Protein AF-0000000067124450 (afdb_homodimer)

Structure (mmCIF, N/CA/C/O backbone):
data_AF-0000000067124450-model_v1
#
loop_
_entity.id
_entity.type
_entity.pdbx_description
1 polymer 'FAM69 protein-kinase domain-containing protein'
#
loop_
_atom_site.group_PDB
_atom_site.id
_atom_site.type_symbol
_atom_site.label_atom_id
_atom_site.label_alt_id
_atom_site.label_comp_id
_atom_site.label_asym_id
_atom_site.label_entity_id
_atom_site.label_seq_id
_atom_site.pdbx_PDB_ins_code
_atom_site.Cartn_x
_atom_site.Cartn_y
_atom_site.Cartn_z
_atom_site.occupancy
_atom_site.B_iso_or_equiv
_atom_site.auth_seq_id
_atom_site.auth_comp_id
_atom_site.auth_asym_id
_atom_site.auth_atom_id
_atom_site.pdbx_PDB_model_num
ATOM 1 N N . MET A 1 1 ? -59.156 37.375 -33.75 1 20.39 1 MET A N 1
ATOM 2 C CA . MET A 1 1 ? -59.531 38.781 -33.781 1 20.39 1 MET A CA 1
ATOM 3 C C . MET A 1 1 ? -59.25 39.469 -32.438 1 20.39 1 MET A C 1
ATOM 5 O O . MET A 1 1 ? -58.875 40.656 -32.406 1 20.39 1 MET A O 1
ATOM 9 N N . GLY A 1 2 ? -59.812 39.031 -31.391 1 21.73 2 GLY A N 1
ATOM 10 C CA . GLY A 1 2 ? -60.281 40.031 -30.422 1 21.73 2 GLY A CA 1
ATOM 11 C C . GLY A 1 2 ? -59.156 40.625 -29.594 1 21.73 2 GLY A C 1
ATOM 12 O O . GLY A 1 2 ? -58.438 39.906 -28.906 1 21.73 2 GLY A O 1
ATOM 13 N N . ARG A 1 3 ? -58.688 41.875 -29.922 1 19.62 3 ARG A N 1
ATOM 14 C CA . ARG A 1 3 ? -57.75 43 -29.734 1 19.62 3 ARG A CA 1
ATOM 15 C C . ARG A 1 3 ? -57.719 43.406 -28.266 1 19.62 3 ARG A C 1
ATOM 17 O O . ARG A 1 3 ? -58.531 42.969 -27.453 1 19.62 3 ARG A O 1
ATOM 24 N N . TRP A 1 4 ? -57.875 44.688 -28.078 1 21.38 4 TRP A N 1
ATOM 25 C CA . TRP A 1 4 ? -57.219 45.906 -27.656 1 21.38 4 TRP A CA 1
ATOM 26 C C . TRP A 1 4 ? -57.75 46.375 -26.297 1 21.38 4 TRP A C 1
ATOM 28 O O . TRP A 1 4 ? -58.906 46.719 -26.156 1 21.38 4 TRP A O 1
ATOM 38 N N . ILE A 1 5 ? -57.375 45.594 -25.266 1 21.83 5 ILE A N 1
ATOM 39 C CA . ILE A 1 5 ? -57.875 45.844 -23.906 1 21.83 5 ILE A CA 1
ATOM 40 C C . ILE A 1 5 ? -57.688 47.312 -23.547 1 21.83 5 ILE A C 1
ATOM 42 O O . ILE A 1 5 ? -56.594 47.875 -23.672 1 21.83 5 ILE A O 1
ATOM 46 N N . CYS A 1 6 ? -58.656 48.094 -23.094 1 17.81 6 CYS A N 1
ATOM 47 C CA . CYS A 1 6 ? -59.312 49.375 -23 1 17.81 6 CYS A CA 1
ATOM 48 C C . CYS A 1 6 ? -58.688 50.25 -21.938 1 17.81 6 CYS A C 1
ATOM 50 O O . CYS A 1 6 ? -58.5 51.469 -22.109 1 17.81 6 CYS A O 1
ATOM 52 N N . CYS A 1 7 ? -58.531 49.812 -20.609 1 20.59 7 CYS A N 1
ATOM 53 C CA . CYS A 1 7 ? -59.312 50.656 -19.734 1 20.59 7 CYS A CA 1
ATOM 54 C C . CYS A 1 7 ? -58.594 51.969 -19.391 1 20.59 7 CYS A C 1
ATOM 56 O O . CYS A 1 7 ? -57.375 51.938 -19.25 1 20.59 7 CYS A O 1
ATOM 58 N N . PRO A 1 8 ? -59.281 53.156 -19.25 1 21.7 8 PRO A N 1
ATOM 59 C CA . PRO A 1 8 ? -59.156 54.625 -19.359 1 21.7 8 PRO A CA 1
ATOM 60 C C . PRO A 1 8 ? -58.5 55.25 -18.125 1 21.7 8 PRO A C 1
ATOM 62 O O . PRO A 1 8 ? -57.969 56.344 -18.219 1 21.7 8 PRO A O 1
ATOM 65 N N . CYS A 1 9 ? -58.656 54.625 -16.938 1 19.83 9 CYS A N 1
ATOM 66 C CA . CYS A 1 9 ? -59.312 55.531 -15.984 1 19.83 9 CYS A CA 1
ATOM 67 C C . CYS A 1 9 ? -58.406 56.719 -15.672 1 19.83 9 CYS A C 1
ATOM 69 O O . CYS A 1 9 ? -57.219 56.688 -15.945 1 19.83 9 CYS A O 1
ATOM 71 N N . SER A 1 10 ? -58.594 57.281 -14.406 1 19.59 10 SER A N 1
ATOM 72 C CA . SER A 1 10 ? -59 58.531 -13.789 1 19.59 10 SER A CA 1
ATOM 73 C C . SER A 1 10 ? -57.812 59.438 -13.492 1 19.59 10 SER A C 1
ATOM 75 O O . SER A 1 10 ? -56.688 58.969 -13.445 1 19.59 10 SER A O 1
ATOM 77 N N . ARG A 1 11 ? -58.188 60.562 -12.836 1 20.95 11 ARG A N 1
ATOM 78 C CA . ARG A 1 11 ? -58 62 -12.695 1 20.95 11 ARG A CA 1
ATOM 79 C C . ARG A 1 11 ? -56.719 62.344 -11.945 1 20.95 11 ARG A C 1
ATOM 81 O O . ARG A 1 11 ? -56.281 61.562 -11.086 1 20.95 11 ARG A O 1
ATOM 88 N N . VAL A 1 12 ? -56 63.406 -12.297 1 22.73 12 VAL A N 1
ATOM 89 C CA . VAL A 1 12 ? -54.75 64.125 -12.359 1 22.73 12 VAL A CA 1
ATOM 90 C C . VAL A 1 12 ? -54.469 64.812 -11.016 1 22.73 12 VAL A C 1
ATOM 92 O O . VAL A 1 12 ? -53.469 65.5 -10.836 1 22.73 12 VAL A O 1
ATOM 95 N N . ALA A 1 13 ? -55.469 64.75 -10.008 1 20.56 13 ALA A N 1
ATOM 96 C CA . ALA A 1 13 ? -55.406 65.938 -9.211 1 20.56 13 ALA A CA 1
ATOM 97 C C . ALA A 1 13 ? -54 66.125 -8.609 1 20.56 13 ALA A C 1
ATOM 99 O O . ALA A 1 13 ? -53.438 65.188 -8.062 1 20.56 13 ALA A O 1
ATOM 100 N N . GLY A 1 14 ? -53.312 67.25 -8.938 1 21.08 14 GLY A N 1
ATOM 101 C CA . GLY A 1 14 ? -52.031 67.938 -8.852 1 21.08 14 GLY A CA 1
ATOM 102 C C . GLY A 1 14 ? -51.656 68.312 -7.438 1 21.08 14 GLY A C 1
ATOM 103 O O . GLY A 1 14 ? -50.75 69.125 -7.223 1 21.08 14 GLY A O 1
ATOM 104 N N . SER A 1 15 ? -52.438 67.75 -6.41 1 19.84 15 SER A N 1
ATOM 105 C CA . SER A 1 15 ? -52.406 68.688 -5.266 1 19.84 15 SER A CA 1
ATOM 106 C C . SER A 1 15 ? -50.969 69 -4.852 1 19.84 15 SER A C 1
ATOM 108 O O . SER A 1 15 ? -50.094 68.125 -4.988 1 19.84 15 SER A O 1
ATOM 110 N N . LEU A 1 16 ? -50.719 70.312 -4.523 1 21.36 16 LEU A N 1
ATOM 111 C CA . LEU A 1 16 ? -49.844 71.375 -4.191 1 21.36 16 LEU A CA 1
ATOM 112 C C . LEU A 1 16 ? -49.094 71.125 -2.881 1 21.36 16 LEU A C 1
ATOM 114 O O . LEU A 1 16 ? -48.5 72 -2.297 1 21.36 16 LEU A O 1
ATOM 118 N N . MET A 1 17 ? -49.219 69.938 -2.27 1 20.86 17 MET A N 1
ATOM 119 C CA . MET A 1 17 ? -48.906 70.062 -0.849 1 20.86 17 MET A CA 1
ATOM 120 C C . MET A 1 17 ? -47.531 70.75 -0.654 1 20.86 17 MET A C 1
ATOM 122 O O . MET A 1 17 ? -46.594 70.5 -1.404 1 20.86 17 MET A O 1
ATOM 126 N N . LEU A 1 18 ? -47.594 71.75 0.263 1 20.83 18 LEU A N 1
ATOM 127 C CA . LEU A 1 18 ? -46.844 72.812 0.966 1 20.83 18 LEU A CA 1
ATOM 128 C C . LEU A 1 18 ? -45.594 72.25 1.606 1 20.83 18 LEU A C 1
ATOM 130 O O . LEU A 1 18 ? -45.656 71.375 2.441 1 20.83 18 LEU A O 1
ATOM 134 N N . LEU A 1 19 ? -44.5 72.375 0.878 1 22.03 19 LEU A N 1
ATOM 135 C CA . LEU A 1 19 ? -43.094 72 1.125 1 22.03 19 LEU A CA 1
ATOM 136 C C . LEU A 1 19 ? -42.594 72.625 2.426 1 22.03 19 LEU A C 1
ATOM 138 O O . LEU A 1 19 ? -41.5 73.25 2.465 1 22.03 19 LEU A O 1
ATOM 142 N N . LEU A 1 20 ? -43.625 72.688 3.455 1 20.95 20 LEU A N 1
ATOM 143 C CA . LEU A 1 20 ? -43.094 73.438 4.547 1 20.95 20 LEU A CA 1
ATOM 144 C C . LEU A 1 20 ? -41.688 73 4.938 1 20.95 20 LEU A C 1
ATOM 146 O O . LEU A 1 20 ? -41.5 71.812 5.262 1 20.95 20 LEU A O 1
ATOM 150 N N . VAL A 1 21 ? -40.719 73.75 4.531 1 23.08 21 VAL A N 1
ATOM 151 C CA . VAL A 1 21 ? -39.281 73.688 4.664 1 23.08 21 VAL A CA 1
ATOM 152 C C . VAL A 1 21 ? -38.906 73.75 6.141 1 23.08 21 VAL A C 1
ATOM 154 O O . VAL A 1 21 ? -38.969 74.812 6.762 1 23.08 21 VAL A O 1
ATOM 157 N N . LEU A 1 22 ? -39.688 73.062 7.051 1 22 22 LEU A N 1
ATOM 158 C CA . LEU A 1 22 ? -39.25 73.438 8.398 1 22 22 LEU A CA 1
ATOM 159 C C . LEU A 1 22 ? -37.75 73.25 8.555 1 22 22 LEU A C 1
ATOM 161 O O . LEU A 1 22 ? -37.219 72.188 8.273 1 22 22 LEU A O 1
ATOM 165 N N . ALA A 1 23 ? -37.062 74.312 8.445 1 25.38 23 ALA A N 1
ATOM 166 C CA . ALA A 1 23 ? -35.625 74.562 8.641 1 25.38 23 ALA A CA 1
ATOM 167 C C . ALA A 1 23 ? -35.188 74.125 10.039 1 25.38 23 ALA A C 1
ATOM 169 O O . ALA A 1 23 ? -35.5 74.812 11.031 1 25.38 23 ALA A O 1
ATOM 170 N N . LEU A 1 24 ? -35.656 72.938 10.523 1 23.5 24 LEU A N 1
ATOM 171 C CA . LEU A 1 24 ? -35.188 72.688 11.891 1 23.5 24 LEU A CA 1
ATOM 172 C C . LEU A 1 24 ? -33.688 73 12.031 1 23.5 24 LEU A C 1
ATOM 174 O O . LEU A 1 24 ? -32.906 72.562 11.203 1 23.5 24 LEU A O 1
ATOM 178 N N . SER A 1 25 ? -33.406 74.062 12.695 1 26.03 25 SER A N 1
ATOM 179 C CA . SER A 1 25 ? -32.156 74.688 13.164 1 26.03 25 SER A CA 1
ATOM 180 C C . SER A 1 25 ? -31.297 73.688 13.906 1 26.03 25 SER A C 1
ATOM 182 O O . SER A 1 25 ? -31.625 73.25 15.023 1 26.03 25 SER A O 1
ATOM 184 N N . CYS A 1 26 ? -31.047 72.5 13.32 1 25.7 26 CYS A N 1
ATOM 185 C CA . CYS A 1 26 ? -30.234 71.625 14.125 1 25.7 26 CYS A CA 1
ATOM 186 C C . CYS A 1 26 ? -28.969 72.312 14.625 1 25.7 26 CYS A C 1
ATOM 188 O O . CYS A 1 26 ? -28.219 72.875 13.836 1 25.7 26 CYS A O 1
ATOM 190 N N . ASN A 1 27 ? -29.109 72.875 15.812 1 28.44 27 ASN A N 1
ATOM 191 C CA . ASN A 1 27 ? -28.031 73.5 16.578 1 28.44 27 ASN A CA 1
ATOM 192 C C . ASN A 1 27 ? -26.734 72.688 16.438 1 28.44 27 ASN A C 1
ATOM 194 O O . ASN A 1 27 ? -26.734 71.5 16.547 1 28.44 27 ASN A O 1
ATOM 198 N N . PRO A 1 28 ? -25.641 73.375 15.992 1 27.34 28 PRO A N 1
ATOM 199 C CA . PRO A 1 28 ? -24.344 72.875 15.5 1 27.34 28 PRO A CA 1
ATOM 200 C C . PRO A 1 28 ? -23.609 72.062 16.531 1 27.34 28 PRO A C 1
ATOM 202 O O . PRO A 1 28 ? -23.172 70.938 16.203 1 27.34 28 PRO A O 1
ATOM 205 N N . SER A 1 29 ? -22.969 72.625 17.578 1 26.78 29 SER A N 1
ATOM 206 C CA . SER A 1 29 ? -21.516 72.688 17.703 1 26.78 29 SER A CA 1
ATOM 207 C C . SER A 1 29 ? -21.031 71.5 18.609 1 26.78 29 SER A C 1
ATOM 209 O O . SER A 1 29 ? -19.844 71.438 18.922 1 26.78 29 SER A O 1
ATOM 211 N N . THR A 1 30 ? -21.891 71.062 19.562 1 33.22 30 THR A N 1
ATOM 212 C CA . THR A 1 30 ? -21.062 70.688 20.703 1 33.22 30 THR A CA 1
ATOM 213 C C . THR A 1 30 ? -19.984 69.688 20.281 1 33.22 30 THR A C 1
ATOM 215 O O . THR A 1 30 ? -20.297 68.625 19.75 1 33.22 30 THR A O 1
ATOM 218 N N . ALA A 1 31 ? -18.672 70.062 20.188 1 32.97 31 ALA A N 1
ATOM 219 C CA . ALA A 1 31 ? -17.438 69.312 19.969 1 32.97 31 ALA A CA 1
ATOM 220 C C . ALA A 1 31 ? -17.328 68.125 20.922 1 32.97 31 ALA A C 1
ATOM 222 O O . ALA A 1 31 ? -17.25 68.312 22.141 1 32.97 31 ALA A O 1
ATOM 223 N N . ALA A 1 32 ? -18.078 67.062 20.688 1 35.5 32 ALA A N 1
ATOM 224 C CA . ALA A 1 32 ? -17.859 65.875 21.547 1 35.5 32 ALA A CA 1
ATOM 225 C C . ALA A 1 32 ? -16.375 65.688 21.797 1 35.5 32 ALA A C 1
ATOM 227 O O . ALA A 1 32 ? -15.578 65.562 20.859 1 35.5 32 ALA A O 1
ATOM 228 N N . THR A 1 33 ? -15.938 66.125 22.922 1 36.75 33 THR A N 1
ATOM 229 C CA . THR A 1 33 ? -14.609 65.812 23.438 1 36.75 33 THR A CA 1
ATOM 230 C C . THR A 1 33 ? -14.258 64.375 23.188 1 36.75 33 THR A C 1
ATOM 232 O O . THR A 1 33 ? -15.062 63.469 23.469 1 36.75 33 THR A O 1
ATOM 235 N N . ALA A 1 34 ? -13.242 64.125 22.297 1 35.62 34 ALA A N 1
ATOM 236 C CA . ALA A 1 34 ? -12.672 62.781 21.984 1 35.62 34 ALA A CA 1
ATOM 237 C C . ALA A 1 34 ? -12.375 62 23.25 1 35.62 34 ALA A C 1
ATOM 239 O O . ALA A 1 34 ? -11.703 62.5 24.156 1 35.62 34 ALA A O 1
ATOM 240 N N . SER A 1 35 ? -13.445 61.312 23.781 1 37.81 35 SER A N 1
ATOM 241 C CA . SER A 1 35 ? -13.078 60.406 24.875 1 37.81 35 SER A CA 1
ATOM 242 C C . SER A 1 35 ? -11.695 59.812 24.641 1 37.81 35 SER A C 1
ATOM 244 O O . SER A 1 35 ? -11.289 59.594 23.5 1 37.81 35 SER A O 1
ATOM 246 N N . PRO A 1 36 ? -10.773 60.031 25.641 1 38.5 36 PRO A N 1
ATOM 247 C CA . PRO A 1 36 ? -9.445 59.438 25.438 1 38.5 36 PRO A CA 1
ATOM 248 C C . PRO A 1 36 ? -9.5 58.031 24.859 1 38.5 36 PRO A C 1
ATOM 250 O O . PRO A 1 36 ? -10.484 57.312 25.047 1 38.5 36 PRO A O 1
ATOM 253 N N . SER A 1 37 ? -8.945 57.875 23.641 1 35.91 37 SER A N 1
ATOM 254 C CA . SER A 1 37 ? -8.781 56.562 23.062 1 35.91 37 SER A CA 1
ATOM 255 C C . SER A 1 37 ? -8.438 55.531 24.125 1 35.91 37 SER A C 1
ATOM 257 O O . SER A 1 37 ? -7.508 55.719 24.906 1 35.91 37 SER A O 1
ATOM 259 N N . ALA A 1 38 ? -9.461 54.906 24.734 1 39.44 38 ALA A N 1
ATOM 260 C CA . ALA A 1 38 ? -9.109 53.781 25.609 1 39.44 38 ALA A CA 1
ATOM 261 C C . ALA A 1 38 ? -7.84 53.094 25.141 1 39.44 38 ALA A C 1
ATOM 263 O O . ALA A 1 38 ? -7.609 52.938 23.938 1 39.44 38 ALA A O 1
ATOM 264 N N . PRO A 1 39 ? -6.785 53.188 26.031 1 36.97 39 PRO A N 1
ATOM 265 C CA . PRO A 1 39 ? -5.641 52.406 25.562 1 36.97 39 PRO A CA 1
ATOM 266 C C . PRO A 1 39 ? -6.051 51.125 24.859 1 36.97 39 PRO A C 1
ATOM 268 O O . PRO A 1 39 ? -7.055 50.5 25.219 1 36.97 39 PRO A O 1
ATOM 271 N N . HIS A 1 40 ? -6.094 51.219 23.531 1 36.53 40 HIS A N 1
ATOM 272 C CA . HIS A 1 40 ? -6.199 49.938 22.844 1 36.53 40 HIS A CA 1
ATOM 273 C C . HIS A 1 40 ? -5.52 48.812 23.656 1 36.53 40 HIS A C 1
ATOM 275 O O . HIS A 1 40 ? -4.289 48.75 23.719 1 36.53 40 HIS A O 1
ATOM 281 N N . ILE A 1 41 ? -6.039 48.625 24.875 1 37.38 41 ILE A N 1
ATOM 282 C CA . ILE A 1 41 ? -5.496 47.406 25.422 1 37.38 41 ILE A CA 1
ATOM 283 C C . ILE A 1 41 ? -5.289 46.375 24.312 1 37.38 41 ILE A C 1
ATOM 285 O O . ILE A 1 41 ? -6.25 45.938 23.672 1 37.38 41 ILE A O 1
ATOM 289 N N . LYS A 1 42 ? -4.184 46.594 23.594 1 41.69 42 LYS A N 1
ATOM 290 C CA . LYS A 1 42 ? -3.795 45.469 22.734 1 41.69 42 LYS A CA 1
ATOM 291 C C . LYS A 1 42 ? -4.141 44.125 23.375 1 41.69 42 LYS A C 1
ATOM 293 O O . LYS A 1 42 ? -3.709 43.844 24.484 1 41.69 42 LYS A O 1
ATOM 298 N N . PRO A 1 43 ? -5.32 43.719 23.328 1 39.88 43 PRO A N 1
ATOM 299 C CA . PRO A 1 43 ? -5.5 42.344 23.797 1 39.88 43 PRO A CA 1
ATOM 300 C C . PRO A 1 43 ? -4.293 41.469 23.516 1 39.88 43 PRO A C 1
ATOM 302 O O . PRO A 1 43 ? -3.9 41.312 22.344 1 39.88 43 PRO A O 1
ATOM 305 N N . SER A 1 44 ? -3.082 41.719 24.125 1 39.25 44 SER A N 1
ATOM 306 C CA . SER A 1 44 ? -1.949 40.812 23.922 1 39.25 44 SER A CA 1
ATOM 307 C C . SER A 1 44 ? -2.387 39.375 23.969 1 39.25 44 SER A C 1
ATOM 309 O O . SER A 1 44 ? -2.584 38.812 25.047 1 39.25 44 SER A O 1
ATOM 311 N N . TYR A 1 45 ? -3.451 38.938 23.391 1 42.47 45 TYR A N 1
ATOM 312 C CA . TYR A 1 45 ? -3.721 37.5 23.234 1 42.47 45 TYR A CA 1
ATOM 313 C C . TYR A 1 45 ? -2.443 36.75 22.906 1 42.47 45 TYR A C 1
ATOM 315 O O . TYR A 1 45 ? -1.945 36.812 21.781 1 42.47 45 TYR A O 1
ATOM 323 N N . SER A 1 46 ? -1.391 36.719 23.625 1 51.69 46 SER A N 1
ATOM 324 C CA . SER A 1 46 ? -0.19 35.938 23.375 1 51.69 46 SER A CA 1
ATOM 325 C C . SER A 1 46 ? -0.534 34.469 23.125 1 51.69 46 SER A C 1
ATOM 327 O O . SER A 1 46 ? -1.021 33.781 24.016 1 51.69 46 SER A O 1
ATOM 329 N N . PHE A 1 47 ? -1.451 34.062 22.047 1 57.88 47 PHE A N 1
ATOM 330 C CA . PHE A 1 47 ? -1.487 32.625 21.75 1 57.88 47 PHE A CA 1
ATOM 331 C C . PHE A 1 47 ? -0.303 31.906 22.391 1 57.88 47 PHE A C 1
ATOM 333 O O . PHE A 1 47 ? -0.345 30.703 22.609 1 57.88 47 PHE A O 1
ATOM 340 N N . GLY A 1 48 ? 0.157 32.406 23.516 1 72.56 48 GLY A N 1
ATOM 341 C CA . GLY A 1 48 ? 1.409 31.953 24.094 1 72.56 48 GLY A CA 1
ATOM 342 C C . GLY A 1 48 ? 2.229 31.094 23.156 1 72.56 48 GLY A C 1
ATOM 343 O O . GLY A 1 48 ? 1.676 30.281 22.406 1 72.56 48 GLY A O 1
ATOM 344 N N . ARG A 1 49 ? 3.299 31.453 22.766 1 83.31 49 ARG A N 1
ATOM 345 C CA . ARG A 1 49 ? 4.316 30.734 22 1 83.31 49 ARG A CA 1
ATOM 346 C C . ARG A 1 49 ? 4.352 29.25 22.375 1 83.31 49 ARG A C 1
ATOM 348 O O . ARG A 1 49 ? 4.562 28.391 21.531 1 83.31 49 ARG A O 1
ATOM 355 N N . THR A 1 50 ? 3.924 29 23.594 1 86.06 50 THR A N 1
ATOM 356 C CA . THR A 1 50 ? 3.988 27.625 24.094 1 86.06 50 THR A CA 1
ATOM 357 C C . THR A 1 50 ? 2.795 26.812 23.594 1 86.06 50 THR A C 1
ATOM 359 O O . THR A 1 50 ? 2.939 25.641 23.25 1 86.06 50 THR A O 1
ATOM 362 N N . PHE A 1 51 ? 1.661 27.453 23.578 1 88.94 51 PHE A N 1
ATOM 363 C CA . PHE A 1 51 ? 0.48 26.75 23.094 1 88.94 51 PHE A CA 1
ATOM 364 C C . PHE A 1 51 ? 0.653 26.344 21.641 1 88.94 51 PHE A C 1
ATOM 366 O O . PHE A 1 51 ? 0.295 25.234 21.25 1 88.94 51 PHE A O 1
ATOM 373 N N . LEU A 1 52 ? 1.203 27.188 20.828 1 92.06 52 LEU A N 1
ATOM 374 C CA . LEU A 1 52 ? 1.387 26.938 19.391 1 92.06 52 LEU A CA 1
ATOM 375 C C . LEU A 1 52 ? 2.551 25.984 19.141 1 92.06 52 LEU A C 1
ATOM 377 O O . LEU A 1 52 ? 2.695 25.453 18.047 1 92.06 52 LEU A O 1
ATOM 381 N N . GLY A 1 53 ? 3.389 25.781 20.156 1 91.88 53 GLY A N 1
ATOM 382 C CA . GLY A 1 53 ? 4.57 24.938 20.016 1 91.88 53 GLY A CA 1
ATOM 383 C C . GLY A 1 53 ? 5.73 25.672 19.344 1 91.88 53 GLY A C 1
ATOM 384 O O . GLY A 1 53 ? 6.633 25.031 18.797 1 91.88 53 GLY A O 1
ATOM 385 N N . LEU A 1 54 ? 5.688 26.969 19.375 1 93.19 54 LEU A N 1
ATOM 386 C CA . LEU A 1 54 ? 6.734 27.781 18.75 1 93.19 54 LEU A CA 1
ATOM 387 C C . LEU A 1 54 ? 8.023 27.719 19.578 1 93.19 54 LEU A C 1
ATOM 389 O O . LEU A 1 54 ? 9.109 27.938 19.031 1 93.19 54 LEU A O 1
ATOM 393 N N . ASP A 1 55 ? 7.852 27.453 20.812 1 90.88 55 ASP A N 1
ATOM 394 C CA . ASP A 1 55 ? 9 27.359 21.703 1 90.88 55 ASP A CA 1
ATOM 395 C C . ASP A 1 55 ? 9.859 26.141 21.375 1 90.88 55 ASP A C 1
ATOM 397 O O . ASP A 1 55 ? 11.031 26.078 21.75 1 90.88 55 ASP A O 1
ATOM 401 N N . LYS A 1 56 ? 9.297 25.25 20.672 1 92.81 56 LYS A N 1
ATOM 402 C CA . LYS A 1 56 ? 10.016 24.016 20.328 1 92.81 56 LYS A CA 1
ATOM 403 C C . LYS A 1 56 ? 10.547 24.094 18.891 1 92.81 56 LYS A C 1
ATOM 405 O O . LYS A 1 56 ? 11.227 23.172 18.438 1 92.81 56 LYS A O 1
ATOM 410 N N . CYS A 1 57 ? 10.234 25.078 18.219 1 94.75 57 CYS A N 1
ATOM 411 C CA . CYS A 1 57 ? 10.672 25.203 16.828 1 94.75 57 CYS A CA 1
ATOM 412 C C . CYS A 1 57 ? 12.188 25.359 16.75 1 94.75 57 CYS A C 1
ATOM 414 O O . CYS A 1 57 ? 12.781 26.094 17.547 1 94.75 57 CYS A O 1
ATOM 416 N N . ASN A 1 58 ? 12.867 24.578 15.883 1 96.06 58 ASN A N 1
ATOM 417 C CA . ASN A 1 58 ? 12.523 24.109 14.547 1 96.06 58 ASN A CA 1
ATOM 418 C C . ASN A 1 58 ? 12.117 22.641 14.562 1 96.06 58 ASN A C 1
ATOM 420 O O . ASN A 1 58 ? 12.07 21.984 13.508 1 96.06 58 ASN A O 1
ATOM 424 N N . ALA A 1 59 ? 11.844 22 15.711 1 96.31 59 ALA A N 1
ATOM 425 C CA . ALA A 1 59 ? 11.125 20.734 15.812 1 96.31 59 ALA A CA 1
ATOM 426 C C . ALA A 1 59 ? 9.617 20.953 15.719 1 96.31 59 ALA A C 1
ATOM 428 O O . ALA A 1 59 ? 8.883 20.625 16.656 1 96.31 59 ALA A O 1
ATOM 429 N N . CYS A 1 60 ? 9.227 21.453 14.594 1 97.38 60 CYS A N 1
ATOM 430 C CA . CYS A 1 60 ? 7.84 21.844 14.352 1 97.38 60 CYS A CA 1
ATOM 431 C C . CYS A 1 60 ? 7.492 21.734 12.867 1 97.38 60 CYS A C 1
ATOM 433 O O . CYS A 1 60 ? 8.312 21.281 12.07 1 97.38 60 CYS A O 1
ATOM 435 N N . ILE A 1 61 ? 6.258 22.156 12.547 1 97.88 61 ILE A N 1
ATOM 436 C CA . ILE A 1 61 ? 5.773 22.031 11.172 1 97.88 61 ILE A CA 1
ATOM 437 C C . ILE A 1 61 ? 6.305 23.188 10.336 1 97.88 61 ILE A C 1
ATOM 439 O O . ILE A 1 61 ? 6.859 22.984 9.258 1 97.88 61 ILE A O 1
ATOM 443 N N . GLY A 1 62 ? 6.086 24.391 10.836 1 97.62 62 GLY A N 1
ATOM 444 C CA . GLY A 1 62 ? 6.461 25.578 10.094 1 97.62 62 GLY A CA 1
ATOM 445 C C . GLY A 1 62 ? 6 26.859 10.75 1 97.62 62 GLY A C 1
ATOM 446 O O . GLY A 1 62 ? 5.594 26.859 11.914 1 97.62 62 GLY A O 1
ATOM 447 N N . THR A 1 63 ? 6.184 27.984 10.039 1 96.56 63 THR A N 1
ATOM 448 C CA . THR A 1 63 ? 5.844 29.281 10.594 1 96.56 63 THR A CA 1
ATOM 449 C C . THR A 1 63 ? 5.148 30.156 9.547 1 96.56 63 THR A C 1
ATOM 451 O O . THR A 1 63 ? 5.078 31.375 9.695 1 96.56 63 THR A O 1
ATOM 454 N N . SER A 1 64 ? 4.621 29.562 8.57 1 96.19 64 SER A N 1
ATOM 455 C CA . SER A 1 64 ? 4.148 30.281 7.391 1 96.19 64 SER A CA 1
ATOM 456 C C . SER A 1 64 ? 2.977 31.203 7.73 1 96.19 64 SER A C 1
ATOM 458 O O . SER A 1 64 ? 2.748 32.188 7.047 1 96.19 64 SER A O 1
ATOM 460 N N . ILE A 1 65 ? 2.207 30.828 8.805 1 95.88 65 ILE A N 1
ATOM 461 C CA . ILE A 1 65 ? 1.025 31.656 9.031 1 95.88 65 ILE A CA 1
ATOM 462 C C . ILE A 1 65 ? 1.029 32.188 10.469 1 95.88 65 ILE A C 1
ATOM 464 O O . ILE A 1 65 ? -0.026 32.5 11.023 1 95.88 65 ILE A O 1
ATOM 468 N N . CYS A 1 66 ? 2.156 32.25 11.117 1 95.06 66 CYS A N 1
ATOM 469 C CA . CYS A 1 66 ? 2.268 32.688 12.492 1 95.06 66 CYS A CA 1
ATOM 470 C C . CYS A 1 66 ? 1.868 34.156 12.617 1 95.06 66 CYS A C 1
ATOM 472 O O . CYS A 1 66 ? 1.237 34.562 13.594 1 95.06 66 CYS A O 1
ATOM 474 N N . LYS A 1 67 ? 2.275 34.906 11.617 1 93.38 67 LYS A N 1
ATOM 475 C CA . LYS A 1 67 ? 1.911 36.312 11.625 1 93.38 67 LYS A CA 1
ATOM 476 C C . LYS A 1 67 ? 0.4 36.5 11.742 1 93.38 67 LYS A C 1
ATOM 478 O O . LYS A 1 67 ? -0.072 37.406 12.453 1 93.38 67 LYS A O 1
ATOM 483 N N . LYS A 1 68 ? -0.309 35.625 11.141 1 92.56 68 LYS A N 1
ATOM 484 C CA . LYS A 1 68 ? -1.766 35.719 11.164 1 92.56 68 LYS A CA 1
ATOM 485 C C . LYS A 1 68 ? -2.314 35.406 12.547 1 92.56 68 LYS A C 1
ATOM 487 O O . LYS A 1 68 ? -3.32 35.969 12.977 1 92.56 68 LYS A O 1
ATOM 492 N N . PHE A 1 69 ? -1.696 34.5 13.25 1 90.38 69 PHE A N 1
ATOM 493 C CA . PHE A 1 69 ? -2.076 34.219 14.625 1 90.38 69 PHE A CA 1
ATOM 494 C C . PHE A 1 69 ? -1.84 35.406 15.523 1 90.38 69 PHE A C 1
ATOM 496 O O . PHE A 1 69 ? -2.709 35.781 16.312 1 90.38 69 PHE A O 1
ATOM 503 N N . PHE A 1 70 ? -0.727 36.094 15.367 1 88.56 70 PHE A N 1
ATOM 504 C CA . PHE A 1 70 ? -0.329 37.156 16.25 1 88.56 70 PHE A CA 1
ATOM 505 C C . PHE A 1 70 ? -1.092 38.438 15.922 1 88.56 70 PHE A C 1
ATOM 507 O O . PHE A 1 70 ? -1.297 39.312 16.797 1 88.56 70 PHE A O 1
ATOM 514 N N . LYS A 1 71 ? -1.549 38.5 14.648 1 87.88 71 LYS A N 1
ATOM 515 C CA . LYS A 1 71 ? -2.355 39.656 14.25 1 87.88 71 LYS A CA 1
ATOM 516 C C . LYS A 1 71 ? -3.836 39.406 14.531 1 87.88 71 LYS A C 1
ATOM 518 O O . LYS A 1 71 ? -4.688 40.219 14.141 1 87.88 71 LYS A O 1
ATOM 523 N N . GLU A 1 72 ? -4.16 38.219 15.039 1 84.31 72 GLU A N 1
ATOM 524 C CA . GLU A 1 72 ? -5.52 37.812 15.406 1 84.31 72 GLU A CA 1
ATOM 525 C C . GLU A 1 72 ? -6.41 37.688 14.172 1 84.31 72 GLU A C 1
ATOM 527 O O . GLU A 1 72 ? -7.598 38 14.219 1 84.31 72 GLU A O 1
ATOM 532 N N . GLU A 1 73 ? -5.719 37.406 13.172 1 90.94 73 GLU A N 1
ATOM 533 C CA . GLU A 1 73 ? -6.457 37.094 11.953 1 90.94 73 GLU A CA 1
ATOM 534 C C . GLU A 1 73 ? -6.898 35.625 11.945 1 90.94 73 GLU A C 1
ATOM 536 O O . GLU A 1 73 ? -7.613 35.188 11.039 1 90.94 73 GLU A O 1
ATOM 541 N N . ILE A 1 74 ? -6.43 34.875 12.867 1 91.31 74 ILE A N 1
ATOM 542 C CA . ILE A 1 74 ? -6.895 33.531 13.203 1 91.31 74 ILE A CA 1
ATOM 543 C C . ILE A 1 74 ? -7.332 33.5 14.672 1 91.31 74 ILE A C 1
ATOM 545 O O . ILE A 1 74 ? -6.586 33.906 15.555 1 91.31 74 ILE A O 1
ATOM 549 N N . ARG A 1 75 ? -8.508 33 14.844 1 85.75 75 ARG A N 1
ATOM 550 C CA . ARG A 1 75 ? -9.055 32.969 16.203 1 85.75 75 ARG A CA 1
ATOM 551 C C . ARG A 1 75 ? -9.727 31.625 16.469 1 85.75 75 ARG A C 1
ATOM 553 O O . ARG A 1 75 ? -10.391 31.062 15.594 1 85.75 75 ARG A O 1
ATOM 560 N N . PHE A 1 76 ? -9.531 31.125 17.688 1 87.06 76 PHE A N 1
ATOM 561 C CA . PHE A 1 76 ? -10.289 29.953 18.109 1 87.06 76 PHE A CA 1
ATOM 562 C C . PHE A 1 76 ? -11.758 30.297 18.328 1 87.06 76 PHE A C 1
ATOM 564 O O . PHE A 1 76 ? -12.078 31.422 18.719 1 87.06 76 PHE A O 1
ATOM 571 N N . ASP A 1 77 ? -12.633 29.422 18.016 1 79.62 77 ASP A N 1
ATOM 572 C CA . ASP A 1 77 ? -14.055 29.656 18.219 1 79.62 77 ASP A CA 1
ATOM 573 C C . ASP A 1 77 ? -14.367 29.969 19.672 1 79.62 77 ASP A C 1
ATOM 575 O O . ASP A 1 77 ? -15.25 30.781 19.969 1 79.62 77 ASP A O 1
ATOM 579 N N . THR A 1 78 ? -13.828 29.219 20.594 1 63.97 78 THR A N 1
ATOM 580 C CA . THR A 1 78 ? -14.102 29.453 22 1 63.97 78 THR A CA 1
ATOM 581 C C . THR A 1 78 ? -13.523 30.797 22.453 1 63.97 78 THR A C 1
ATOM 583 O O . THR A 1 78 ? -13.852 31.281 23.531 1 63.97 78 THR A O 1
ATOM 586 N N . TRP A 1 79 ? -12.672 31.297 21.766 1 60.16 79 TRP A N 1
ATOM 587 C CA . TRP A 1 79 ? -11.969 32.531 22.156 1 60.16 79 TRP A CA 1
ATOM 588 C C . TRP A 1 79 ? -12.883 33.75 22 1 60.16 79 TRP A C 1
ATOM 590 O O . TRP A 1 79 ? -12.641 34.781 22.625 1 60.16 79 TRP A O 1
ATOM 600 N N . LEU A 1 80 ? -13.852 33.719 21.109 1 49.84 80 LEU A N 1
ATOM 601 C CA . LEU A 1 80 ? -14.609 34.969 20.906 1 49.84 80 LEU A CA 1
ATOM 602 C C . LEU A 1 80 ? -15.188 35.469 22.203 1 49.84 80 LEU A C 1
ATOM 604 O O . LEU A 1 80 ? -15.742 36.562 22.266 1 49.84 80 LEU A O 1
ATOM 608 N N . SER A 1 81 ? -15.188 34.625 23.203 1 44.66 81 SER A N 1
ATOM 609 C CA . SER A 1 81 ? -15.781 35.25 24.375 1 44.66 81 SER A CA 1
ATOM 610 C C . SER A 1 81 ? -14.781 36.188 25.062 1 44.66 81 SER A C 1
ATOM 612 O O . SER A 1 81 ? -13.57 36 24.938 1 44.66 81 SER A O 1
ATOM 614 N N . SER A 1 82 ? -15.164 37.312 25.562 1 44.44 82 SER A N 1
ATOM 615 C CA . SER A 1 82 ? -14.516 38.406 26.281 1 44.44 82 SER A CA 1
ATOM 616 C C . SER A 1 82 ? -13.352 37.906 27.125 1 44.44 82 SER A C 1
ATOM 618 O O . SER A 1 82 ? -12.391 38.625 27.375 1 44.44 82 SER A O 1
ATOM 620 N N . HIS A 1 83 ? -13.5 36.719 27.844 1 48.41 83 HIS A N 1
ATOM 621 C CA . HIS A 1 83 ? -12.477 36.156 28.719 1 48.41 83 HIS A CA 1
ATOM 622 C C . HIS A 1 83 ? -11.594 35.156 27.984 1 48.41 83 HIS A C 1
ATOM 624 O O . HIS A 1 83 ? -12.086 34.156 27.453 1 48.41 83 HIS A O 1
ATOM 630 N N . LEU A 1 84 ? -10.562 35.531 27.094 1 56 84 LEU A N 1
ATOM 631 C CA . LEU A 1 84 ? -9.5 35.125 26.203 1 56 84 LEU A CA 1
ATOM 632 C C . LEU A 1 84 ? -8.898 33.781 26.656 1 56 84 LEU A C 1
ATOM 634 O O . LEU A 1 84 ? -7.824 33.781 27.266 1 56 84 LEU A O 1
ATOM 638 N N . LYS A 1 85 ? -9.672 32.844 27.141 1 64.88 85 LYS A N 1
ATOM 639 C CA . LYS A 1 85 ? -9.039 31.609 27.625 1 64.88 85 LYS A CA 1
ATOM 640 C C . LYS A 1 85 ? -8.656 30.703 26.469 1 64.88 85 LYS A C 1
ATOM 642 O O . LYS A 1 85 ? -9.406 30.562 25.5 1 64.88 85 LYS A O 1
ATOM 647 N N . LEU A 1 86 ? -7.418 30.328 26.391 1 75.69 86 LEU A N 1
ATOM 648 C CA . LEU A 1 86 ? -6.902 29.328 25.453 1 75.69 86 LEU A CA 1
ATOM 649 C C . LEU A 1 86 ? -7.641 28.016 25.625 1 75.69 86 LEU A C 1
ATOM 651 O O . LEU A 1 86 ? -8.023 27.641 26.734 1 75.69 86 LEU A O 1
ATOM 655 N N . PRO A 1 87 ? -8.016 27.438 24.453 1 83.19 87 PRO A N 1
ATOM 656 C CA . PRO A 1 87 ? -8.625 26.109 24.562 1 83.19 87 PRO A CA 1
ATOM 657 C C . PRO A 1 87 ? -7.723 25.094 25.266 1 83.19 87 PRO A C 1
ATOM 659 O O . PRO A 1 87 ? -6.527 25.344 25.422 1 83.19 87 PRO A O 1
ATOM 662 N N . PRO A 1 88 ? -8.375 24.062 25.781 1 85.06 88 PRO A N 1
ATOM 663 C CA . PRO A 1 88 ? -7.574 23.031 26.453 1 85.06 88 PRO A CA 1
ATOM 664 C C . PRO A 1 88 ? -6.496 22.438 25.531 1 85.06 88 PRO A C 1
ATOM 666 O O . PRO A 1 88 ? -6.781 22.078 24.391 1 85.06 88 PRO A O 1
ATOM 669 N N . SER A 1 89 ? -5.336 22.297 26.062 1 85.19 89 SER A N 1
ATOM 670 C CA . SER A 1 89 ? -4.176 21.891 25.281 1 85.19 89 SER A CA 1
ATOM 671 C C . SER A 1 89 ? -4.23 20.406 24.938 1 85.19 89 SER A C 1
ATOM 673 O O . SER A 1 89 ? -3.506 19.953 24.047 1 85.19 89 SER A O 1
ATOM 675 N N . TYR A 1 90 ? -5.035 19.625 25.625 1 86.5 90 TYR A N 1
ATOM 676 C CA . TYR A 1 90 ? -5.043 18.188 25.422 1 86.5 90 TYR A CA 1
ATOM 677 C C . TYR A 1 90 ? -5.828 17.812 24.156 1 86.5 90 TYR A C 1
ATOM 679 O O . TYR A 1 90 ? -5.75 16.688 23.688 1 86.5 90 TYR A O 1
ATOM 687 N N . LEU A 1 91 ? -6.586 18.797 23.625 1 88.5 91 LEU A N 1
ATOM 688 C CA . LEU A 1 91 ? -7.355 18.516 22.406 1 88.5 91 LEU A CA 1
ATOM 689 C C . LEU A 1 91 ? -6.453 18.5 21.188 1 88.5 91 LEU A C 1
ATOM 691 O O . LEU A 1 91 ? -5.508 19.281 21.094 1 88.5 91 LEU A O 1
ATOM 695 N N . LEU A 1 92 ? -6.766 17.719 20.234 1 91.38 92 LEU A N 1
ATOM 696 C CA . LEU A 1 92 ? -5.977 17.578 19.016 1 91.38 92 LEU A CA 1
ATOM 697 C C . LEU A 1 92 ? -6.379 18.609 17.969 1 91.38 92 LEU A C 1
ATOM 699 O O . LEU A 1 92 ? -5.547 19.047 17.172 1 91.38 92 LEU A O 1
ATOM 703 N N . SER A 1 93 ? -7.609 19 18.016 1 92 93 SER A N 1
ATOM 704 C CA . SER A 1 93 ? -8.125 19.891 16.984 1 92 93 SER A CA 1
ATOM 705 C C . SER A 1 93 ? -9.047 20.953 17.594 1 92 93 SER A C 1
ATOM 707 O O . SER A 1 93 ? -9.727 20.688 18.594 1 92 93 SER A O 1
ATOM 709 N N . TYR A 1 94 ? -9.031 22.094 16.938 1 91 94 TYR A N 1
ATOM 710 C CA . TYR A 1 94 ? -9.836 23.234 17.359 1 91 94 TYR A CA 1
ATOM 711 C C . TYR A 1 94 ? -10.562 23.859 16.172 1 91 94 TYR A C 1
ATOM 713 O O . TYR A 1 94 ? -10 23.953 15.07 1 91 94 TYR A O 1
ATOM 721 N N . SER A 1 95 ? -11.758 24.25 16.5 1 90.81 95 SER A N 1
ATOM 722 C CA . SER A 1 95 ? -12.445 25.062 15.516 1 90.81 95 SER A CA 1
ATOM 723 C C . SER A 1 95 ? -12.047 26.531 15.633 1 90.81 95 SER A C 1
ATOM 725 O O . SER A 1 95 ? -11.898 27.047 16.734 1 90.81 95 SER A O 1
ATOM 727 N N . GLY A 1 96 ? -11.828 27.094 14.477 1 91.69 96 GLY A N 1
ATOM 728 C CA . GLY A 1 96 ? -11.422 28.484 14.477 1 91.69 96 GLY A CA 1
ATOM 729 C C . GLY A 1 96 ? -11.961 29.266 13.289 1 91.69 96 GLY A C 1
ATOM 730 O O . GLY A 1 96 ? -12.766 28.75 12.516 1 91.69 96 GLY A O 1
ATOM 731 N N . ASN A 1 97 ? -11.594 30.516 13.312 1 91.81 97 ASN A N 1
ATOM 732 C CA . ASN A 1 97 ? -11.945 31.438 12.234 1 91.81 97 ASN A CA 1
ATOM 733 C C . ASN A 1 97 ? -10.703 32.125 11.656 1 91.81 97 ASN A C 1
ATOM 735 O O . ASN A 1 97 ? -9.742 32.375 12.375 1 91.81 97 ASN A O 1
ATOM 739 N N . TYR A 1 98 ? -10.781 32.344 10.391 1 93.25 98 TYR A N 1
ATOM 740 C CA . TYR A 1 98 ? -9.664 32.938 9.641 1 93.25 98 TYR A CA 1
ATOM 741 C C . TYR A 1 98 ? -10.141 34.094 8.781 1 93.25 98 TYR A C 1
ATOM 743 O O . TYR A 1 98 ? -11.219 34.031 8.195 1 93.25 98 TYR A O 1
ATOM 751 N N . THR A 1 99 ? -9.406 35.156 8.758 1 93.44 99 THR A N 1
ATOM 752 C CA . THR A 1 99 ? -9.727 36.312 7.906 1 93.44 99 THR A CA 1
ATOM 753 C C . THR A 1 99 ? -8.477 36.844 7.219 1 93.44 99 THR A C 1
ATOM 755 O O . THR A 1 99 ? -7.379 36.781 7.781 1 93.44 99 THR A O 1
ATOM 758 N N . ASP A 1 100 ? -8.617 37.219 5.992 1 88.06 100 ASP A N 1
ATOM 759 C CA . ASP A 1 100 ? -7.523 37.875 5.262 1 88.06 100 ASP A CA 1
ATOM 760 C C . ASP A 1 100 ? -7.652 39.375 5.297 1 88.06 100 ASP A C 1
ATOM 762 O O . ASP A 1 100 ? -6.668 40.094 5.094 1 88.06 100 ASP A O 1
ATOM 766 N N . ASP A 1 101 ? -8.812 39.906 5.422 1 85.81 101 ASP A N 1
ATOM 767 C CA . ASP A 1 101 ? -9.07 41.344 5.293 1 85.81 101 ASP A CA 1
ATOM 768 C C . ASP A 1 101 ? -9.68 41.906 6.57 1 85.81 101 ASP A C 1
ATOM 770 O O . ASP A 1 101 ? -10.148 43.062 6.586 1 85.81 101 ASP A O 1
ATOM 774 N N . ALA A 1 102 ? -9.812 41.188 7.613 1 80 102 ALA A N 1
ATOM 775 C CA . ALA A 1 102 ? -10.383 41.562 8.898 1 80 102 ALA A CA 1
ATOM 776 C C . ALA A 1 102 ? -11.891 41.812 8.781 1 80 102 ALA A C 1
ATOM 778 O O . ALA A 1 102 ? -12.523 42.281 9.719 1 80 102 ALA A O 1
ATOM 779 N N . LYS A 1 103 ? -12.484 41.438 7.656 1 85.81 103 LYS A N 1
ATOM 780 C CA . LYS A 1 103 ? -13.914 41.656 7.449 1 85.81 103 LYS A CA 1
ATOM 781 C C . LYS A 1 103 ? -14.656 40.344 7.273 1 85.81 103 LYS A C 1
ATOM 783 O O . LYS A 1 103 ? -15.711 40.125 7.879 1 85.81 103 LYS A O 1
ATOM 788 N N . SER A 1 104 ? -14.109 39.625 6.492 1 91.31 104 SER A N 1
ATOM 789 C CA . SER A 1 104 ? -14.75 38.344 6.199 1 91.31 104 SER A CA 1
ATOM 790 C C . SER A 1 104 ? -14.047 37.188 6.906 1 91.31 104 SER A C 1
ATOM 792 O O . SER A 1 104 ? -12.82 37.062 6.828 1 91.31 104 SER A O 1
ATOM 794 N N . TRP A 1 105 ? -14.82 36.5 7.668 1 90.44 105 TRP A N 1
ATOM 795 C CA . TRP A 1 105 ? -14.273 35.406 8.43 1 90.44 105 TRP A CA 1
ATOM 796 C C . TRP A 1 105 ? -14.734 34.062 7.852 1 90.44 105 TRP A C 1
ATOM 798 O O . TRP A 1 105 ? -15.891 33.906 7.434 1 90.44 105 TRP A O 1
ATOM 808 N N . ARG A 1 106 ? -13.828 33.156 7.754 1 91.94 106 ARG A N 1
ATOM 809 C CA . ARG A 1 106 ? -14.141 31.812 7.305 1 91.94 106 ARG A CA 1
ATOM 810 C C . ARG A 1 106 ? -13.75 30.781 8.359 1 91.94 106 ARG A C 1
ATOM 812 O O . ARG A 1 106 ? -12.766 30.969 9.078 1 91.94 106 ARG A O 1
ATOM 819 N N . LEU A 1 107 ? -14.492 29.734 8.344 1 92.94 107 LEU A N 1
ATOM 820 C CA . LEU A 1 107 ? -14.25 28.672 9.328 1 92.94 107 LEU A CA 1
ATOM 821 C C . LEU A 1 107 ? -13.016 27.859 8.953 1 92.94 107 LEU A C 1
ATOM 823 O O . LEU A 1 107 ? -12.805 27.547 7.785 1 92.94 107 LEU A O 1
ATOM 827 N N . VAL A 1 108 ? -12.203 27.562 9.961 1 95.62 108 VAL A N 1
ATOM 828 C CA . VAL A 1 108 ? -10.992 26.766 9.734 1 95.62 108 VAL A CA 1
ATOM 829 C C . VAL A 1 108 ? -10.836 25.75 10.852 1 95.62 108 VAL A C 1
ATOM 831 O O . VAL A 1 108 ? -11.484 25.844 11.898 1 95.62 108 VAL A O 1
ATOM 834 N N . ASP A 1 109 ? -10.07 24.75 10.586 1 95.25 109 ASP A N 1
ATOM 835 C CA . ASP A 1 109 ? -9.648 23.766 11.586 1 95.25 109 ASP A CA 1
ATOM 836 C C . ASP A 1 109 ? -8.18 23.953 11.953 1 95.25 109 ASP A C 1
ATOM 838 O O . ASP A 1 109 ? -7.328 24.094 11.078 1 95.25 109 ASP A O 1
ATOM 842 N N . ILE A 1 110 ? -7.961 24.062 13.188 1 95 110 ILE A N 1
ATOM 843 C CA . ILE A 1 110 ? -6.605 24.141 13.727 1 95 110 ILE A CA 1
ATOM 844 C C . ILE A 1 110 ? -6.25 22.828 14.414 1 95 110 ILE A C 1
ATOM 846 O O . ILE A 1 110 ? -6.855 22.453 15.422 1 95 110 ILE A O 1
ATOM 850 N N . THR A 1 111 ? -5.266 22.141 13.844 1 95.69 111 THR A N 1
ATOM 851 C CA . THR A 1 111 ? -4.984 20.797 14.312 1 95.69 111 THR A CA 1
ATOM 852 C C . THR A 1 111 ? -3.521 20.656 14.719 1 95.69 111 THR A C 1
ATOM 854 O O . THR A 1 111 ? -2.633 21.188 14.055 1 95.69 111 THR A O 1
ATOM 857 N N . ARG A 1 112 ? -3.346 19.969 15.812 1 94.81 112 ARG A N 1
ATOM 858 C CA . ARG A 1 112 ? -1.989 19.641 16.25 1 94.81 112 ARG A CA 1
ATOM 859 C C . ARG A 1 112 ? -1.412 18.484 15.438 1 94.81 112 ARG A C 1
ATOM 861 O O . ARG A 1 112 ? -2.156 17.656 14.922 1 94.81 112 ARG A O 1
ATOM 868 N N . LEU A 1 113 ? -0.144 18.484 15.328 1 91.81 113 LEU A N 1
ATOM 869 C CA . LEU A 1 113 ? 0.536 17.391 14.641 1 91.81 113 LEU A CA 1
ATOM 870 C C . LEU A 1 113 ? 0.283 16.062 15.344 1 91.81 113 LEU A C 1
ATOM 872 O O . LEU A 1 113 ? 0.112 15.023 14.688 1 91.81 113 LEU A O 1
ATOM 876 N N . THR A 1 114 ? 0.308 16.062 16.562 1 93.44 114 THR A N 1
ATOM 877 C CA . THR A 1 114 ? -0.029 14.945 17.438 1 93.44 114 THR A CA 1
ATOM 878 C C . THR A 1 114 ? -0.482 15.445 18.812 1 93.44 114 THR A C 1
ATOM 880 O O . THR A 1 114 ? -0.5 16.656 19.062 1 93.44 114 THR A O 1
ATOM 883 N N . SER A 1 115 ? -0.906 14.555 19.656 1 92.88 115 SER A N 1
ATOM 884 C CA . SER A 1 115 ? -1.371 14.984 20.969 1 92.88 115 SER A CA 1
ATOM 885 C C . SER A 1 115 ? -0.241 15.617 21.766 1 92.88 115 SER A C 1
ATOM 887 O O . SER A 1 115 ? 0.932 15.305 21.562 1 92.88 115 SER A O 1
ATOM 889 N N . LYS A 1 116 ? -0.649 16.516 22.594 1 90.69 116 LYS A N 1
ATOM 890 C CA . LYS A 1 116 ? 0.341 17.172 23.453 1 90.69 116 LYS A CA 1
ATOM 891 C C . LYS A 1 116 ? 1.118 16.141 24.266 1 90.69 116 LYS A C 1
ATOM 893 O O . LYS A 1 116 ? 2.334 16.25 24.422 1 90.69 116 LYS A O 1
ATOM 898 N N . TYR A 1 117 ? 0.432 15.156 24.766 1 91.69 117 TYR A N 1
ATOM 899 C CA . TYR A 1 117 ? 1.06 14.094 25.547 1 91.69 117 TYR A CA 1
ATOM 900 C C . TYR A 1 117 ? 2.15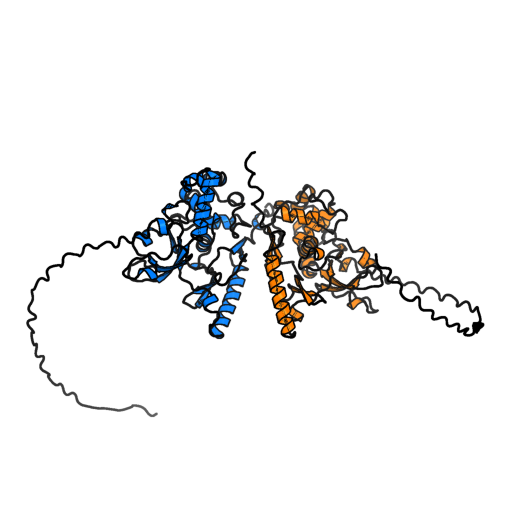 13.398 24.75 1 91.69 117 TYR A C 1
ATOM 902 O O . TYR A 1 117 ? 3.262 13.195 25.234 1 91.69 117 TYR A O 1
ATOM 910 N N . ARG A 1 118 ? 1.832 13.07 23.516 1 93.25 118 ARG A N 1
ATOM 911 C CA . ARG A 1 118 ? 2.791 12.375 22.656 1 93.25 118 ARG A CA 1
ATOM 912 C C . ARG A 1 118 ? 3.973 13.281 22.312 1 93.25 118 ARG A C 1
ATOM 914 O O . ARG A 1 118 ? 5.113 12.82 22.25 1 93.25 118 ARG A O 1
ATOM 921 N N . HIS A 1 119 ? 3.719 14.539 22.109 1 93.38 119 HIS A N 1
ATOM 922 C CA . HIS A 1 119 ? 4.793 15.492 21.859 1 93.38 119 HIS A CA 1
ATOM 923 C C . HIS A 1 119 ? 5.75 15.57 23.047 1 93.38 119 HIS A C 1
ATOM 925 O O . HIS A 1 119 ? 6.969 15.5 22.875 1 93.38 119 HIS A O 1
ATOM 931 N N . ASP A 1 120 ? 5.156 15.703 24.203 1 93 120 ASP A N 1
ATOM 932 C CA . ASP A 1 120 ? 5.969 15.844 25.406 1 93 120 ASP A CA 1
ATOM 933 C C . ASP A 1 120 ? 6.828 14.602 25.625 1 93 120 ASP A C 1
ATOM 935 O O . ASP A 1 120 ? 8.008 14.711 25.969 1 93 120 ASP A O 1
ATOM 939 N N . ARG A 1 121 ? 6.246 13.516 25.453 1 94 121 ARG A N 1
ATOM 940 C CA . ARG A 1 121 ? 6.969 12.258 25.625 1 94 121 ARG A CA 1
ATOM 941 C C . ARG A 1 121 ? 8.094 12.133 24.594 1 94 121 ARG A C 1
ATOM 943 O O . ARG A 1 121 ? 9.203 11.711 24.938 1 94 121 ARG A O 1
ATOM 950 N N . ALA A 1 122 ? 7.785 12.438 23.375 1 94 122 ALA A N 1
ATOM 951 C CA . ALA A 1 122 ? 8.781 12.367 22.312 1 94 122 ALA A CA 1
ATOM 952 C C . ALA A 1 122 ? 9.93 13.344 22.562 1 94 122 ALA A C 1
ATOM 954 O O . ALA A 1 122 ? 11.094 13.008 22.344 1 94 122 ALA A O 1
ATOM 955 N N . ASP A 1 123 ? 9.602 14.523 22.984 1 94.81 123 ASP A N 1
ATOM 956 C CA . ASP A 1 123 ? 10.625 15.523 23.281 1 94.81 123 ASP A CA 1
ATOM 957 C C . ASP A 1 123 ? 11.578 15.016 24.375 1 94.81 123 ASP A C 1
ATOM 959 O O . ASP A 1 123 ? 12.797 15.133 24.234 1 94.81 123 ASP A O 1
ATOM 963 N N . LYS A 1 124 ? 10.984 14.492 25.391 1 94.81 124 LYS A N 1
ATOM 964 C CA . LYS A 1 124 ? 11.789 13.945 26.469 1 94.81 124 LYS A CA 1
ATOM 965 C C . LYS A 1 124 ? 12.688 12.812 25.984 1 94.81 124 LYS A C 1
ATOM 967 O O . LYS A 1 124 ? 13.859 12.742 26.344 1 94.81 124 LYS A O 1
ATOM 972 N N . ARG A 1 125 ? 12.203 12 25.156 1 94.31 125 ARG A N 1
ATOM 973 C CA . ARG A 1 125 ? 12.961 10.867 24.625 1 94.31 125 ARG A CA 1
ATOM 974 C C . ARG A 1 125 ? 14.117 11.344 23.766 1 94.31 125 ARG A C 1
ATOM 976 O O . ARG A 1 125 ? 15.211 10.766 23.797 1 94.31 125 ARG A O 1
ATOM 983 N N . ILE A 1 126 ? 13.867 12.336 22.969 1 93.56 126 ILE A N 1
ATOM 984 C CA . ILE A 1 126 ? 14.906 12.891 22.109 1 93.56 126 ILE A CA 1
ATOM 985 C C . ILE A 1 126 ? 16.062 13.398 22.953 1 93.56 126 ILE A C 1
ATOM 987 O O . ILE A 1 126 ? 17.234 13.102 22.672 1 93.56 126 ILE A O 1
ATOM 991 N N . CYS A 1 127 ? 15.805 14.07 23.969 1 94.75 127 CYS A N 1
ATOM 992 C CA . CYS A 1 127 ? 16.828 14.656 24.828 1 94.75 127 CYS A CA 1
ATOM 993 C C . CYS A 1 127 ? 17.578 13.57 25.594 1 94.75 127 CYS A C 1
ATOM 995 O O . CYS A 1 127 ? 18.812 13.562 25.641 1 94.75 127 CYS A O 1
ATOM 997 N N . THR A 1 128 ? 16.781 12.633 26.094 1 95 128 THR A N 1
ATOM 998 C CA . THR A 1 128 ? 17.406 11.586 26.891 1 95 128 THR A CA 1
ATOM 999 C C . THR A 1 128 ? 18.234 10.648 26.016 1 95 128 THR A C 1
ATOM 1001 O O . THR A 1 128 ? 19.344 10.25 26.406 1 95 128 THR A O 1
ATOM 1004 N N . SER A 1 129 ? 17.766 10.32 24.875 1 92.31 129 SER A N 1
ATOM 1005 C CA . SER A 1 129 ? 18.438 9.352 24 1 92.31 129 SER A CA 1
ATOM 1006 C C . SER A 1 129 ? 19.625 9.977 23.297 1 92.31 129 SER A C 1
ATOM 1008 O O . SER A 1 129 ? 20.672 9.344 23.156 1 92.31 129 SER A O 1
ATOM 1010 N N . LEU A 1 130 ? 19.5 11.195 22.906 1 92 130 LEU A N 1
ATOM 1011 C CA . LEU A 1 130 ? 20.531 11.797 22.062 1 92 130 LEU A CA 1
ATOM 1012 C C . LEU A 1 130 ? 21.547 12.562 22.906 1 92 130 LEU A C 1
ATOM 1014 O O . LEU A 1 130 ? 22.734 12.578 22.578 1 92 130 LEU A O 1
ATOM 1018 N N . LEU A 1 131 ? 21.125 13.203 24.047 1 93 131 LEU A N 1
ATOM 1019 C CA . LEU A 1 131 ? 22.031 14.062 24.812 1 93 131 LEU A CA 1
ATOM 1020 C C . LEU A 1 131 ? 22.172 13.57 26.25 1 93 131 LEU A C 1
ATOM 1022 O O . LEU A 1 131 ? 22.953 14.117 27.031 1 93 131 LEU A O 1
ATOM 1026 N N . LYS A 1 132 ? 21.391 12.602 26.688 1 93.44 132 LYS A N 1
ATOM 1027 C CA . LYS A 1 132 ? 21.438 12 28.016 1 93.44 132 LYS A CA 1
ATOM 1028 C C . LYS A 1 132 ? 21.062 13.016 29.094 1 93.44 132 LYS A C 1
ATOM 1030 O O . LYS A 1 132 ? 21.672 13.047 30.172 1 93.44 132 LYS A O 1
ATOM 1035 N N . THR A 1 133 ? 20.203 13.977 28.734 1 93.38 133 THR A N 1
ATOM 1036 C CA . THR A 1 133 ? 19.672 14.969 29.672 1 93.38 133 THR A CA 1
ATOM 1037 C C . THR A 1 133 ? 18.141 14.953 29.656 1 93.38 133 THR A C 1
ATOM 1039 O O . THR A 1 133 ? 17.531 14.531 28.672 1 93.38 133 THR A O 1
ATOM 1042 N N . ARG A 1 134 ? 17.594 15.438 30.656 1 90.19 134 ARG A N 1
ATOM 1043 C CA . ARG A 1 134 ? 16.141 15.461 30.766 1 90.19 134 ARG A CA 1
ATOM 1044 C C . ARG A 1 134 ? 15.555 16.594 29.906 1 90.19 134 ARG A C 1
ATOM 1046 O O . ARG A 1 134 ? 14.477 16.438 29.328 1 90.19 134 ARG A O 1
ATOM 1053 N N . THR A 1 135 ? 16.234 17.703 29.875 1 90.19 135 THR A N 1
ATOM 1054 C CA . THR A 1 135 ? 15.82 18.844 29.062 1 90.19 135 THR A CA 1
ATOM 1055 C C . THR A 1 135 ? 16.938 19.266 28.109 1 90.19 135 THR A C 1
ATOM 1057 O O . THR A 1 135 ? 18.125 19.141 28.438 1 90.19 135 THR A O 1
ATOM 1060 N N . CYS A 1 136 ? 16.484 19.625 26.938 1 91.88 136 CYS A N 1
ATOM 1061 C CA . CYS A 1 136 ? 17.469 20.062 25.969 1 91.88 136 CYS A CA 1
ATOM 1062 C C . CYS A 1 136 ? 16.828 20.922 24.891 1 91.88 136 CYS A C 1
ATOM 1064 O O . CYS A 1 136 ? 15.609 21.078 24.859 1 91.88 136 CYS A O 1
ATOM 1066 N N . SER A 1 137 ? 17.688 21.609 24.141 1 93.75 137 SER A N 1
ATOM 1067 C CA . SER A 1 137 ? 17.25 22.188 22.891 1 93.75 137 SER A CA 1
ATOM 1068 C C . SER A 1 137 ? 17.016 21.109 21.828 1 93.75 137 SER A C 1
ATOM 1070 O O . SER A 1 137 ? 17.969 20.484 21.344 1 93.75 137 SER A O 1
ATOM 1072 N N . LEU A 1 138 ? 15.805 20.922 21.484 1 95.44 138 LEU A N 1
ATOM 1073 C CA . LEU A 1 138 ? 15.453 19.891 20.516 1 95.44 138 LEU A CA 1
ATOM 1074 C C . LEU A 1 138 ? 16.203 20.094 19.203 1 95.44 138 LEU A C 1
ATOM 1076 O O . LEU A 1 138 ? 16.703 19.141 18.609 1 95.44 138 LEU A O 1
ATOM 1080 N N . GLU A 1 139 ? 16.234 21.328 18.766 1 95.12 139 GLU A N 1
ATOM 1081 C CA . GLU A 1 139 ? 16.953 21.625 17.516 1 95.12 139 GLU A CA 1
ATOM 1082 C C . GLU A 1 139 ? 18.406 21.172 17.594 1 95.12 139 GLU A C 1
ATOM 1084 O O . GLU A 1 139 ? 18.906 20.531 16.688 1 95.12 139 GLU A O 1
ATOM 1089 N N . ARG A 1 140 ? 19.047 21.5 18.672 1 94 140 ARG A N 1
ATOM 1090 C CA . ARG A 1 140 ? 20.438 21.125 18.844 1 94 140 ARG A CA 1
ATOM 1091 C C . ARG A 1 140 ? 20.609 19.609 18.875 1 94 140 ARG A C 1
ATOM 1093 O O . ARG A 1 140 ? 21.547 19.078 18.297 1 94 140 ARG A O 1
ATOM 1100 N N . ALA A 1 141 ? 19.75 18.984 19.562 1 95.44 141 ALA A N 1
ATOM 1101 C CA . ALA A 1 141 ? 19.797 17.531 19.656 1 95.44 141 ALA A CA 1
ATOM 1102 C C . ALA A 1 141 ? 19.609 16.891 18.297 1 95.44 141 ALA A C 1
ATOM 1104 O O . ALA A 1 141 ? 20.391 16 17.906 1 95.44 141 ALA A O 1
ATOM 1105 N N . LEU A 1 142 ? 18.625 17.344 17.531 1 95.62 142 LEU A N 1
ATOM 1106 C CA . LEU A 1 142 ? 18.266 16.75 16.25 1 95.62 142 LEU A CA 1
ATOM 1107 C C . LEU A 1 142 ? 19.344 17.047 15.203 1 95.62 142 LEU A C 1
ATOM 1109 O O . LEU A 1 142 ? 19.594 16.234 14.312 1 95.62 142 LEU A O 1
ATOM 1113 N N . ARG A 1 143 ? 20 18.156 15.305 1 95.06 143 ARG A N 1
ATOM 1114 C CA . ARG A 1 143 ? 21.031 18.547 14.344 1 95.06 143 ARG A CA 1
ATOM 1115 C C . ARG A 1 143 ? 22.234 17.609 14.398 1 95.06 143 ARG A C 1
ATOM 1117 O O . ARG A 1 143 ? 22.953 17.469 13.414 1 95.06 143 ARG A O 1
ATOM 1124 N N . ARG A 1 144 ? 22.328 16.953 15.484 1 92.25 144 ARG A N 1
ATOM 1125 C CA . ARG A 1 144 ? 23.5 16.109 15.703 1 92.25 144 ARG A CA 1
ATOM 1126 C C . ARG A 1 144 ? 23.266 14.695 15.195 1 92.25 144 ARG A C 1
ATOM 1128 O O . ARG A 1 144 ? 24.203 13.898 15.109 1 92.25 144 ARG A O 1
ATOM 1135 N N . THR A 1 145 ? 22.078 14.414 14.891 1 95 145 THR A N 1
ATOM 1136 C CA . THR A 1 145 ? 21.781 13.055 14.453 1 95 145 THR A CA 1
ATOM 1137 C C . THR A 1 145 ? 22.438 12.758 13.109 1 95 145 THR A C 1
ATOM 1139 O O . THR A 1 145 ? 22.594 13.656 12.273 1 95 145 THR A O 1
ATOM 1142 N N . HIS A 1 146 ? 22.75 11.508 12.922 1 94.94 146 HIS A N 1
ATOM 1143 C CA . HIS A 1 146 ? 23.375 11.062 11.672 1 94.94 146 HIS A CA 1
ATOM 1144 C C . HIS A 1 146 ? 22.438 11.32 10.484 1 94.94 146 HIS A C 1
ATOM 1146 O O . HIS A 1 146 ? 22.891 11.773 9.43 1 94.94 146 HIS A O 1
ATOM 1152 N N . ARG A 1 147 ? 21.219 11.109 10.664 1 94.19 147 ARG A N 1
ATOM 1153 C CA . ARG A 1 147 ? 20.25 11.312 9.594 1 94.19 147 ARG A CA 1
ATOM 1154 C C . ARG A 1 147 ? 20.219 12.773 9.156 1 94.19 147 ARG A C 1
ATOM 1156 O O . ARG A 1 147 ? 20.25 13.07 7.957 1 94.19 147 ARG A O 1
ATOM 1163 N N . PHE A 1 148 ? 20.188 13.633 10.07 1 96.81 148 PHE A N 1
ATOM 1164 C CA . PHE A 1 148 ? 20.094 15.039 9.688 1 96.81 148 PHE A CA 1
ATOM 1165 C C . PHE A 1 148 ? 21.375 15.516 9.039 1 96.81 148 PHE A C 1
ATOM 1167 O O . PHE A 1 148 ? 21.359 16.344 8.125 1 96.81 148 PHE A O 1
ATOM 1174 N N . GLN A 1 149 ? 22.5 14.992 9.477 1 97.38 149 GLN A N 1
ATOM 1175 C CA . GLN A 1 149 ? 23.766 15.344 8.836 1 97.38 149 GLN A CA 1
ATOM 1176 C C . GLN A 1 149 ? 23.766 14.938 7.367 1 97.38 149 GLN A C 1
ATOM 1178 O O . GLN A 1 149 ? 24.281 15.664 6.52 1 97.38 149 GLN A O 1
ATOM 1183 N N . LYS A 1 150 ? 23.125 13.836 7.109 1 97.19 150 LYS A N 1
ATOM 1184 C CA . LYS A 1 150 ? 22.969 13.414 5.719 1 97.19 150 LYS A CA 1
ATOM 1185 C C . LYS A 1 150 ? 22.062 14.359 4.949 1 97.19 150 LYS A C 1
ATOM 1187 O O . LYS A 1 150 ? 22.328 14.695 3.793 1 97.19 150 LYS A O 1
ATOM 1192 N N . TRP A 1 151 ? 21.016 14.797 5.621 1 97.56 151 TRP A N 1
ATOM 1193 C CA . TRP A 1 151 ? 20.078 15.727 4.996 1 97.56 151 TRP A CA 1
ATOM 1194 C C . TRP A 1 151 ? 20.766 17.047 4.66 1 97.56 151 TRP A C 1
ATOM 1196 O O . TRP A 1 151 ? 20.5 17.641 3.615 1 97.56 151 TRP A O 1
ATOM 1206 N N . LEU A 1 152 ? 21.672 17.484 5.504 1 97.31 152 LEU A N 1
ATOM 1207 C CA . LEU A 1 152 ? 22.359 18.75 5.32 1 97.31 152 LEU A CA 1
ATOM 1208 C C . LEU A 1 152 ? 23.25 18.719 4.09 1 97.31 152 LEU A C 1
ATOM 1210 O O . LEU A 1 152 ? 23.406 19.719 3.391 1 97.31 152 LEU A O 1
ATOM 1214 N N . ARG A 1 153 ? 23.703 17.547 3.771 1 96.62 153 ARG A N 1
ATOM 1215 C CA . ARG A 1 153 ? 24.656 17.391 2.672 1 96.62 153 ARG A CA 1
ATOM 1216 C C . ARG A 1 153 ? 23.938 17.047 1.374 1 96.62 153 ARG A C 1
ATOM 1218 O O . ARG A 1 153 ? 24.516 17.141 0.292 1 96.62 153 ARG A O 1
ATOM 1225 N N . ALA A 1 154 ? 22.703 16.719 1.507 1 97.38 154 ALA A N 1
ATOM 1226 C CA . ALA A 1 154 ? 21.984 16.203 0.34 1 97.38 154 ALA A CA 1
ATOM 1227 C C . ALA A 1 154 ? 21.453 17.344 -0.525 1 97.38 154 ALA A C 1
ATOM 1229 O O . ALA A 1 154 ? 20.922 18.328 -0.008 1 97.38 154 ALA A O 1
ATOM 1230 N N . LYS A 1 155 ? 21.578 17.219 -1.797 1 97 155 LYS A N 1
ATOM 1231 C CA . LYS A 1 155 ? 21.047 18.188 -2.752 1 97 155 LYS A CA 1
ATOM 1232 C C . LYS A 1 155 ? 19.609 17.828 -3.135 1 97 155 LYS A C 1
ATOM 1234 O O . LYS A 1 155 ? 18.844 18.703 -3.562 1 97 155 LYS A O 1
ATOM 1239 N N . ARG A 1 156 ? 19.328 16.562 -3.02 1 97.88 156 ARG A N 1
ATOM 1240 C CA . ARG A 1 156 ? 18.016 16.031 -3.371 1 97.88 156 ARG A CA 1
ATOM 1241 C C . ARG A 1 156 ? 17.516 15.055 -2.314 1 97.88 156 ARG A C 1
ATOM 1243 O O . ARG A 1 156 ? 18.312 14.344 -1.694 1 97.88 156 ARG A O 1
ATOM 1250 N N . LEU A 1 157 ? 16.219 15.141 -2.049 1 98.06 157 LEU A N 1
ATOM 1251 C CA . LEU A 1 157 ? 15.641 14.156 -1.138 1 98.06 157 LEU A CA 1
ATOM 1252 C C . LEU A 1 157 ? 15.516 12.797 -1.812 1 98.06 157 LEU A C 1
ATOM 1254 O O . LEU A 1 157 ? 14.773 12.648 -2.783 1 98.06 157 LEU A O 1
ATOM 1258 N N . THR A 1 158 ? 16.219 11.844 -1.323 1 97.06 158 THR A N 1
ATOM 1259 C CA . THR A 1 158 ? 16.234 10.508 -1.914 1 97.06 158 THR A CA 1
ATOM 1260 C C . THR A 1 158 ? 15.688 9.469 -0.933 1 97.06 158 THR A C 1
ATOM 1262 O O . THR A 1 158 ? 15.602 9.734 0.268 1 97.06 158 THR A O 1
ATOM 1265 N N . PRO A 1 159 ? 15.305 8.344 -1.448 1 91.88 159 PRO A N 1
ATOM 1266 C CA . PRO A 1 159 ? 14.664 7.32 -0.617 1 91.88 159 PRO A CA 1
ATOM 1267 C C . PRO A 1 159 ? 15.523 6.914 0.577 1 91.88 159 PRO A C 1
ATOM 1269 O O . PRO A 1 159 ? 15 6.645 1.659 1 91.88 159 PRO A O 1
ATOM 1272 N N . ASP A 1 160 ? 16.812 6.863 0.451 1 91.38 160 ASP A N 1
ATOM 1273 C CA . ASP A 1 160 ? 17.688 6.461 1.547 1 91.38 160 ASP A CA 1
ATOM 1274 C C . ASP A 1 160 ? 17.609 7.449 2.709 1 91.38 160 ASP A C 1
ATOM 1276 O O . ASP A 1 160 ? 17.797 7.07 3.867 1 91.38 160 ASP A O 1
ATOM 1280 N N . LEU A 1 161 ? 17.297 8.695 2.439 1 96 161 LEU A N 1
ATOM 1281 C CA . LEU A 1 161 ? 17.234 9.742 3.447 1 96 161 LEU A CA 1
ATOM 1282 C C . LEU A 1 161 ? 15.969 9.633 4.277 1 96 161 LEU A C 1
ATOM 1284 O O . LEU A 1 161 ? 15.875 10.211 5.363 1 96 161 LEU A O 1
ATOM 1288 N N . VAL A 1 162 ? 14.992 8.906 3.764 1 95.25 162 VAL A N 1
ATOM 1289 C CA . VAL A 1 162 ? 13.727 8.82 4.484 1 95.25 162 VAL A CA 1
ATOM 1290 C C . VAL A 1 162 ? 13.5 7.387 4.957 1 95.25 162 VAL A C 1
ATOM 1292 O O . VAL A 1 162 ? 12.445 7.078 5.531 1 95.25 162 VAL A O 1
ATOM 1295 N N . GLN A 1 163 ? 14.383 6.543 4.691 1 87.56 163 GLN A N 1
ATOM 1296 C CA . GLN A 1 163 ? 14.266 5.148 5.102 1 87.56 163 GLN A CA 1
ATOM 1297 C C . GLN A 1 163 ? 14.117 5.031 6.617 1 87.56 163 GLN A C 1
ATOM 1299 O O . GLN A 1 163 ? 14.836 5.691 7.371 1 87.56 163 GLN A O 1
ATOM 1304 N N . GLY A 1 164 ? 13.125 4.281 7.055 1 84.81 164 GLY A N 1
ATOM 1305 C CA . GLY A 1 164 ? 12.969 4.039 8.477 1 84.81 164 GLY A CA 1
ATOM 1306 C C . GLY A 1 164 ? 12 5 9.148 1 84.81 164 GLY A C 1
ATOM 1307 O O . GLY A 1 164 ? 11.656 4.824 10.32 1 84.81 164 GLY A O 1
ATOM 1308 N N . LEU A 1 165 ? 11.68 6.062 8.484 1 90.88 165 LEU A N 1
ATOM 1309 C CA . LEU A 1 165 ? 10.664 6.945 9.047 1 90.88 165 LEU A CA 1
ATOM 1310 C C . LEU A 1 165 ? 9.328 6.223 9.195 1 90.88 165 LEU A C 1
ATOM 1312 O O . LEU A 1 165 ? 8.984 5.379 8.359 1 90.88 165 LEU A O 1
ATOM 1316 N N . SER A 1 166 ? 8.578 6.531 10.109 1 85.19 166 SER A N 1
ATOM 1317 C CA . SER A 1 166 ? 7.414 5.754 10.508 1 85.19 166 SER A CA 1
ATOM 1318 C C . SER A 1 166 ? 6.191 6.129 9.68 1 85.19 166 SER A C 1
ATOM 1320 O O . SER A 1 166 ? 5.195 5.398 9.664 1 85.19 166 SER A O 1
ATOM 1322 N N . SER A 1 167 ? 6.199 7.199 8.953 1 89.5 167 SER A N 1
ATOM 1323 C CA . SER A 1 167 ? 5.039 7.633 8.188 1 89.5 167 SER A CA 1
ATOM 1324 C C . SER A 1 167 ? 4.699 6.629 7.09 1 89.5 167 SER A C 1
ATOM 1326 O O . SER A 1 167 ? 5.559 6.258 6.289 1 89.5 167 SER A O 1
ATOM 1328 N N . PRO A 1 168 ? 3.387 6.23 6.957 1 91 168 PRO A N 1
ATOM 1329 C CA . PRO A 1 168 ? 2.988 5.277 5.918 1 91 168 PRO A CA 1
ATOM 1330 C C . PRO A 1 168 ? 3.289 5.781 4.508 1 91 168 PRO A C 1
ATOM 1332 O O . PRO A 1 168 ? 3.607 4.988 3.617 1 91 168 PRO A O 1
ATOM 1335 N N . MET A 1 169 ? 3.256 7.035 4.363 1 94.12 169 MET A N 1
ATOM 1336 C CA . MET A 1 169 ? 3.498 7.645 3.057 1 94.12 169 MET A CA 1
ATOM 1337 C C . MET A 1 16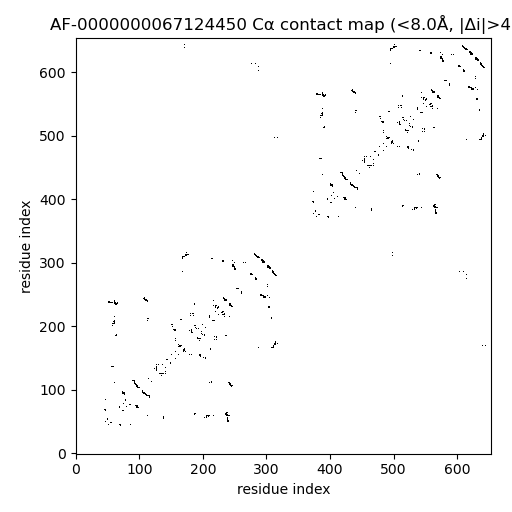9 ? 4.902 7.32 2.559 1 94.12 169 MET A C 1
ATOM 1339 O O . MET A 1 169 ? 5.137 7.254 1.352 1 94.12 169 MET A O 1
ATOM 1343 N N . LEU A 1 170 ? 5.77 7.031 3.51 1 93.62 170 LEU A N 1
ATOM 1344 C CA . LEU A 1 170 ? 7.176 6.887 3.15 1 93.62 170 LEU A CA 1
ATOM 1345 C C . LEU A 1 170 ? 7.629 5.438 3.289 1 93.62 170 LEU A C 1
ATOM 1347 O O . LEU A 1 170 ? 8.828 5.156 3.32 1 93.62 170 LEU A O 1
ATOM 1351 N N . ARG A 1 171 ? 6.719 4.547 3.391 1 89.31 171 ARG A N 1
ATOM 1352 C CA . ARG A 1 171 ? 7.082 3.137 3.494 1 89.31 171 ARG A CA 1
ATOM 1353 C C . ARG A 1 171 ? 7.609 2.609 2.164 1 89.31 171 ARG A C 1
ATOM 1355 O O . ARG A 1 171 ? 8.422 1.683 2.139 1 89.31 171 ARG A O 1
ATOM 1362 N N . CYS A 1 172 ? 7.074 3.111 1.122 1 88.81 172 CYS A N 1
ATOM 1363 C CA . CYS A 1 172 ? 7.504 2.793 -0.235 1 88.81 172 CYS A CA 1
ATOM 1364 C C . CYS A 1 172 ? 7.773 4.062 -1.035 1 88.81 172 CYS A C 1
ATOM 1366 O O . CYS A 1 172 ? 7.105 4.324 -2.037 1 88.81 172 CYS A O 1
ATOM 1368 N N . PRO A 1 173 ? 8.852 4.711 -0.601 1 91.62 173 PRO A N 1
ATOM 1369 C CA . PRO A 1 173 ? 9.086 6.02 -1.213 1 91.62 173 PRO A CA 1
ATOM 1370 C C . PRO A 1 173 ? 9.648 5.918 -2.627 1 91.62 173 PRO A C 1
ATOM 1372 O O . PRO A 1 173 ? 10.531 5.094 -2.887 1 91.62 173 PRO A O 1
ATOM 1375 N N . SER A 1 174 ? 9.094 6.617 -3.547 1 91.62 174 SER A N 1
ATOM 1376 C CA . SER A 1 174 ? 9.633 6.773 -4.891 1 91.62 174 SER A CA 1
ATOM 1377 C C . SER A 1 174 ? 10.297 8.133 -5.07 1 91.62 174 SER A C 1
ATOM 1379 O O . SER A 1 174 ? 9.969 9.086 -4.355 1 91.62 174 SER A O 1
ATOM 1381 N N . GLN A 1 175 ? 11.266 8.227 -5.965 1 94.12 175 GLN A N 1
ATOM 1382 C CA . GLN A 1 175 ? 11.906 9.508 -6.219 1 94.12 175 GLN A CA 1
ATOM 1383 C C . GLN A 1 175 ? 10.898 10.547 -6.707 1 94.12 175 GLN A C 1
ATOM 1385 O O . GLN A 1 175 ? 10.992 11.719 -6.355 1 94.12 175 GLN A O 1
ATOM 1390 N N . ARG A 1 176 ? 9.938 10.094 -7.473 1 96.06 176 ARG A N 1
ATOM 1391 C CA . ARG A 1 176 ? 8.914 11 -7.988 1 96.06 176 ARG A CA 1
ATOM 1392 C C . ARG A 1 176 ? 8.109 11.625 -6.852 1 96.06 176 ARG A C 1
ATOM 1394 O O . ARG A 1 176 ? 7.859 12.828 -6.855 1 96.06 176 ARG A O 1
ATOM 1401 N N . LEU A 1 177 ? 7.746 10.805 -5.918 1 97.06 177 LEU A N 1
ATOM 1402 C CA . LEU A 1 177 ? 7.004 11.297 -4.766 1 97.06 177 LEU A CA 1
ATOM 1403 C C . LEU A 1 177 ? 7.852 12.258 -3.939 1 97.06 177 LEU A C 1
ATOM 1405 O O . LEU A 1 177 ? 7.383 13.328 -3.543 1 97.06 177 LEU A O 1
ATOM 1409 N N . LEU A 1 178 ? 9.117 11.938 -3.709 1 98.06 178 LEU A N 1
ATOM 1410 C CA . LEU A 1 178 ? 10.016 12.758 -2.906 1 98.06 178 LEU A CA 1
ATOM 1411 C C . LEU A 1 178 ? 10.297 14.086 -3.594 1 98.06 178 LEU A C 1
ATOM 1413 O O . LEU A 1 178 ? 10.352 15.133 -2.939 1 98.06 178 LEU A O 1
ATOM 1417 N N . ASP A 1 179 ? 10.445 14.031 -4.887 1 97.94 179 ASP A N 1
ATOM 1418 C CA . ASP A 1 179 ? 10.594 15.273 -5.648 1 97.94 179 ASP A CA 1
ATOM 1419 C C . ASP A 1 179 ? 9.383 16.188 -5.453 1 97.94 179 ASP A C 1
ATOM 1421 O O . ASP A 1 179 ? 9.531 17.391 -5.293 1 97.94 179 ASP A O 1
ATOM 1425 N N . ARG A 1 180 ? 8.25 15.57 -5.477 1 97.81 180 ARG A N 1
ATOM 1426 C CA . ARG A 1 180 ? 7.02 16.328 -5.324 1 97.81 180 ARG A CA 1
ATOM 1427 C C . ARG A 1 180 ? 6.938 16.969 -3.939 1 97.81 180 ARG A C 1
ATOM 1429 O O . ARG A 1 180 ? 6.48 18.109 -3.803 1 97.81 180 ARG A O 1
ATOM 1436 N N . ILE A 1 181 ? 7.398 16.297 -2.9 1 98.12 181 ILE A N 1
ATOM 1437 C CA . ILE A 1 181 ? 7.383 16.797 -1.535 1 98.12 181 ILE A CA 1
ATOM 1438 C C . ILE A 1 181 ? 8.234 18.062 -1.448 1 98.12 181 ILE A C 1
ATOM 1440 O O . ILE A 1 181 ? 7.781 19.094 -0.927 1 98.12 181 ILE A O 1
ATOM 1444 N N . VAL A 1 182 ? 9.445 18.031 -2.02 1 98.25 182 VAL A N 1
ATOM 1445 C CA . VAL A 1 182 ? 10.352 19.172 -1.944 1 98.25 182 VAL A CA 1
ATOM 1446 C C . VAL A 1 182 ? 9.828 20.312 -2.812 1 98.25 182 VAL A C 1
ATOM 1448 O O . VAL A 1 182 ? 9.805 21.469 -2.383 1 98.25 182 VAL A O 1
ATOM 1451 N N . ARG A 1 183 ? 9.305 19.953 -3.926 1 97.88 183 ARG A N 1
ATOM 1452 C CA . ARG A 1 183 ? 8.859 20.938 -4.898 1 97.88 183 ARG A CA 1
ATOM 1453 C C . ARG A 1 183 ? 7.637 21.703 -4.383 1 97.88 183 ARG A C 1
ATOM 1455 O O . ARG A 1 183 ? 7.469 22.891 -4.672 1 97.88 183 ARG A O 1
ATOM 1462 N N . ARG A 1 184 ? 6.848 21.047 -3.607 1 97.31 184 ARG A N 1
ATOM 1463 C CA . ARG A 1 184 ? 5.566 21.641 -3.232 1 97.31 184 ARG A CA 1
ATOM 1464 C C . ARG A 1 184 ? 5.543 22.016 -1.752 1 97.31 184 ARG A C 1
ATOM 1466 O O . ARG A 1 184 ? 4.484 22.312 -1.195 1 97.31 184 ARG A O 1
ATOM 1473 N N . TYR A 1 185 ? 6.66 21.953 -1.131 1 97.75 185 TYR A N 1
ATOM 1474 C CA . TYR A 1 185 ? 6.754 22.281 0.285 1 97.75 185 TYR A CA 1
ATOM 1475 C C . TYR A 1 185 ? 6.398 23.75 0.521 1 97.75 185 TYR A C 1
ATOM 1477 O O . TYR A 1 185 ? 7.215 24.641 0.269 1 97.75 185 TYR A O 1
ATOM 1485 N N . ALA A 1 186 ? 5.273 23.969 1.138 1 96.5 186 ALA A N 1
ATOM 1486 C CA . ALA A 1 186 ? 4.656 25.281 1.162 1 96.5 186 ALA A CA 1
ATOM 1487 C C . ALA A 1 186 ? 5.152 26.109 2.352 1 96.5 186 ALA A C 1
ATOM 1489 O O . ALA A 1 186 ? 4.797 27.281 2.502 1 96.5 186 ALA A O 1
ATOM 1490 N N . GLU A 1 187 ? 5.965 25.516 3.203 1 96.81 187 GLU A N 1
ATOM 1491 C CA . GLU A 1 187 ? 6.473 26.234 4.367 1 96.81 187 GLU A CA 1
ATOM 1492 C C . GLU A 1 187 ? 7.695 27.078 4.004 1 96.81 187 GLU A C 1
ATOM 1494 O O . GLU A 1 187 ? 8.242 27.781 4.855 1 96.81 187 GLU A O 1
ATOM 1499 N N . VAL A 1 188 ? 8.062 27.062 2.734 1 95.38 188 VAL A N 1
ATOM 1500 C CA . VAL A 1 188 ? 9.172 27.875 2.254 1 95.38 188 VAL A CA 1
ATOM 1501 C C . VAL A 1 188 ? 8.688 28.781 1.126 1 95.38 188 VAL A C 1
ATOM 1503 O O . VAL A 1 188 ? 7.754 28.438 0.398 1 95.38 188 VAL A O 1
ATOM 1506 N N . PRO A 1 189 ? 9.156 30.047 0.994 1 87.88 189 PRO A N 1
ATOM 1507 C CA . PRO A 1 189 ? 8.664 31 0.002 1 87.88 189 PRO A CA 1
ATOM 1508 C C . PRO A 1 189 ? 8.984 30.578 -1.432 1 87.88 189 PRO A C 1
ATOM 1510 O O . PRO A 1 189 ? 8.195 30.828 -2.344 1 87.88 189 PRO A O 1
ATOM 1513 N N . ASP A 1 190 ? 10.07 30 -1.772 1 84.75 190 ASP A N 1
ATOM 1514 C CA . ASP A 1 190 ? 10.492 29.703 -3.139 1 84.75 190 ASP A CA 1
ATOM 1515 C C . ASP A 1 190 ? 10.383 28.219 -3.432 1 84.75 190 ASP A C 1
ATOM 1517 O O . ASP A 1 190 ? 11.312 27.625 -3.982 1 84.75 190 ASP A O 1
ATOM 1521 N N . ALA A 1 191 ? 9.117 27.797 -3.174 1 84.06 191 ALA A N 1
ATOM 1522 C CA . ALA A 1 191 ? 8.93 26.375 -3.492 1 84.06 191 ALA A CA 1
ATOM 1523 C C . ALA A 1 191 ? 8.82 26.156 -5 1 84.06 191 ALA A C 1
ATOM 1525 O O . ALA A 1 191 ? 8.266 27 -5.711 1 84.06 191 ALA A O 1
ATOM 1526 N N . GLY A 1 192 ? 9.453 25.156 -5.617 1 90.12 192 GLY A N 1
ATOM 1527 C CA . GLY A 1 192 ? 9.305 24.875 -7.035 1 90.12 192 GLY A CA 1
ATOM 1528 C C . GLY A 1 192 ? 10.391 23.953 -7.574 1 90.12 192 GLY A C 1
ATOM 1529 O O . GLY A 1 192 ? 10.234 23.359 -8.648 1 90.12 192 GLY A O 1
ATOM 1530 N N . SER A 1 193 ? 11.375 23.875 -6.816 1 92.88 193 SER A N 1
ATOM 1531 C CA . SER A 1 193 ? 12.492 23.062 -7.273 1 92.88 193 SER A CA 1
ATOM 1532 C C . SER A 1 193 ? 12.438 21.672 -6.645 1 92.88 193 SER A C 1
ATOM 1534 O O . SER A 1 193 ? 11.938 21.5 -5.535 1 92.88 193 SER A O 1
ATOM 1536 N N . ILE A 1 194 ? 12.938 20.703 -7.355 1 95.81 194 ILE A N 1
ATOM 1537 C CA . ILE A 1 194 ? 13.031 19.344 -6.805 1 95.81 194 ILE A CA 1
ATOM 1538 C C . ILE A 1 194 ? 14.289 19.219 -5.953 1 95.81 194 ILE A C 1
ATOM 1540 O O . ILE A 1 194 ? 14.445 18.266 -5.199 1 95.81 194 ILE A O 1
ATOM 1544 N N . TYR A 1 195 ? 15.18 20.203 -6.109 1 96.31 195 TYR A N 1
ATOM 1545 C CA . TYR A 1 195 ? 16.406 20.203 -5.312 1 96.31 195 TYR A CA 1
ATOM 1546 C C . TYR A 1 195 ? 16.203 20.969 -4.016 1 96.31 195 TYR A C 1
ATOM 1548 O O . TYR A 1 195 ? 15.344 21.844 -3.934 1 96.31 195 TYR A O 1
ATOM 1556 N N . MET A 1 196 ? 16.984 20.609 -3.016 1 96.44 196 MET A N 1
ATOM 1557 C CA . MET A 1 196 ? 16.797 21.156 -1.671 1 96.44 196 MET A CA 1
ATOM 1558 C C . MET A 1 196 ? 17.672 22.375 -1.443 1 96.44 196 MET A C 1
ATOM 1560 O O . MET A 1 196 ? 17.781 22.875 -0.317 1 96.44 196 MET A O 1
ATOM 1564 N N . ASP A 1 197 ? 18.25 22.984 -2.463 1 93.44 197 ASP A N 1
ATOM 1565 C CA . ASP A 1 197 ? 19.188 24.109 -2.346 1 93.44 197 ASP A CA 1
ATOM 1566 C C . ASP A 1 197 ? 18.5 25.344 -1.78 1 93.44 197 ASP A C 1
ATOM 1568 O O . ASP A 1 197 ? 19.141 26.156 -1.107 1 93.44 197 ASP A O 1
ATOM 1572 N N . HIS A 1 198 ? 17.297 25.5 -2.037 1 93.62 198 HIS A N 1
ATOM 1573 C CA . HIS A 1 198 ? 16.578 26.688 -1.574 1 93.62 198 HIS A CA 1
ATOM 1574 C C . HIS A 1 198 ? 16.109 26.531 -0.132 1 93.62 198 HIS A C 1
ATOM 1576 O O . HIS A 1 198 ? 15.641 27.484 0.485 1 93.62 198 HIS A O 1
ATOM 1582 N N . LEU A 1 199 ? 16.188 25.312 0.409 1 96.25 199 LEU A N 1
ATOM 1583 C CA . LEU A 1 199 ? 15.836 25.047 1.799 1 96.25 199 LEU A CA 1
ATOM 1584 C C . LEU A 1 199 ? 16.984 25.391 2.73 1 96.25 199 LEU A C 1
ATOM 1586 O O . LEU A 1 199 ? 18.109 24.922 2.529 1 96.25 199 LEU A O 1
ATOM 1590 N N . THR A 1 200 ? 16.766 26.234 3.684 1 96.06 200 THR A N 1
ATOM 1591 C CA . THR A 1 200 ? 17.734 26.453 4.742 1 96.06 200 THR A CA 1
ATOM 1592 C C . THR A 1 200 ? 17.859 25.219 5.641 1 96.06 200 THR A C 1
ATOM 1594 O O . THR A 1 200 ? 17.031 24.312 5.562 1 96.06 200 THR A O 1
ATOM 1597 N N . ASP A 1 201 ? 18.812 25.203 6.496 1 96.69 201 ASP A N 1
ATOM 1598 C CA . ASP A 1 201 ? 18.953 24.109 7.457 1 96.69 201 ASP A CA 1
ATOM 1599 C C . ASP A 1 201 ? 17.703 23.984 8.336 1 96.69 201 ASP A C 1
ATOM 1601 O O . ASP A 1 201 ? 17.281 22.875 8.656 1 96.69 201 ASP A O 1
ATOM 1605 N N . ARG A 1 202 ? 17.203 25.078 8.688 1 96.81 202 ARG A N 1
ATOM 1606 C CA . ARG A 1 202 ? 16.016 25.094 9.523 1 96.81 202 ARG A CA 1
ATOM 1607 C C . ARG A 1 202 ? 14.812 24.516 8.781 1 96.81 202 ARG A C 1
ATOM 1609 O O . ARG A 1 202 ? 14.023 23.766 9.359 1 96.81 202 ARG A O 1
ATOM 1616 N N . ASP A 1 203 ? 14.734 24.875 7.516 1 97.12 203 ASP A N 1
ATOM 1617 C CA . ASP A 1 203 ? 13.664 24.328 6.691 1 97.12 203 ASP A CA 1
ATOM 1618 C C . ASP A 1 203 ? 13.766 22.812 6.582 1 97.12 203 ASP A C 1
ATOM 1620 O O . ASP A 1 203 ? 12.766 22.109 6.703 1 97.12 203 ASP A O 1
ATOM 1624 N N . LYS A 1 204 ? 14.961 22.359 6.359 1 97.88 204 LYS A N 1
ATOM 1625 C CA . LYS A 1 204 ? 15.195 20.922 6.258 1 97.88 204 LYS A CA 1
ATOM 1626 C C . LYS A 1 204 ? 14.812 20.203 7.555 1 97.88 204 LYS A C 1
ATOM 1628 O O . LYS A 1 204 ? 14.227 19.125 7.523 1 97.88 204 LYS A O 1
ATOM 1633 N N . LEU A 1 205 ? 15.125 20.812 8.641 1 97.94 205 LEU A N 1
ATOM 1634 C CA . LEU A 1 205 ? 14.805 20.219 9.938 1 97.94 205 LEU A CA 1
ATOM 1635 C C . LEU A 1 205 ? 13.297 20.141 10.148 1 97.94 205 LEU A C 1
ATOM 1637 O O . LEU A 1 205 ? 12.781 19.141 10.617 1 97.94 205 LEU A O 1
ATOM 1641 N N . ARG A 1 206 ? 12.625 21.172 9.805 1 98 206 ARG A N 1
ATOM 1642 C CA . ARG A 1 206 ? 11.172 21.188 9.953 1 98 206 ARG A CA 1
ATOM 1643 C C . ARG A 1 206 ? 10.523 20.141 9.062 1 98 206 ARG A C 1
ATOM 1645 O O . ARG A 1 206 ? 9.594 19.438 9.492 1 98 206 ARG A O 1
ATOM 1652 N N . LEU A 1 207 ? 11.016 20.062 7.871 1 97.94 207 LEU A N 1
ATOM 1653 C CA . LEU A 1 207 ? 10.484 19.062 6.945 1 97.94 207 LEU A CA 1
ATOM 1654 C C . LEU A 1 207 ? 10.711 17.656 7.473 1 97.94 207 LEU A C 1
ATOM 1656 O O . LEU A 1 207 ? 9.781 16.844 7.504 1 97.94 207 LEU A O 1
ATOM 1660 N N . LEU A 1 208 ? 11.922 17.391 7.879 1 97.62 208 LEU A N 1
ATOM 1661 C CA . LEU A 1 208 ? 12.242 16.078 8.422 1 97.62 208 LEU A CA 1
ATOM 1662 C C . LEU A 1 208 ? 11.391 15.766 9.648 1 97.62 208 LEU A C 1
ATOM 1664 O O . LEU A 1 208 ? 10.875 14.656 9.797 1 97.62 208 LEU A O 1
ATOM 1668 N N . TYR A 1 209 ? 11.258 16.75 10.516 1 96.38 209 TYR A N 1
ATOM 1669 C CA . TYR A 1 209 ? 10.453 16.562 11.719 1 96.38 209 TYR A CA 1
ATOM 1670 C C . TYR A 1 209 ? 9.008 16.25 11.367 1 96.38 209 TYR A C 1
ATOM 1672 O O . TYR A 1 209 ? 8.422 15.305 11.906 1 96.38 209 TYR A O 1
ATOM 1680 N N . THR A 1 210 ? 8.414 17 10.469 1 97.44 210 THR A N 1
ATOM 1681 C CA . THR A 1 210 ? 7.027 16.812 10.07 1 97.44 210 THR A CA 1
ATOM 1682 C C . THR A 1 210 ? 6.828 15.43 9.461 1 97.44 210 THR A C 1
ATOM 1684 O O . THR A 1 210 ? 5.875 14.719 9.797 1 97.44 210 THR A O 1
ATOM 1687 N N . LEU A 1 211 ? 7.762 15.031 8.609 1 97.12 211 LEU A N 1
ATOM 1688 C CA . LEU A 1 211 ? 7.688 13.727 7.965 1 97.12 211 LEU A CA 1
ATOM 1689 C C . LEU A 1 211 ? 7.828 12.602 8.984 1 97.12 211 LEU A C 1
ATOM 1691 O O . LEU A 1 211 ? 7.273 11.516 8.805 1 97.12 211 LEU A O 1
ATOM 1695 N N . SER A 1 212 ? 8.5 12.852 10.062 1 94.56 212 SER A N 1
ATOM 1696 C CA . SER A 1 212 ? 8.773 11.836 11.078 1 94.56 212 SER A CA 1
ATOM 1697 C C . SER A 1 212 ? 7.582 11.664 12.016 1 94.56 212 SER A C 1
ATOM 1699 O O . SER A 1 212 ? 7.355 10.578 12.547 1 94.56 212 SER A O 1
ATOM 1701 N N . VAL A 1 213 ? 6.859 12.711 12.219 1 94.75 213 VAL A N 1
ATOM 1702 C CA . VAL A 1 213 ? 5.828 12.688 13.25 1 94.75 213 VAL A CA 1
ATOM 1703 C C . VAL A 1 213 ? 4.469 12.398 12.617 1 94.75 213 VAL A C 1
ATOM 1705 O O . VAL A 1 213 ? 3.713 11.562 13.117 1 94.75 213 VAL A O 1
ATOM 1708 N N . ASN A 1 214 ? 4.168 13.086 11.57 1 95.19 214 ASN A N 1
ATOM 1709 C CA . ASN A 1 214 ? 2.867 13 10.914 1 95.19 214 ASN A CA 1
ATOM 1710 C C . ASN A 1 214 ? 2.902 13.617 9.516 1 95.19 214 ASN A C 1
ATOM 1712 O O . ASN A 1 214 ? 3.143 14.812 9.367 1 95.19 214 ASN A O 1
ATOM 1716 N N . SER A 1 215 ? 2.49 12.891 8.539 1 95.06 215 SER A N 1
ATOM 1717 C CA . SER A 1 215 ? 2.66 13.352 7.16 1 95.06 215 SER A CA 1
ATOM 1718 C C . SER A 1 215 ? 1.43 14.102 6.672 1 95.06 215 SER A C 1
ATOM 1720 O O . SER A 1 215 ? 1.41 14.609 5.547 1 95.06 215 SER A O 1
ATOM 1722 N N . HIS A 1 216 ? 0.414 14.25 7.48 1 96.94 216 HIS A N 1
ATOM 1723 C CA . HIS A 1 216 ? -0.843 14.867 7.07 1 96.94 216 HIS A CA 1
ATOM 1724 C C . HIS A 1 216 ? -0.613 16.266 6.504 1 96.94 216 HIS A C 1
ATOM 1726 O O . HIS A 1 216 ? -1.057 16.562 5.395 1 96.94 216 HIS A O 1
ATOM 1732 N N . PRO A 1 217 ? 0.196 17.125 7.184 1 97.88 217 PRO A N 1
ATOM 1733 C CA . PRO A 1 217 ? 0.399 18.469 6.625 1 97.88 217 PRO A CA 1
ATOM 1734 C C . PRO A 1 217 ? 1.096 18.438 5.266 1 97.88 217 PRO A C 1
ATOM 1736 O O . PRO A 1 217 ? 0.794 19.266 4.395 1 97.88 217 PRO A O 1
ATOM 1739 N N . ILE A 1 218 ? 2.004 17.547 5.137 1 98.31 218 ILE A N 1
ATOM 1740 C CA . ILE A 1 218 ? 2.748 17.453 3.887 1 98.31 218 ILE A CA 1
ATOM 1741 C C . ILE A 1 218 ? 1.825 16.969 2.77 1 98.31 218 ILE A C 1
ATOM 1743 O O . ILE A 1 218 ? 1.874 17.484 1.649 1 98.31 218 ILE A O 1
ATOM 1747 N N . LEU A 1 219 ? 0.951 16.016 3.057 1 98.06 219 LEU A N 1
ATOM 1748 C CA . LEU A 1 219 ? 0.016 15.477 2.072 1 98.06 219 LEU A CA 1
ATOM 1749 C C . LEU A 1 219 ? -0.908 16.578 1.551 1 98.06 219 LEU A C 1
ATOM 1751 O O . LEU A 1 219 ? -1.202 16.625 0.354 1 98.06 219 LEU A O 1
ATOM 1755 N N . LEU A 1 220 ? -1.347 17.438 2.434 1 97.94 220 LEU A N 1
ATOM 1756 C CA . LEU A 1 220 ? -2.221 18.531 2.025 1 97.94 220 LEU A CA 1
ATOM 1757 C C . LEU A 1 220 ? -1.507 19.469 1.049 1 97.94 220 LEU A C 1
ATOM 1759 O O . LEU A 1 220 ? -2.143 20.062 0.181 1 97.94 220 LEU A O 1
ATOM 1763 N N . GLN A 1 221 ? -0.226 19.594 1.213 1 97.81 221 GLN A N 1
ATOM 1764 C CA . GLN A 1 221 ? 0.562 20.5 0.384 1 97.81 221 GLN A CA 1
ATOM 1765 C C . GLN A 1 221 ? 0.843 19.891 -0.985 1 97.81 221 GLN A C 1
ATOM 1767 O O . GLN A 1 221 ? 0.772 20.578 -2.006 1 97.81 221 GLN A O 1
ATOM 1772 N N . ILE A 1 222 ? 1.1 18.641 -1.07 1 97.88 222 ILE A N 1
ATOM 1773 C CA . ILE A 1 222 ? 1.602 18.047 -2.307 1 97.88 222 ILE A CA 1
ATOM 1774 C C . ILE A 1 222 ? 0.434 17.531 -3.143 1 97.88 222 ILE A C 1
ATOM 1776 O O . ILE A 1 222 ? 0.595 17.234 -4.328 1 97.88 222 ILE A O 1
ATOM 1780 N N . PHE A 1 223 ? -0.736 17.391 -2.541 1 97.69 223 PHE A N 1
ATOM 1781 C CA . PHE A 1 223 ? -1.977 17.047 -3.225 1 97.69 223 PHE A CA 1
ATOM 1782 C C . PHE A 1 223 ? -3.074 18.047 -2.891 1 97.69 223 PHE A C 1
ATOM 1784 O O . PHE A 1 223 ? -4.027 17.719 -2.18 1 97.69 223 PHE A O 1
ATOM 1791 N N . PRO A 1 224 ? -2.982 19.141 -3.471 1 96.69 224 PRO A N 1
ATOM 1792 C CA . PRO A 1 224 ? -3.881 20.219 -3.076 1 96.69 224 PRO A CA 1
ATOM 1793 C C . PRO A 1 224 ? -5.309 20.031 -3.584 1 96.69 224 PRO A C 1
ATOM 1795 O O . PRO A 1 224 ? -5.512 19.406 -4.629 1 96.69 224 PRO A O 1
ATOM 1798 N N . ASP A 1 225 ? -6.18 20.625 -2.932 1 93.12 225 ASP A N 1
ATOM 1799 C CA . ASP A 1 225 ? -7.598 20.531 -3.256 1 93.12 225 ASP A CA 1
ATOM 1800 C C . ASP A 1 225 ? -7.906 21.219 -4.586 1 93.12 225 ASP A C 1
ATOM 1802 O O . ASP A 1 225 ? -8.773 20.766 -5.336 1 93.12 225 ASP A O 1
ATOM 1806 N N . VAL A 1 226 ? -7.223 22.203 -4.918 1 94.31 226 VAL A N 1
ATOM 1807 C CA . VAL A 1 226 ? -7.473 22.984 -6.125 1 94.31 226 VAL A CA 1
ATOM 1808 C C . VAL A 1 226 ? -7.176 22.141 -7.359 1 94.31 226 VAL A C 1
ATOM 1810 O O . VAL A 1 226 ? -7.676 22.422 -8.453 1 94.31 226 VAL A O 1
ATOM 1813 N N . GLU A 1 227 ? -6.387 21.172 -7.223 1 95.25 227 GLU A N 1
ATOM 1814 C CA . GLU A 1 227 ? -6.078 20.266 -8.328 1 95.25 227 GLU A CA 1
ATOM 1815 C C . GLU A 1 227 ? -7.031 19.078 -8.344 1 95.25 227 GLU A C 1
ATOM 1817 O O . GLU A 1 227 ? -6.828 18.125 -9.102 1 95.25 227 GLU A O 1
ATOM 1822 N N . GLY A 1 228 ? -7.988 19.062 -7.426 1 93.81 228 GLY A N 1
ATOM 1823 C CA . GLY A 1 228 ? -9.031 18.047 -7.453 1 93.81 228 GLY A CA 1
ATOM 1824 C C . GLY A 1 228 ? -8.828 16.953 -6.434 1 93.81 228 GLY A C 1
ATOM 1825 O O . GLY A 1 228 ? -9.594 15.992 -6.387 1 93.81 228 GLY A O 1
ATOM 1826 N N . TRP A 1 229 ? -7.789 17.031 -5.68 1 96.62 229 TRP A N 1
ATOM 1827 C CA . TRP A 1 229 ? -7.539 15.992 -4.68 1 96.62 229 TRP A CA 1
ATOM 1828 C C . TRP A 1 229 ? -8.5 16.125 -3.504 1 96.62 229 TRP A C 1
ATOM 1830 O O . TRP A 1 229 ? -8.898 17.25 -3.143 1 96.62 229 TRP A O 1
ATOM 1840 N N . PRO A 1 230 ? -8.922 15.062 -2.867 1 96.69 230 PRO A N 1
ATOM 1841 C CA . PRO A 1 230 ? -9.938 15.078 -1.812 1 96.69 230 PRO A CA 1
ATOM 1842 C C . PRO A 1 230 ? -9.344 15.367 -0.432 1 96.69 230 PRO A C 1
ATOM 1844 O O . PRO A 1 230 ? -9.555 14.594 0.505 1 96.69 230 PRO A O 1
ATOM 1847 N N . PHE A 1 231 ? -8.664 16.422 -0.273 1 97.06 231 PHE A N 1
ATOM 1848 C CA . PHE A 1 231 ? -8.07 16.859 0.983 1 97.06 231 PHE A CA 1
ATOM 1849 C C . PHE A 1 231 ? -8.469 18.297 1.294 1 97.06 231 PHE A C 1
ATOM 1851 O O . PHE A 1 231 ? -8.766 19.078 0.385 1 97.06 231 PHE A O 1
ATOM 1858 N N . PRO A 1 232 ? -8.508 18.625 2.549 1 96.31 232 PRO A N 1
ATOM 1859 C CA . PRO A 1 232 ? -8.766 20.031 2.871 1 96.31 232 PRO A CA 1
ATOM 1860 C C . PRO A 1 232 ? -7.633 20.953 2.43 1 96.31 232 PRO A C 1
ATOM 1862 O O . PRO A 1 232 ? -6.473 20.531 2.391 1 96.31 232 PRO A O 1
ATOM 1865 N N . ARG A 1 233 ? -8.008 22.109 2.164 1 96.44 233 ARG A N 1
ATOM 1866 C CA . ARG A 1 233 ? -7.02 23.109 1.738 1 96.44 233 ARG A CA 1
ATOM 1867 C C . ARG A 1 233 ? -6.027 23.406 2.859 1 96.44 233 ARG A C 1
ATOM 1869 O O . ARG A 1 233 ? -6.43 23.688 3.99 1 96.44 233 ARG A O 1
ATOM 1876 N N . TYR A 1 234 ? -4.754 23.359 2.514 1 97.31 234 TYR A N 1
ATOM 1877 C CA . TYR A 1 234 ? -3.693 23.734 3.439 1 97.31 234 TYR A CA 1
ATOM 1878 C C . TYR A 1 234 ? -3.551 25.25 3.508 1 97.31 234 TYR A C 1
ATOM 1880 O O . TYR A 1 234 ? -3.289 25.906 2.496 1 97.31 234 TYR A O 1
ATOM 1888 N N . LEU A 1 235 ? -3.682 25.844 4.695 1 97.12 235 LEU A N 1
ATOM 1889 C CA . LEU A 1 235 ? -3.602 27.281 4.809 1 97.12 235 LEU A CA 1
ATOM 1890 C C . LEU A 1 235 ? -2.26 27.719 5.391 1 97.12 235 LEU A C 1
ATOM 1892 O O . LEU A 1 235 ? -1.809 28.844 5.16 1 97.12 235 LEU A O 1
ATOM 1896 N N . GLY A 1 236 ? -1.657 26.844 6.125 1 97.31 236 GLY A N 1
ATOM 1897 C CA . GLY A 1 236 ? -0.362 27.141 6.719 1 97.31 236 GLY A CA 1
ATOM 1898 C C . GLY A 1 236 ? -0.188 26.531 8.102 1 97.31 236 GLY A C 1
ATOM 1899 O O . GLY A 1 236 ? -1.043 25.766 8.562 1 97.31 236 GLY A O 1
ATOM 1900 N N . SER A 1 237 ? 0.974 26.812 8.656 1 97.81 237 SER A N 1
ATOM 1901 C CA . SER A 1 237 ? 1.252 26.25 9.977 1 97.81 237 SER A CA 1
ATOM 1902 C C . SER A 1 237 ? 1.937 27.281 10.867 1 97.81 237 SER A C 1
ATOM 1904 O O . SER A 1 237 ? 2.426 28.312 10.391 1 97.81 237 SER A O 1
ATOM 1906 N N . CYS A 1 238 ? 1.835 27.125 12.086 1 97 238 CYS A N 1
ATOM 1907 C CA . CYS A 1 238 ? 2.57 27.875 13.094 1 97 238 CYS A CA 1
ATOM 1908 C C . CYS A 1 238 ? 2.969 26.969 14.258 1 97 238 CYS A C 1
ATOM 1910 O O . CYS A 1 238 ? 2.111 26.5 15.008 1 97 238 CYS A O 1
ATOM 1912 N N . GLY A 1 239 ? 4.301 26.734 14.336 1 96.75 239 GLY A N 1
ATOM 1913 C CA . GLY A 1 239 ? 4.746 25.781 15.336 1 96.75 239 GLY A CA 1
ATOM 1914 C C . GLY A 1 239 ? 4.297 24.359 15.047 1 96.75 239 GLY A C 1
ATOM 1915 O O . GLY A 1 239 ? 4.543 23.828 13.961 1 96.75 239 GLY A O 1
ATOM 1916 N N . ARG A 1 240 ? 3.559 23.797 15.953 1 96.62 240 ARG A N 1
ATOM 1917 C CA . ARG A 1 240 ? 3.135 22.406 15.812 1 96.62 240 ARG A CA 1
ATOM 1918 C C . ARG A 1 240 ? 1.642 22.328 15.516 1 96.62 240 ARG A C 1
ATOM 1920 O O . ARG A 1 240 ? 1.007 21.297 15.797 1 96.62 240 ARG A O 1
ATOM 1927 N N . LEU A 1 241 ? 1.147 23.453 15.023 1 95.88 241 LEU A N 1
ATOM 1928 C CA . LEU A 1 241 ? -0.251 23.5 14.609 1 95.88 241 LEU A CA 1
ATOM 1929 C C . LEU A 1 241 ? -0.367 23.734 13.109 1 95.88 241 LEU A C 1
ATOM 1931 O O . LEU A 1 241 ? 0.411 24.5 12.531 1 95.88 241 LEU A O 1
ATOM 1935 N N . VAL A 1 242 ? -1.335 23.094 12.523 1 97.5 242 VAL A N 1
ATOM 1936 C CA . VAL A 1 242 ? -1.65 23.266 11.109 1 97.5 242 VAL A CA 1
ATOM 1937 C C . VAL A 1 242 ? -3.053 23.844 10.961 1 97.5 242 VAL A C 1
ATOM 1939 O O . VAL A 1 242 ? -3.963 23.5 11.711 1 97.5 242 VAL A O 1
ATOM 1942 N N . VAL A 1 243 ? -3.197 24.734 10.062 1 97 243 VAL A N 1
ATOM 1943 C CA . VAL A 1 243 ? -4.492 25.359 9.797 1 97 243 VAL A CA 1
ATOM 1944 C C . VAL A 1 243 ? -4.996 24.922 8.422 1 97 243 VAL A C 1
ATOM 1946 O O . VAL A 1 243 ? -4.277 25.016 7.426 1 97 243 VAL A O 1
ATOM 1949 N N . SER A 1 244 ? -6.188 24.375 8.367 1 96.69 244 SER A N 1
ATOM 1950 C CA . SER A 1 244 ? -6.832 23.953 7.129 1 96.69 244 SER A CA 1
ATOM 1951 C C . SER A 1 244 ? -8.305 24.359 7.102 1 96.69 244 SER A C 1
ATOM 1953 O O . SER A 1 244 ? -8.828 24.859 8.102 1 96.69 244 SER A O 1
ATOM 1955 N N . ALA A 1 245 ? -8.898 24.203 6.008 1 94.44 245 ALA A N 1
ATOM 1956 C CA . ALA A 1 245 ? -10.328 24.469 5.895 1 94.44 245 ALA A CA 1
ATOM 1957 C C . ALA A 1 245 ? -11.125 23.594 6.863 1 94.44 245 ALA A C 1
ATOM 1959 O O . ALA A 1 245 ? -10.773 22.438 7.094 1 94.44 245 ALA A O 1
ATOM 1960 N N . SER A 1 246 ? -12.148 24.141 7.363 1 92.56 246 SER A N 1
ATOM 1961 C CA . SER A 1 246 ? -12.961 23.453 8.359 1 92.56 246 SER A CA 1
ATOM 1962 C C . SER A 1 246 ? -13.711 22.266 7.75 1 92.56 246 SER A C 1
ATOM 1964 O O . SER A 1 246 ? -14.18 22.344 6.613 1 92.56 246 SER A O 1
ATOM 1966 N N . THR A 1 247 ? -13.805 21.234 8.562 1 90.56 247 THR A N 1
ATOM 1967 C CA . THR A 1 247 ? -14.508 20.016 8.156 1 90.56 247 THR A CA 1
ATOM 1968 C C . THR A 1 247 ? -15.266 19.406 9.328 1 90.56 247 THR A C 1
ATOM 1970 O O . THR A 1 247 ? -15.008 19.766 10.484 1 90.56 247 THR A O 1
ATOM 1973 N N . ARG A 1 248 ? -16.25 18.703 9 1 92.31 248 ARG A N 1
ATOM 1974 C CA . ARG A 1 248 ? -16.938 17.875 9.992 1 92.31 248 ARG A CA 1
ATOM 1975 C C . ARG A 1 248 ? -16.672 16.391 9.766 1 92.31 248 ARG A C 1
ATOM 1977 O O . ARG A 1 248 ? -16.688 15.922 8.625 1 92.31 248 ARG A O 1
ATOM 1984 N N . PRO A 1 249 ? -16.422 15.727 10.867 1 93.88 249 PRO A N 1
ATOM 1985 C CA . PRO A 1 249 ? -16.156 14.297 10.688 1 93.88 249 PRO A CA 1
ATOM 1986 C C . PRO A 1 249 ? -17.375 13.547 10.133 1 93.88 249 PRO A C 1
ATOM 1988 O O . PRO A 1 249 ? -18.516 13.898 10.445 1 93.88 249 PRO A O 1
ATOM 1991 N N . LEU A 1 250 ? -17.156 12.508 9.414 1 94.5 250 LEU A N 1
ATOM 1992 C CA . LEU A 1 250 ? -18.203 11.727 8.773 1 94.5 250 LEU A CA 1
ATOM 1993 C C . LEU A 1 250 ? -19.125 11.102 9.82 1 94.5 250 LEU A C 1
ATOM 1995 O O . LEU A 1 250 ? -20.328 10.945 9.586 1 94.5 250 LEU A O 1
ATOM 1999 N N . ARG A 1 251 ? -18.594 10.789 10.953 1 92.19 251 ARG A N 1
ATOM 2000 C CA . ARG A 1 251 ? -19.359 10.133 12.008 1 92.19 251 ARG A CA 1
ATOM 2001 C C . ARG A 1 251 ? -20.531 11.008 12.461 1 92.19 251 ARG A C 1
ATOM 2003 O O . ARG A 1 251 ? -21.531 10.492 12.969 1 92.19 251 ARG A O 1
ATOM 2010 N N . ASP A 1 252 ? -20.406 12.273 12.281 1 91.38 252 ASP A N 1
ATOM 2011 C CA . ASP A 1 252 ? -21.484 13.188 12.664 1 91.38 252 ASP A CA 1
ATOM 2012 C C . ASP A 1 252 ? -22.703 13 11.766 1 91.38 252 ASP A C 1
ATOM 2014 O O . ASP A 1 252 ? -23.797 13.492 12.078 1 91.38 252 ASP A O 1
ATOM 2018 N N . PHE A 1 253 ? -22.609 12.242 10.766 1 91.81 253 PHE A N 1
ATOM 2019 C CA . PHE A 1 253 ? -23.688 12.117 9.789 1 91.81 253 PHE A CA 1
ATOM 2020 C C . PHE A 1 253 ? -24.281 10.711 9.82 1 91.81 253 PHE A C 1
ATOM 2022 O O . PHE A 1 253 ? -25.109 10.367 8.977 1 91.81 253 PHE A O 1
ATOM 2029 N N . PHE A 1 254 ? -23.875 9.891 10.727 1 89.06 254 PHE A N 1
ATOM 2030 C CA . PHE A 1 254 ? -24.359 8.516 10.82 1 89.06 254 PHE A CA 1
ATOM 2031 C C . PHE A 1 254 ? -25.859 8.5 11.094 1 89.06 254 PHE A C 1
ATOM 2033 O O . PHE A 1 254 ? -26.562 7.57 10.68 1 89.06 254 PHE A O 1
ATOM 2040 N N . GLY A 1 255 ? -26.438 9.516 11.727 1 90.75 255 GLY A N 1
ATOM 2041 C CA . GLY A 1 255 ? -27.859 9.609 12.031 1 90.75 255 GLY A CA 1
ATOM 2042 C C . GLY A 1 255 ? -28.625 10.492 11.062 1 90.75 255 GLY A C 1
ATOM 2043 O O . GLY A 1 255 ? -29.766 10.859 11.32 1 90.75 255 GLY A O 1
ATOM 2044 N N . SER A 1 256 ? -27.969 10.719 9.984 1 92.19 256 SER A N 1
ATOM 2045 C CA . SER A 1 256 ? -28.609 11.594 9.008 1 92.19 256 SER A CA 1
ATOM 2046 C C . SER A 1 256 ? -29.703 10.852 8.234 1 92.19 256 SER A C 1
ATOM 2048 O O . SER A 1 256 ? -29.875 9.648 8.391 1 92.19 256 SER A O 1
ATOM 2050 N N . ALA A 1 257 ? -30.453 11.609 7.418 1 94.88 257 ALA A N 1
ATOM 2051 C CA . ALA A 1 257 ? -31.484 11.031 6.559 1 94.88 257 ALA A CA 1
ATOM 2052 C C . ALA A 1 257 ? -30.875 10.031 5.57 1 94.88 257 ALA A C 1
ATOM 2054 O O . ALA A 1 257 ? -29.734 10.195 5.137 1 94.88 257 ALA A O 1
ATOM 2055 N N . PRO A 1 258 ? -31.609 9.055 5.211 1 93.12 258 PRO A N 1
ATOM 2056 C CA . PRO A 1 258 ? -31.094 8.008 4.32 1 93.12 258 PRO A CA 1
ATOM 2057 C C . PRO A 1 258 ? -30.594 8.562 2.994 1 93.12 258 PRO A C 1
ATOM 2059 O O . PRO A 1 258 ? -29.609 8.039 2.438 1 93.12 258 PRO A O 1
ATOM 2062 N N . GLU A 1 259 ? -31.203 9.602 2.553 1 94.75 259 GLU A N 1
ATOM 2063 C CA . GLU A 1 259 ? -30.781 10.188 1.287 1 94.75 259 GLU A CA 1
ATOM 2064 C C . GLU A 1 259 ? -29.375 10.789 1.41 1 94.75 259 GLU A C 1
ATOM 2066 O O . GLU A 1 259 ? -28.562 10.672 0.497 1 94.75 259 GLU A O 1
ATOM 2071 N N . VAL A 1 260 ? -29.156 11.391 2.553 1 94.25 260 VAL A N 1
ATOM 2072 C CA . VAL A 1 260 ? -27.859 12 2.812 1 94.25 260 VAL A CA 1
ATOM 2073 C C . VAL A 1 260 ? -26.812 10.906 3.027 1 94.25 260 VAL A C 1
ATOM 2075 O O . VAL A 1 260 ? -25.719 10.977 2.479 1 94.25 260 VAL A O 1
ATOM 2078 N N . ALA A 1 261 ? -27.188 9.922 3.752 1 93.38 261 ALA A N 1
ATOM 2079 C CA . ALA A 1 261 ? -26.281 8.797 4.016 1 93.38 261 ALA A CA 1
ATOM 2080 C C . ALA A 1 261 ? -25.891 8.094 2.721 1 93.38 261 ALA A C 1
ATOM 2082 O O . ALA A 1 261 ? -24.719 7.738 2.525 1 93.38 261 ALA A O 1
ATOM 2083 N N . ALA A 1 262 ? -26.891 7.871 1.884 1 93.94 262 ALA A N 1
ATOM 2084 C CA . ALA A 1 262 ? -26.625 7.215 0.604 1 93.94 262 ALA A CA 1
ATOM 2085 C C . ALA A 1 262 ? -25.703 8.055 -0.273 1 93.94 262 ALA A C 1
ATOM 2087 O O . ALA A 1 262 ? -24.812 7.523 -0.923 1 93.94 262 ALA A O 1
ATOM 2088 N N . ASP A 1 263 ? -25.953 9.336 -0.25 1 96.12 263 ASP A N 1
ATOM 2089 C CA . ASP A 1 263 ? -25.109 10.242 -1.035 1 96.12 263 ASP A CA 1
ATOM 2090 C C . ASP A 1 263 ? -23.672 10.227 -0.534 1 96.12 263 ASP A C 1
ATOM 2092 O O . ASP A 1 263 ? -22.734 10.148 -1.329 1 96.12 263 ASP A O 1
ATOM 2096 N N . LEU A 1 264 ? -23.516 10.281 0.761 1 95.81 264 LEU A N 1
ATOM 2097 C CA . LEU A 1 264 ? -22.188 10.273 1.354 1 95.81 264 LEU A CA 1
ATOM 2098 C C . LEU A 1 264 ? -21.484 8.945 1.092 1 95.81 264 LEU A C 1
ATOM 2100 O O . LEU A 1 264 ? -20.266 8.914 0.854 1 95.81 264 LEU A O 1
ATOM 2104 N N . ALA A 1 265 ? -22.219 7.867 1.116 1 94.69 265 ALA A N 1
ATOM 2105 C CA . ALA A 1 265 ? -21.656 6.559 0.801 1 94.69 265 ALA A CA 1
ATOM 2106 C C . ALA A 1 265 ? -21.172 6.508 -0.644 1 94.69 265 ALA A C 1
ATOM 2108 O O . ALA A 1 265 ? -20.078 5.98 -0.921 1 94.69 265 ALA A O 1
ATOM 2109 N N . LEU A 1 266 ? -21.953 7.09 -1.544 1 96 266 LEU A N 1
ATOM 2110 C CA . LEU A 1 266 ? -21.578 7.121 -2.949 1 96 266 LEU A CA 1
ATOM 2111 C C . LEU A 1 266 ? -20.312 7.965 -3.146 1 96 266 LEU A C 1
ATOM 2113 O O . LEU A 1 266 ? -19.422 7.59 -3.914 1 96 266 LEU A O 1
ATOM 2117 N N . GLN A 1 267 ? -20.234 9.078 -2.438 1 96.94 267 GLN A N 1
ATOM 2118 C CA . GLN A 1 267 ? -19.047 9.93 -2.518 1 96.94 267 GLN A CA 1
ATOM 2119 C C . GLN A 1 267 ? -17.812 9.219 -1.96 1 96.94 267 GLN A C 1
ATOM 2121 O O . GLN A 1 267 ? -16.719 9.359 -2.504 1 96.94 267 GLN A O 1
ATOM 2126 N N . LEU A 1 268 ? -18.047 8.523 -0.895 1 96.12 268 LEU A N 1
ATOM 2127 C CA . LEU A 1 268 ? -16.953 7.77 -0.3 1 96.12 268 LEU A CA 1
ATOM 2128 C C . LEU A 1 268 ? -16.375 6.762 -1.293 1 96.12 268 LEU A C 1
ATOM 2130 O O . LEU A 1 268 ? -15.164 6.656 -1.452 1 96.12 268 LEU A O 1
ATOM 2134 N N . LEU A 1 269 ? -17.25 6.039 -1.979 1 92.94 269 LEU A N 1
ATOM 2135 C CA . LEU A 1 269 ? -16.812 5.078 -2.988 1 92.94 269 LEU A CA 1
ATOM 2136 C C . LEU A 1 269 ? -16.062 5.785 -4.117 1 92.94 269 LEU A C 1
ATOM 2138 O O . LEU A 1 269 ? -15.062 5.273 -4.621 1 92.94 269 LEU A O 1
ATOM 2142 N N . ALA A 1 270 ? -16.531 6.965 -4.457 1 95.25 270 ALA A N 1
ATOM 2143 C CA . ALA A 1 270 ? -15.883 7.742 -5.512 1 95.25 270 ALA A CA 1
ATOM 2144 C C . ALA A 1 270 ? -14.492 8.195 -5.086 1 95.25 270 ALA A C 1
ATOM 2146 O O . ALA A 1 270 ? -13.539 8.117 -5.871 1 95.25 270 ALA A O 1
ATOM 2147 N N . VAL A 1 271 ? -14.398 8.648 -3.865 1 96.12 271 VAL A N 1
ATOM 2148 C CA . VAL A 1 271 ? -13.109 9.078 -3.332 1 96.12 271 VAL A CA 1
ATOM 2149 C C . VAL A 1 271 ? -12.141 7.902 -3.312 1 96.12 271 VAL A C 1
ATOM 2151 O O . VAL A 1 271 ? -10.992 8.031 -3.748 1 96.12 271 VAL A O 1
ATOM 2154 N N . LEU A 1 272 ? -12.594 6.766 -2.873 1 93.56 272 LEU A N 1
ATOM 2155 C CA . LEU A 1 272 ? -11.75 5.582 -2.799 1 93.56 272 LEU A CA 1
ATOM 2156 C C . LEU A 1 272 ? -11.305 5.145 -4.191 1 93.56 272 LEU A C 1
ATOM 2158 O O . LEU A 1 272 ? -10.148 4.754 -4.383 1 93.56 272 LEU A O 1
ATOM 2162 N N . ARG A 1 273 ? -12.172 5.234 -5.137 1 92 273 ARG A N 1
ATOM 2163 C CA . ARG A 1 273 ? -11.812 4.895 -6.512 1 92 273 ARG A CA 1
ATOM 2164 C C . ARG A 1 273 ? -10.75 5.844 -7.047 1 92 273 ARG A C 1
ATOM 2166 O O . ARG A 1 273 ? -9.781 5.406 -7.676 1 92 273 ARG A O 1
ATOM 2173 N N . SER A 1 274 ? -10.883 7.105 -6.715 1 93.56 274 SER A N 1
ATOM 2174 C CA . SER A 1 274 ? -9.93 8.102 -7.184 1 93.56 274 SER A CA 1
ATOM 2175 C C . SER A 1 274 ? -8.562 7.91 -6.527 1 93.56 274 SER A C 1
ATOM 2177 O O . SER A 1 274 ? -7.531 8.203 -7.137 1 93.56 274 SER A O 1
ATOM 2179 N N . MET A 1 275 ? -8.578 7.457 -5.301 1 94.44 275 MET A N 1
ATOM 2180 C CA . MET A 1 275 ? -7.332 7.207 -4.582 1 94.44 275 MET A CA 1
ATOM 2181 C C . MET A 1 275 ? -6.602 6 -5.16 1 94.44 275 MET A C 1
ATOM 2183 O O . MET A 1 275 ? -5.383 5.875 -5.008 1 94.44 275 MET A O 1
ATOM 2187 N N . GLY A 1 276 ? -7.332 5.152 -5.805 1 90.69 276 GLY A N 1
ATOM 2188 C CA . GLY A 1 276 ? -6.738 3.992 -6.457 1 90.69 276 GLY A CA 1
ATOM 2189 C C . GLY A 1 276 ? -6.309 4.266 -7.887 1 90.69 276 GLY A C 1
ATOM 2190 O O . GLY A 1 276 ? -5.383 3.627 -8.391 1 90.69 276 GLY A O 1
ATOM 2191 N N . THR A 1 277 ? -7.066 5.117 -8.484 1 90.88 277 THR A N 1
ATOM 2192 C CA . THR A 1 277 ? -6.805 5.457 -9.883 1 90.88 277 THR A CA 1
ATOM 2193 C C . THR A 1 277 ? -6.859 6.969 -10.086 1 90.88 277 THR A C 1
ATOM 2195 O O . THR A 1 277 ? -7.867 7.605 -9.773 1 90.88 277 THR A O 1
ATOM 2198 N N . ASN A 1 278 ? -5.852 7.578 -10.453 1 94.12 278 ASN A N 1
ATOM 2199 C CA . ASN A 1 278 ? -5.77 9.016 -10.695 1 94.12 278 ASN A CA 1
ATOM 2200 C C . ASN A 1 278 ? -4.77 9.336 -11.805 1 94.12 278 ASN A C 1
ATOM 2202 O O . ASN A 1 278 ? -4.047 8.461 -12.273 1 94.12 278 ASN A O 1
ATOM 2206 N N . ASP A 1 279 ? -4.691 10.523 -12.195 1 92.75 279 ASP A N 1
ATOM 2207 C CA . ASP A 1 279 ? -3.914 10.938 -13.352 1 92.75 279 ASP A CA 1
ATOM 2208 C C . ASP A 1 279 ? -2.416 10.867 -13.07 1 92.75 279 ASP A C 1
ATOM 2210 O O . ASP A 1 279 ? -1.607 10.742 -13.992 1 92.75 279 ASP A O 1
ATOM 2214 N N . LEU A 1 280 ? -2.057 10.977 -11.836 1 95 280 LEU A N 1
ATOM 2215 C CA . LEU A 1 280 ? -0.638 10.945 -11.492 1 95 280 LEU A CA 1
ATOM 2216 C C . LEU A 1 280 ? -0.162 9.516 -11.281 1 95 280 LEU A C 1
ATOM 2218 O O . LEU A 1 280 ? 1.028 9.273 -11.07 1 95 280 LEU A O 1
ATOM 2222 N N . ASN A 1 281 ? -1.065 8.562 -11.273 1 92.94 281 ASN A N 1
ATOM 2223 C CA . ASN A 1 281 ? -0.78 7.133 -11.195 1 92.94 281 ASN A CA 1
ATOM 2224 C C . ASN A 1 281 ? -0.163 6.762 -9.844 1 92.94 281 ASN A C 1
ATOM 2226 O O . ASN A 1 281 ? 0.77 5.961 -9.781 1 92.94 281 ASN A O 1
ATOM 2230 N N . TYR A 1 282 ? -0.617 7.469 -8.836 1 93.94 282 TYR A N 1
ATOM 2231 C CA . TYR A 1 282 ? -0.345 7.031 -7.469 1 93.94 282 TYR A CA 1
ATOM 2232 C C . TYR A 1 282 ? -1.455 6.121 -6.957 1 93.94 282 TYR A C 1
ATOM 2234 O O . TYR A 1 282 ? -2.615 6.27 -7.348 1 93.94 282 TYR A O 1
ATOM 2242 N N . PHE A 1 283 ? -1.055 5.234 -6.168 1 92.56 283 PHE A N 1
ATOM 2243 C CA . PHE A 1 283 ? -2.014 4.41 -5.441 1 92.56 283 PHE A CA 1
ATOM 2244 C C . PHE A 1 283 ? -1.971 4.719 -3.949 1 92.56 283 PHE A C 1
ATOM 2246 O O . PHE A 1 283 ? -0.928 4.57 -3.309 1 92.56 283 PHE A O 1
ATOM 2253 N N . PHE A 1 284 ? -3.143 5.074 -3.467 1 95.19 284 PHE A N 1
ATOM 2254 C CA . PHE A 1 284 ? -3.238 5.402 -2.049 1 95.19 284 PHE A CA 1
ATOM 2255 C C . PHE A 1 284 ? -3.893 4.262 -1.275 1 95.19 284 PHE A C 1
ATOM 2257 O O . PHE A 1 284 ? -4.855 3.656 -1.749 1 95.19 284 PHE A O 1
ATOM 2264 N N . TYR A 1 285 ? -3.328 3.99 -0.134 1 89.81 285 TYR A N 1
ATOM 2265 C CA . TYR A 1 285 ? -3.926 2.975 0.727 1 89.81 285 TYR A CA 1
ATOM 2266 C C . TYR A 1 285 ? -3.984 3.451 2.174 1 89.81 285 TYR A C 1
ATOM 2268 O O . TYR A 1 285 ? -3.131 4.227 2.613 1 89.81 285 TYR A O 1
ATOM 2276 N N . PHE A 1 286 ? -4.98 2.984 2.926 1 91.38 286 PHE A N 1
ATOM 2277 C CA . PHE A 1 286 ? -5.137 3.338 4.332 1 91.38 286 PHE A CA 1
ATOM 2278 C C . PHE A 1 286 ? -4.605 2.227 5.23 1 91.38 286 PHE A C 1
ATOM 2280 O O . PHE A 1 286 ? -4.969 1.061 5.062 1 91.38 286 PHE A O 1
ATOM 2287 N N . THR A 1 287 ? -3.777 2.6 6.105 1 88.94 287 THR A N 1
ATOM 2288 C CA . THR A 1 287 ? -3.299 1.614 7.07 1 88.94 287 THR A CA 1
ATOM 2289 C C . THR A 1 287 ? -4.258 1.502 8.25 1 88.94 287 THR A C 1
ATOM 2291 O O . THR A 1 287 ? -4.238 0.51 8.984 1 88.94 287 THR A O 1
ATOM 2294 N N . HIS A 1 288 ? -5.043 2.535 8.438 1 87.62 288 HIS A N 1
ATOM 2295 C CA . HIS A 1 288 ? -6.066 2.572 9.469 1 87.62 288 HIS A CA 1
ATOM 2296 C C . HIS A 1 288 ? -7.18 3.549 9.109 1 87.62 288 HIS A C 1
ATOM 2298 O O . HIS A 1 288 ? -6.918 4.629 8.578 1 87.62 288 HIS A O 1
ATOM 2304 N N . VAL A 1 289 ? -8.414 3.082 9.383 1 89.69 289 VAL A N 1
ATOM 2305 C CA . VAL A 1 289 ? -9.562 3.951 9.133 1 89.69 289 VAL A CA 1
ATOM 2306 C C . VAL A 1 289 ? -10.461 3.982 10.359 1 89.69 289 VAL A C 1
ATOM 2308 O O . VAL A 1 289 ? -10.742 2.941 10.961 1 89.69 289 VAL A O 1
ATOM 2311 N N . ASP A 1 290 ? -10.859 5.184 10.742 1 88.56 290 ASP A N 1
ATOM 2312 C CA . ASP A 1 290 ? -11.828 5.324 11.828 1 88.56 290 ASP A CA 1
ATOM 2313 C C . ASP A 1 290 ? -12.828 6.434 11.523 1 88.56 290 ASP A C 1
ATOM 2315 O O . ASP A 1 290 ? -12.922 6.906 10.391 1 88.56 290 ASP A O 1
ATOM 2319 N N . GLY A 1 291 ? -13.633 6.75 12.469 1 87.06 291 GLY A N 1
ATOM 2320 C CA . GLY A 1 291 ? -14.711 7.699 12.258 1 87.06 291 GLY A CA 1
ATOM 2321 C C . GLY A 1 291 ? -14.227 9.102 11.953 1 87.06 291 GLY A C 1
ATOM 2322 O O . GLY A 1 291 ? -15 9.961 11.531 1 87.06 291 GLY A O 1
ATOM 2323 N N . GLY A 1 292 ? -12.977 9.383 12.102 1 90.25 292 GLY A N 1
ATOM 2324 C CA . GLY A 1 292 ? -12.43 10.703 11.867 1 90.25 292 GLY A CA 1
ATOM 2325 C C . GLY A 1 292 ? -11.602 10.797 10.594 1 90.25 292 GLY A C 1
ATOM 2326 O O . GLY A 1 292 ? -11.148 11.875 10.219 1 90.25 292 GLY A O 1
ATOM 2327 N N . THR A 1 293 ? -11.477 9.711 9.938 1 95.19 293 THR A N 1
ATOM 2328 C CA . THR A 1 293 ? -10.625 9.672 8.75 1 95.19 293 THR A CA 1
ATOM 2329 C C . THR A 1 293 ? -11.25 10.484 7.617 1 95.19 293 THR A C 1
ATOM 2331 O O . THR A 1 293 ? -10.555 11.25 6.941 1 95.19 293 THR A O 1
ATOM 2334 N N . PHE A 1 294 ? -12.57 10.336 7.551 1 97.12 294 PHE A N 1
ATOM 2335 C CA . PHE A 1 294 ? -13.289 11.055 6.5 1 97.12 294 PHE A CA 1
ATOM 2336 C C . PHE A 1 294 ? -14.117 12.188 7.086 1 97.12 294 PHE A C 1
ATO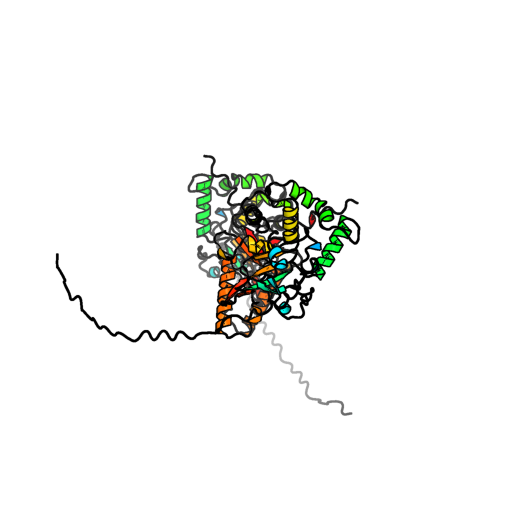M 2338 O O . PHE A 1 294 ? -14.461 12.164 8.273 1 97.12 294 PHE A O 1
ATOM 2345 N N . GLY A 1 295 ? -14.266 13.188 6.273 1 96.19 295 GLY A N 1
ATOM 2346 C CA . GLY A 1 295 ? -15.055 14.336 6.68 1 96.19 295 GLY A CA 1
ATOM 2347 C C . GLY A 1 295 ? -15.922 14.891 5.562 1 96.19 295 GLY A C 1
ATOM 2348 O O . GLY A 1 295 ? -15.844 14.43 4.422 1 96.19 295 GLY A O 1
ATOM 2349 N N . VAL A 1 296 ? -16.75 15.773 5.969 1 95.19 296 VAL A N 1
ATOM 2350 C CA . VAL A 1 296 ? -17.672 16.406 5.031 1 95.19 296 VAL A CA 1
ATOM 2351 C C . VAL A 1 296 ? -17.547 17.922 5.141 1 95.19 296 VAL A C 1
ATOM 2353 O O . VAL A 1 296 ? -17.547 18.484 6.246 1 95.19 296 VAL A O 1
ATOM 2356 N N . PHE A 1 297 ? -17.406 18.516 3.998 1 90.75 297 PHE A N 1
ATOM 2357 C CA . PHE A 1 297 ? -17.391 19.969 3.971 1 90.75 297 PHE A CA 1
ATOM 2358 C C . PHE A 1 297 ? -18.797 20.531 4.195 1 90.75 297 PHE A C 1
ATOM 2360 O O . PHE A 1 297 ? -19.781 19.781 4.176 1 90.75 297 PHE A O 1
ATOM 2367 N N . ASN A 1 298 ? -18.75 21.812 4.336 1 85.56 298 ASN A N 1
ATOM 2368 C CA . ASN A 1 298 ? -20.031 22.484 4.543 1 85.56 298 ASN A CA 1
ATOM 2369 C C . ASN A 1 298 ? -20.938 22.359 3.324 1 85.56 298 ASN A C 1
ATOM 2371 O O . ASN A 1 298 ? -22.156 22.375 3.455 1 85.56 298 ASN A O 1
ATOM 2375 N N . ASN A 1 299 ? -20.391 22.156 2.254 1 87.75 299 ASN A N 1
ATOM 2376 C CA . ASN A 1 299 ? -21.172 22.062 1.027 1 87.75 299 ASN A CA 1
ATOM 2377 C C . ASN A 1 299 ? -21.609 20.625 0.765 1 87.75 299 ASN A C 1
ATOM 2379 O O . ASN A 1 299 ? -22.203 20.328 -0.28 1 87.75 299 ASN A O 1
ATOM 2383 N N . GLY A 1 300 ? -21.188 19.734 1.612 1 91.12 300 GLY A N 1
ATOM 2384 C CA . GLY A 1 300 ? -21.688 18.375 1.516 1 91.12 300 GLY A CA 1
ATOM 2385 C C . GLY A 1 300 ? -20.703 17.422 0.854 1 91.12 300 GLY A C 1
ATOM 2386 O O . GLY A 1 300 ? -20.938 16.203 0.817 1 91.12 300 GLY A O 1
ATOM 2387 N N . HIS A 1 301 ? -19.641 17.953 0.46 1 94.56 301 HIS A N 1
ATOM 2388 C CA . HIS A 1 301 ? -18.672 17.094 -0.22 1 94.56 301 HIS A CA 1
ATOM 2389 C C . HIS A 1 301 ? -17.828 16.312 0.781 1 94.56 301 HIS A C 1
ATOM 2391 O O . HIS A 1 301 ? -17.375 16.875 1.778 1 94.56 301 HIS A O 1
ATOM 2397 N N . LEU A 1 302 ? -17.672 15.055 0.441 1 96.38 302 LEU A N 1
ATOM 2398 C CA . LEU A 1 302 ? -16.875 14.18 1.295 1 96.38 302 LEU A CA 1
ATOM 2399 C C . LEU A 1 302 ? -15.406 14.242 0.912 1 96.38 302 LEU A C 1
ATOM 2401 O O . LEU A 1 302 ? -15.07 14.328 -0.272 1 96.38 302 LEU A O 1
ATOM 2405 N N . PHE A 1 303 ? -14.539 14.172 1.854 1 96 303 PHE A N 1
ATOM 2406 C CA . PHE A 1 303 ? -13.102 14.234 1.646 1 96 303 PHE A CA 1
ATOM 2407 C C . PHE A 1 303 ? -12.359 13.438 2.717 1 96 303 PHE A C 1
ATOM 2409 O O . PHE A 1 303 ? -12.984 12.922 3.648 1 96 303 PHE A O 1
ATOM 2416 N N . ILE A 1 304 ? -11.109 13.312 2.559 1 97.38 304 ILE A N 1
ATOM 2417 C CA . ILE A 1 304 ? -10.258 12.703 3.57 1 97.38 304 ILE A CA 1
ATOM 2418 C C . ILE A 1 304 ? -9.797 13.766 4.566 1 97.38 304 ILE A C 1
ATOM 2420 O O . ILE A 1 304 ? -8.961 14.609 4.238 1 97.38 304 ILE A O 1
ATOM 2424 N N . ARG A 1 305 ? -10.289 13.703 5.691 1 96.06 305 ARG A N 1
ATOM 2425 C CA . ARG A 1 305 ? -10.07 14.711 6.727 1 96.06 305 ARG A CA 1
ATOM 2426 C C . ARG A 1 305 ? -8.703 14.539 7.375 1 96.06 305 ARG A C 1
ATOM 2428 O O . ARG A 1 305 ? -8.008 15.516 7.652 1 96.06 305 ARG A O 1
ATOM 2435 N N . ASP A 1 306 ? -8.336 13.359 7.648 1 95.06 306 ASP A N 1
ATOM 2436 C CA . ASP A 1 306 ? -7.059 13 8.258 1 95.06 306 ASP A CA 1
ATOM 2437 C C . ASP A 1 306 ? -6.289 12.008 7.387 1 95.06 306 ASP A C 1
ATOM 2439 O O . ASP A 1 306 ? -6.66 10.836 7.289 1 95.06 306 ASP A O 1
ATOM 2443 N N . ALA A 1 307 ? -5.234 12.43 6.867 1 96.12 307 ALA A N 1
ATOM 2444 C CA . ALA A 1 307 ? -4.457 11.602 5.945 1 96.12 307 ALA A CA 1
ATOM 2445 C C . ALA A 1 307 ? -3.209 11.055 6.625 1 96.12 307 ALA A C 1
ATOM 2447 O O . ALA A 1 307 ? -2.258 10.641 5.953 1 96.12 307 ALA A O 1
ATOM 2448 N N . SER A 1 308 ? -3.143 11.039 7.93 1 94.94 308 SER A N 1
ATOM 2449 C CA . SER A 1 308 ? -1.949 10.633 8.672 1 94.94 308 SER A CA 1
ATOM 2450 C C . SER A 1 308 ? -1.647 9.156 8.469 1 94.94 308 SER A C 1
ATOM 2452 O O . SER A 1 308 ? -0.499 8.727 8.602 1 94.94 308 SER A O 1
ATOM 2454 N N . THR A 1 309 ? -2.668 8.367 8.117 1 93.44 309 THR A N 1
ATOM 2455 C CA . THR A 1 309 ? -2.49 6.926 7.98 1 93.44 309 THR A CA 1
ATOM 2456 C C . THR A 1 309 ? -2.555 6.508 6.516 1 93.44 309 THR A C 1
ATOM 2458 O O . THR A 1 309 ? -2.818 5.344 6.207 1 93.44 309 THR A O 1
ATOM 2461 N N . LEU A 1 310 ? -2.363 7.438 5.711 1 95.12 310 LEU A N 1
ATOM 2462 C CA . LEU A 1 310 ? -2.402 7.188 4.277 1 95.12 310 LEU A CA 1
ATOM 2463 C C . LEU A 1 310 ? -1.014 6.844 3.746 1 95.12 310 LEU A C 1
ATOM 2465 O O . LEU A 1 310 ? -0.045 7.551 4.027 1 95.12 310 LEU A O 1
ATOM 2469 N N . GLY A 1 311 ? -0.898 5.723 3.059 1 94 311 GLY A N 1
ATOM 2470 C CA . GLY A 1 311 ? 0.307 5.371 2.324 1 94 311 GLY A CA 1
ATOM 2471 C C . GLY A 1 311 ? 0.187 5.609 0.832 1 94 311 GLY A C 1
ATOM 2472 O O . GLY A 1 311 ? -0.921 5.715 0.302 1 94 311 GLY A O 1
ATOM 2473 N N . ILE A 1 312 ? 1.331 5.703 0.167 1 94.62 312 ILE A N 1
ATOM 2474 C CA . ILE A 1 312 ? 1.348 6 -1.262 1 94.62 312 ILE A CA 1
ATOM 2475 C C . ILE A 1 312 ? 2.309 5.055 -1.976 1 94.62 312 ILE A C 1
ATOM 2477 O O . ILE A 1 312 ? 3.426 4.824 -1.506 1 94.62 312 ILE A O 1
ATOM 2481 N N . ILE A 1 313 ? 1.849 4.5 -3.033 1 90.69 313 ILE A N 1
ATOM 2482 C CA . ILE A 1 313 ? 2.67 3.693 -3.926 1 90.69 313 ILE A CA 1
ATOM 2483 C C . ILE A 1 313 ? 2.695 4.324 -5.316 1 90.69 313 ILE A C 1
ATOM 2485 O O . ILE A 1 313 ? 1.648 4.695 -5.855 1 90.69 313 ILE A O 1
ATOM 2489 N N . ASP A 1 314 ? 3.818 4.512 -5.863 1 91.19 314 ASP A N 1
ATOM 2490 C CA . ASP A 1 314 ? 3.979 5.039 -7.215 1 91.19 314 ASP A CA 1
ATOM 2491 C C . ASP A 1 314 ? 3.893 3.924 -8.258 1 91.19 314 ASP A C 1
ATOM 2493 O O . ASP A 1 314 ? 4.805 3.105 -8.367 1 91.19 314 ASP A O 1
ATOM 2497 N N . LYS A 1 315 ? 2.936 3.926 -9.031 1 85.44 315 LYS A N 1
ATOM 2498 C CA . LYS A 1 315 ? 2.729 2.863 -10.008 1 85.44 315 LYS A CA 1
ATOM 2499 C C . LYS A 1 315 ? 3.676 3.018 -11.195 1 85.44 315 LYS A C 1
ATOM 2501 O O . LYS A 1 315 ? 3.846 2.084 -11.984 1 85.44 315 LYS A O 1
ATOM 2506 N N . GLU A 1 316 ? 4.316 4.129 -11.25 1 84.75 316 GLU A N 1
ATOM 2507 C CA . GLU A 1 316 ? 5.227 4.387 -12.359 1 84.75 316 GLU A CA 1
ATOM 2508 C C . GLU A 1 316 ? 6.648 3.949 -12.023 1 84.75 316 GLU A C 1
ATOM 2510 O O . GLU A 1 316 ? 7.535 3.975 -12.883 1 84.75 316 GLU A O 1
ATOM 2515 N N . GLU A 1 317 ? 6.727 3.65 -10.711 1 75.94 317 GLU A N 1
ATOM 2516 C CA .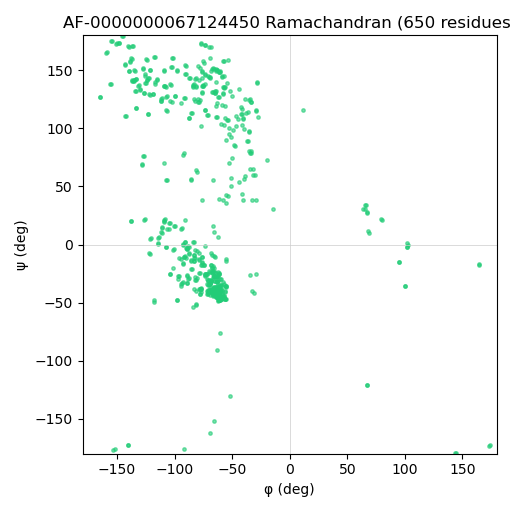 GLU A 1 317 ? 8.07 3.256 -10.305 1 75.94 317 GLU A CA 1
ATOM 2517 C C . GLU A 1 317 ? 8.516 1.989 -11.031 1 75.94 317 GLU A C 1
ATOM 2519 O O . GLU A 1 317 ? 7.801 0.986 -11.039 1 75.94 317 GLU A O 1
ATOM 2524 N N . GLY A 1 318 ? 9.688 1.931 -11.719 1 60.5 318 GLY A N 1
ATOM 2525 C CA . GLY A 1 318 ? 10.273 0.809 -12.438 1 60.5 318 GLY A CA 1
ATOM 2526 C C . GLY A 1 318 ? 10.055 0.875 -13.93 1 60.5 318 GLY A C 1
ATOM 2527 O O . GLY A 1 318 ? 10.781 0.248 -14.703 1 60.5 318 GLY A O 1
ATOM 2528 N N . THR A 1 319 ? 8.867 1.393 -14.391 1 55.16 319 THR A N 1
ATOM 2529 C CA . THR A 1 319 ? 8.672 1.507 -15.836 1 55.16 319 THR A CA 1
ATOM 2530 C C . THR A 1 319 ? 9.68 2.471 -16.453 1 55.16 319 THR A C 1
ATOM 2532 O O . THR A 1 319 ? 10.078 2.311 -17.609 1 55.16 319 THR A O 1
ATOM 2535 N N . ARG A 1 320 ? 10.117 3.523 -15.898 1 46.56 320 ARG A N 1
ATOM 2536 C CA . ARG A 1 320 ? 10.977 4.523 -16.516 1 46.56 320 ARG A CA 1
ATOM 2537 C C . ARG A 1 320 ? 12.406 4 -16.672 1 46.56 320 ARG A C 1
ATOM 2539 O O . ARG A 1 320 ? 13.219 4.594 -17.391 1 46.56 320 ARG A O 1
ATOM 2546 N N . GLN A 1 321 ? 12.93 3.168 -16 1 43.03 321 GLN A N 1
ATOM 2547 C CA . GLN A 1 321 ? 14.328 2.818 -16.25 1 43.03 321 GLN A CA 1
ATOM 2548 C C . GLN A 1 321 ? 14.453 1.816 -17.391 1 43.03 321 GLN A C 1
ATOM 2550 O O . GLN A 1 321 ? 15.547 1.329 -17.672 1 43.03 321 GLN A O 1
ATOM 2555 N N . ALA A 1 322 ? 13.492 1.254 -18.016 1 37.66 322 ALA A N 1
ATOM 2556 C CA . ALA A 1 322 ? 13.891 0.474 -19.188 1 37.66 322 ALA A CA 1
ATOM 2557 C C . ALA A 1 322 ? 14.594 1.353 -20.219 1 37.66 322 ALA A C 1
ATOM 2559 O O . ALA A 1 322 ? 14.023 2.342 -20.688 1 37.66 322 ALA A O 1
ATOM 2560 N N . PRO A 1 323 ? 15.953 1.383 -20.438 1 32.03 323 PRO A N 1
ATOM 2561 C CA . PRO A 1 323 ? 16.578 2.043 -21.594 1 32.03 323 PRO A CA 1
ATOM 2562 C C . PRO A 1 323 ? 15.797 1.816 -22.891 1 32.03 323 PRO A C 1
ATOM 2564 O O . PRO A 1 323 ? 15.234 0.739 -23.094 1 32.03 323 PRO A O 1
ATOM 2567 N N . GLY A 1 324 ? 15.102 2.834 -23.469 1 30.91 324 GLY A N 1
ATOM 2568 C CA . GLY A 1 324 ? 14.766 2.746 -24.875 1 30.91 324 GLY A CA 1
ATOM 2569 C C . GLY A 1 324 ? 15.758 1.927 -25.672 1 30.91 324 GLY A C 1
ATOM 2570 O O . GLY A 1 324 ? 16.875 1.675 -25.219 1 30.91 324 GLY A O 1
ATOM 2571 N N . PRO A 1 325 ? 15.344 1.044 -26.672 1 28.5 325 PRO A N 1
ATOM 2572 C CA . PRO A 1 325 ? 16.344 0.498 -27.594 1 28.5 325 PRO A CA 1
ATOM 2573 C C . PRO A 1 325 ? 17.469 1.496 -27.906 1 28.5 325 PRO A C 1
ATOM 2575 O O . PRO A 1 325 ? 17.25 2.709 -27.828 1 28.5 325 PRO A O 1
ATOM 2578 N N . PRO A 1 326 ? 18.781 1.163 -27.656 1 27.2 326 PRO A N 1
ATOM 2579 C CA . PRO A 1 326 ? 19.719 2.039 -28.344 1 27.2 326 PRO A CA 1
ATOM 2580 C C . PRO A 1 326 ? 19.234 2.469 -29.734 1 27.2 326 PRO A C 1
ATOM 2582 O O . PRO A 1 326 ? 18.625 1.67 -30.453 1 27.2 326 PRO A O 1
ATOM 2585 N N . SER A 1 327 ? 18.938 3.777 -29.984 1 21.59 327 SER A N 1
ATOM 2586 C CA . SER A 1 327 ? 19.031 4.195 -31.375 1 21.59 327 SER A CA 1
ATOM 2587 C C . SER A 1 327 ? 20.359 3.797 -31.984 1 21.59 327 SER A C 1
ATOM 2589 O O . SER A 1 327 ? 21.406 3.941 -31.359 1 21.59 327 SER A O 1
ATOM 2591 N N . MET B 1 1 ? -6.727 -46.906 55.844 1 21.08 1 MET B N 1
ATOM 2592 C CA . MET B 1 1 ? -6.324 -48.25 55.469 1 21.08 1 MET B CA 1
ATOM 2593 C C . MET B 1 1 ? -7.477 -49 54.812 1 21.08 1 MET B C 1
ATOM 2595 O O . MET B 1 1 ? -7.359 -50.188 54.5 1 21.08 1 MET B O 1
ATOM 2599 N N . GLY B 1 2 ? -8.672 -48.469 54.75 1 20.41 2 GLY B N 1
ATOM 2600 C CA . GLY B 1 2 ? -9.867 -49.281 54.781 1 20.41 2 GLY B CA 1
ATOM 2601 C C . GLY B 1 2 ? -10.102 -50.031 53.469 1 20.41 2 GLY B C 1
ATOM 2602 O O . GLY B 1 2 ? -9.773 -49.531 52.406 1 20.41 2 GLY B O 1
ATOM 2603 N N . ARG B 1 3 ? -10.516 -51.312 53.469 1 19.17 3 ARG B N 1
ATOM 2604 C CA . ARG B 1 3 ? -10.57 -52.656 52.938 1 19.17 3 ARG B CA 1
ATOM 2605 C C . ARG B 1 3 ? -11.727 -52.812 51.938 1 19.17 3 ARG B C 1
ATOM 2607 O O . ARG B 1 3 ? -12.641 -53.594 52.156 1 19.17 3 ARG B O 1
ATOM 2614 N N . TRP B 1 4 ? -12.242 -51.656 51.344 1 20.31 4 TRP B N 1
ATOM 2615 C CA . TRP B 1 4 ? -13.602 -52 50.938 1 20.31 4 TRP B CA 1
ATOM 2616 C C . TRP B 1 4 ? -13.594 -53.094 49.875 1 20.31 4 TRP B C 1
ATOM 2618 O O . TRP B 1 4 ? -12.961 -52.938 48.844 1 20.31 4 TRP B O 1
ATOM 2628 N N . ILE B 1 5 ? -14.172 -54.281 50.062 1 19.36 5 ILE B N 1
ATOM 2629 C CA . ILE B 1 5 ? -14.195 -55.688 49.719 1 19.36 5 ILE B CA 1
ATOM 2630 C C . ILE B 1 5 ? -14.961 -55.906 48.406 1 19.36 5 ILE B C 1
ATOM 2632 O O . ILE B 1 5 ? -14.641 -56.781 47.625 1 19.36 5 ILE B O 1
ATOM 2636 N N . CYS B 1 6 ? -15.984 -55.062 47.969 1 18.92 6 CYS B N 1
ATOM 2637 C CA . CYS B 1 6 ? -17.156 -55.906 47.781 1 18.92 6 CYS B CA 1
ATOM 2638 C C . CYS B 1 6 ? -17 -56.844 46.594 1 18.92 6 CYS B C 1
ATOM 2640 O O . CYS B 1 6 ? -16.125 -56.625 45.75 1 18.92 6 CYS B O 1
ATOM 2642 N N . CYS B 1 7 ? -18.203 -57.406 46.094 1 18.47 7 CYS B N 1
ATOM 2643 C CA . CYS B 1 7 ? -18.797 -58.688 45.75 1 18.47 7 CYS B CA 1
ATOM 2644 C C . CYS B 1 7 ? -18.609 -58.969 44.25 1 18.47 7 CYS B C 1
ATOM 2646 O O . CYS B 1 7 ? -18.859 -58.125 43.406 1 18.47 7 CYS B O 1
ATOM 2648 N N . PRO B 1 8 ? -17.922 -60.125 43.844 1 22.98 8 PRO B N 1
ATOM 2649 C CA . PRO B 1 8 ? -17.344 -60.812 42.688 1 22.98 8 PRO B CA 1
ATOM 2650 C C . PRO B 1 8 ? -18.406 -61.469 41.812 1 22.98 8 PRO B C 1
ATOM 2652 O O . PRO B 1 8 ? -18.062 -62.281 40.938 1 22.98 8 PRO B O 1
ATOM 2655 N N . CYS B 1 9 ? -19.594 -60.75 41.656 1 18.66 9 CYS B N 1
ATOM 2656 C CA . CYS B 1 9 ? -20.672 -61.656 41.281 1 18.66 9 CYS B CA 1
ATOM 2657 C C . CYS B 1 9 ? -20.297 -62.469 40.062 1 18.66 9 CYS B C 1
ATOM 2659 O O . CYS B 1 9 ? -19.531 -62 39.219 1 18.66 9 CYS B O 1
ATOM 2661 N N . SER B 1 10 ? -21 -63.656 39.875 1 17.31 10 SER B N 1
ATOM 2662 C CA . SER B 1 10 ? -20.953 -65.062 39.5 1 17.31 10 SER B CA 1
ATOM 2663 C C . SER B 1 10 ? -21.234 -65.25 38 1 17.31 10 SER B C 1
ATOM 2665 O O . SER B 1 10 ? -21 -66.312 37.438 1 17.31 10 SER B O 1
ATOM 2667 N N . ARG B 1 11 ? -22.109 -64.375 37.344 1 18.52 11 ARG B N 1
ATOM 2668 C CA . ARG B 1 11 ? -23.141 -65.125 36.656 1 18.52 11 ARG B CA 1
ATOM 2669 C C . ARG B 1 11 ? -22.547 -66 35.562 1 18.52 11 ARG B C 1
ATOM 2671 O O . ARG B 1 11 ? -21.797 -65.5 34.719 1 18.52 11 ARG B O 1
ATOM 2678 N N . VAL B 1 12 ? -22.734 -67.375 35.562 1 18.77 12 VAL B N 1
ATOM 2679 C CA . VAL B 1 12 ? -22.266 -68.625 35.094 1 18.77 12 VAL B CA 1
ATOM 2680 C C . VAL B 1 12 ? -22.672 -68.875 33.625 1 18.77 12 VAL B C 1
ATOM 2682 O O . VAL B 1 12 ? -21.906 -69.438 32.844 1 18.77 12 VAL B O 1
ATOM 2685 N N . ALA B 1 13 ? -23.969 -68.5 33.219 1 19.78 13 ALA B N 1
ATOM 2686 C CA . ALA B 1 13 ? -24.625 -69.688 32.562 1 19.78 13 ALA B CA 1
ATOM 2687 C C . ALA B 1 13 ? -23.969 -70 31.234 1 19.78 13 ALA B C 1
ATOM 2689 O O . ALA B 1 13 ? -23.406 -69.125 30.578 1 19.78 13 ALA B O 1
ATOM 2690 N N . GLY B 1 14 ? -24.172 -71.312 30.719 1 18.64 14 GLY B N 1
ATOM 2691 C CA . GLY B 1 14 ? -23.672 -72.562 30.062 1 18.64 14 GLY B CA 1
ATOM 2692 C C . GLY B 1 14 ? -23.891 -72.5 28.562 1 18.64 14 GLY B C 1
ATOM 2693 O O . GLY B 1 14 ? -23.344 -73.375 27.844 1 18.64 14 GLY B O 1
ATOM 2694 N N . SER B 1 15 ? -25.016 -71.875 28.062 1 19.67 15 SER B N 1
ATOM 2695 C CA . SER B 1 15 ? -25.719 -72.688 27.109 1 19.67 15 SER B CA 1
ATOM 2696 C C . SER B 1 15 ? -24.875 -72.938 25.875 1 19.67 15 SER B C 1
ATOM 2698 O O . SER B 1 15 ? -24.109 -72.125 25.438 1 19.67 15 SER B O 1
ATOM 2700 N N . LEU B 1 16 ? -24.969 -74.25 25.375 1 20.02 16 LEU B N 1
ATOM 2701 C CA . LEU B 1 16 ? -24.422 -75.312 24.531 1 20.02 16 LEU B CA 1
ATOM 2702 C C . LEU B 1 16 ? -24.672 -75 23.062 1 20.02 16 LEU B C 1
ATOM 2704 O O . LEU B 1 16 ? -24.375 -75.812 22.203 1 20.02 16 LEU B O 1
ATOM 2708 N N . MET B 1 17 ? -25.344 -73.875 22.641 1 20.89 17 MET B N 1
ATOM 2709 C CA . MET B 1 17 ? -26.047 -74.188 21.391 1 20.89 17 MET B CA 1
ATOM 2710 C C . MET B 1 17 ? -25.078 -74.688 20.328 1 20.89 17 MET B C 1
ATOM 2712 O O . MET B 1 17 ? -23.922 -74.312 20.297 1 20.89 17 MET B O 1
ATOM 2716 N N . LEU B 1 18 ? -25.688 -75.688 19.5 1 20.12 18 LEU B N 1
ATOM 2717 C CA . LEU B 1 18 ? -25.516 -76.75 18.5 1 20.12 18 LEU B CA 1
ATOM 2718 C C . LEU B 1 18 ? -24.859 -76.188 17.234 1 20.12 18 LEU B C 1
ATOM 2720 O O . LEU B 1 18 ? -25.312 -75.188 16.688 1 20.12 18 LEU B O 1
ATOM 2724 N N . LEU B 1 19 ? -23.672 -76.75 16.891 1 20.75 19 LEU B N 1
ATOM 2725 C CA . LEU B 1 19 ? -22.578 -76.562 15.938 1 20.75 19 LEU B CA 1
ATOM 2726 C C . LEU B 1 19 ? -23.047 -76.812 14.516 1 20.75 19 LEU B C 1
ATOM 2728 O O . LEU B 1 19 ? -22.234 -76.938 13.602 1 20.75 19 LEU B O 1
ATOM 2732 N N . LEU B 1 20 ? -24.469 -76.812 14.336 1 21.53 20 LEU B N 1
ATOM 2733 C CA . LEU B 1 20 ? -24.688 -77.562 13.125 1 21.53 20 LEU B CA 1
ATOM 2734 C C . LEU B 1 20 ? -23.906 -77 11.953 1 21.53 20 LEU B C 1
ATOM 2736 O O . LEU B 1 20 ? -24.172 -75.875 11.547 1 21.53 20 LEU B O 1
ATOM 2740 N N . VAL B 1 21 ? -22.719 -77.438 11.719 1 22.19 21 VAL B N 1
ATOM 2741 C CA . VAL B 1 21 ? -21.719 -77.062 10.719 1 22.19 21 VAL B CA 1
ATOM 2742 C C . VAL B 1 21 ? -22.234 -77.438 9.32 1 22.19 21 VAL B C 1
ATOM 2744 O O . VAL B 1 21 ? -22.359 -78.562 8.984 1 22.19 21 VAL B O 1
ATOM 2747 N N . LEU B 1 22 ? -23.5 -76.875 8.992 1 22.31 22 LEU B N 1
ATOM 2748 C CA . LEU B 1 22 ? -23.953 -77.312 7.668 1 22.31 22 LEU B CA 1
ATOM 2749 C C . LEU B 1 22 ? -22.844 -77.125 6.629 1 22.31 22 LEU B C 1
ATOM 2751 O O . LEU B 1 22 ? -22.312 -76 6.48 1 22.31 22 LEU B O 1
ATOM 2755 N N . ALA B 1 23 ? -22.156 -78.188 6.336 1 25.14 23 ALA B N 1
ATOM 2756 C CA . ALA B 1 23 ? -21.094 -78.438 5.367 1 25.14 23 ALA B CA 1
ATOM 2757 C C . ALA B 1 23 ? -21.578 -78.125 3.947 1 25.14 23 ALA B C 1
ATOM 2759 O O . ALA B 1 23 ? -22.281 -78.938 3.35 1 25.14 23 ALA B O 1
ATOM 2760 N N . LEU B 1 24 ? -22.375 -77.062 3.736 1 23.61 24 LEU B N 1
ATOM 2761 C CA . LEU B 1 24 ? -22.859 -76.938 2.359 1 23.61 24 LEU B CA 1
ATOM 2762 C C . LEU B 1 24 ? -21.703 -77.125 1.375 1 23.61 24 LEU B C 1
ATOM 2764 O O . LEU B 1 24 ? -20.656 -76.5 1.547 1 23.61 24 LEU B O 1
ATOM 2768 N N . SER B 1 25 ? -21.719 -78.25 0.644 1 26.31 25 SER B N 1
ATOM 2769 C CA . SER B 1 25 ? -20.891 -78.812 -0.421 1 26.31 25 SER B CA 1
ATOM 2770 C C . SER B 1 25 ? -20.75 -77.812 -1.581 1 26.31 25 SER B C 1
ATOM 2772 O O . SER B 1 25 ? -21.672 -77.625 -2.381 1 26.31 25 SER B O 1
ATOM 2774 N N . CYS B 1 26 ? -20.547 -76.5 -1.368 1 26.05 26 CYS B N 1
ATOM 2775 C CA . CYS B 1 26 ? -20.578 -75.688 -2.594 1 26.05 26 CYS B CA 1
ATOM 2776 C C . CYS B 1 26 ? -19.594 -76.25 -3.623 1 26.05 26 CYS B C 1
ATOM 2778 O O . CYS B 1 26 ? -18.438 -76.562 -3.299 1 26.05 26 CYS B O 1
ATOM 2780 N N . ASN B 1 27 ? -20.141 -76.875 -4.648 1 29.36 27 ASN B N 1
ATOM 2781 C CA . ASN B 1 27 ? -19.562 -77.5 -5.855 1 29.36 27 ASN B CA 1
ATOM 2782 C C . ASN B 1 27 ? -18.484 -76.562 -6.449 1 29.36 27 ASN B C 1
ATOM 2784 O O . ASN B 1 27 ? -18.672 -75.312 -6.504 1 29.36 27 ASN B O 1
ATOM 2788 N N . PRO B 1 28 ? -17.25 -77.125 -6.828 1 27.28 28 PRO B N 1
ATOM 2789 C CA . PRO B 1 28 ? -15.93 -76.562 -7.09 1 27.28 28 PRO B CA 1
ATOM 2790 C C . PRO B 1 28 ? -15.922 -75.625 -8.266 1 27.28 28 PRO B C 1
ATOM 2792 O O . PRO B 1 28 ? -15.492 -74.5 -8.125 1 27.28 28 PRO B O 1
ATOM 2795 N N . SER B 1 29 ? -15.648 -76.125 -9.57 1 26.75 29 SER B N 1
ATOM 2796 C CA . SER B 1 29 ? -14.422 -75.875 -10.336 1 26.75 29 SER B CA 1
ATOM 2797 C C . SER B 1 29 ? -14.617 -74.812 -11.398 1 26.75 29 SER B C 1
ATOM 2799 O O . SER B 1 29 ? -13.734 -74.562 -12.227 1 26.75 29 SER B O 1
ATOM 2801 N N . THR B 1 30 ? -15.867 -74.5 -11.852 1 34.78 30 THR B N 1
ATOM 2802 C CA . THR B 1 30 ? -15.734 -74.125 -13.266 1 34.78 30 THR B CA 1
ATOM 2803 C C . THR B 1 30 ? -14.758 -73 -13.445 1 34.78 30 THR B C 1
ATOM 2805 O O . THR B 1 30 ? -14.93 -71.938 -12.844 1 34.78 30 THR B O 1
ATOM 2808 N N . ALA B 1 31 ? -13.539 -73.188 -14.008 1 33.41 31 ALA B N 1
ATOM 2809 C CA . ALA B 1 31 ? -12.445 -72.312 -14.398 1 33.41 31 ALA B CA 1
ATOM 2810 C C . ALA B 1 31 ? -12.945 -71.188 -15.305 1 33.41 31 ALA B C 1
ATOM 2812 O O . ALA B 1 31 ? -13.391 -71.438 -16.422 1 33.41 31 ALA B O 1
ATOM 2813 N N . ALA B 1 32 ? -13.695 -70.25 -14.828 1 37.78 32 ALA B N 1
ATOM 2814 C CA . ALA B 1 32 ? -14.07 -69.125 -15.711 1 37.78 32 ALA B CA 1
ATOM 2815 C C . ALA B 1 32 ? -12.875 -68.688 -16.547 1 37.78 32 ALA B C 1
ATOM 2817 O O . ALA B 1 32 ? -11.797 -68.375 -16.016 1 37.78 32 ALA B O 1
ATOM 2818 N N . THR B 1 33 ? -12.867 -69.062 -17.75 1 38.38 33 THR B N 1
ATOM 2819 C CA . THR B 1 33 ? -11.953 -68.562 -18.766 1 38.38 33 THR B CA 1
ATOM 2820 C C . THR B 1 33 ? -11.773 -67.062 -18.672 1 38.38 33 THR B C 1
ATOM 2822 O O . THR B 1 33 ? -12.75 -66.312 -18.578 1 38.38 33 THR B O 1
ATOM 2825 N N . ALA B 1 34 ? -10.555 -66.562 -18.281 1 38.22 34 ALA B N 1
ATOM 2826 C CA . ALA B 1 34 ? -10.133 -65.188 -18.203 1 38.22 34 ALA B CA 1
ATOM 2827 C C . ALA B 1 34 ? -10.477 -64.438 -19.469 1 38.22 34 ALA B C 1
ATOM 2829 O O . ALA B 1 34 ? -10.148 -64.875 -20.578 1 38.22 34 ALA B O 1
ATOM 2830 N N . SER B 1 35 ? -11.766 -63.906 -19.516 1 38.78 35 SER B N 1
ATOM 2831 C CA . SER B 1 35 ? -11.992 -63 -20.625 1 38.78 35 SER B CA 1
ATOM 2832 C C . SER B 1 35 ? -10.742 -62.188 -20.938 1 38.78 35 SER B C 1
ATOM 2834 O O . SER B 1 35 ? -9.977 -61.844 -20.031 1 38.78 35 SER B O 1
ATOM 2836 N N . PRO B 1 36 ? -10.25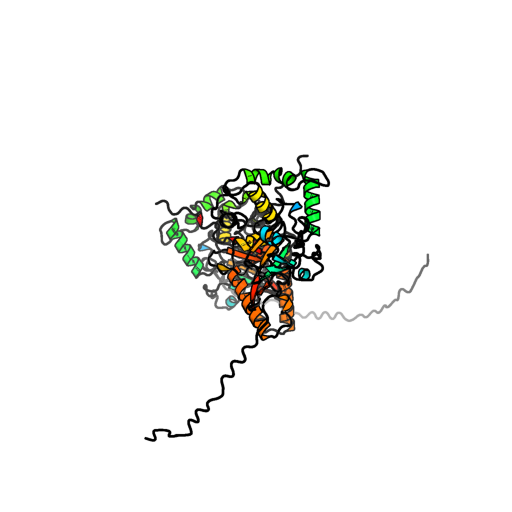8 -62.25 -22.203 1 39.22 36 PRO B N 1
ATOM 2837 C CA . PRO B 1 36 ? -9.055 -61.469 -22.516 1 39.22 36 PRO B CA 1
ATOM 2838 C C . PRO B 1 36 ? -9.07 -60.062 -21.906 1 39.22 36 PRO B C 1
ATOM 2840 O O . PRO B 1 36 ? -10.148 -59.531 -21.641 1 39.22 36 PRO B O 1
ATOM 2843 N N . SER B 1 37 ? -8.094 -59.812 -21.031 1 36.22 37 SER B N 1
ATOM 2844 C CA . SER B 1 37 ? -7.891 -58.469 -20.484 1 36.22 37 SER B CA 1
ATOM 2845 C C . SER B 1 37 ? -8.156 -57.406 -21.547 1 36.22 37 SER B C 1
ATOM 2847 O O . SER B 1 37 ? -7.609 -57.469 -22.641 1 36.22 37 SER B O 1
ATOM 2849 N N . ALA B 1 38 ? -9.422 -56.938 -21.672 1 40.25 38 ALA B N 1
ATOM 2850 C CA . ALA B 1 38 ? -9.625 -55.781 -22.547 1 40.25 38 ALA B CA 1
ATOM 2851 C C . ALA B 1 38 ? -8.383 -54.906 -22.578 1 40.25 38 ALA B C 1
ATOM 2853 O O . ALA B 1 38 ? -7.719 -54.719 -21.547 1 40.25 38 ALA B O 1
ATOM 2854 N N . PRO B 1 39 ? -7.75 -54.844 -23.797 1 37.31 39 PRO B N 1
ATOM 2855 C CA . PRO B 1 39 ? -6.637 -53.906 -23.797 1 37.31 39 PRO B CA 1
ATOM 2856 C C . PRO B 1 39 ? -6.91 -52.688 -22.922 1 37.31 39 PRO B C 1
ATOM 2858 O O . PRO B 1 39 ? -8.055 -52.219 -22.844 1 37.31 39 PRO B O 1
ATOM 2861 N N . HIS B 1 40 ? -6.398 -52.75 -21.719 1 37.16 40 HIS B N 1
ATOM 2862 C CA . HIS B 1 40 ? -6.398 -51.5 -20.969 1 37.16 40 HIS B CA 1
ATOM 2863 C C . HIS B 1 40 ? -6.238 -50.312 -21.906 1 37.16 40 HIS B C 1
ATOM 2865 O O . HIS B 1 40 ? -5.156 -50.062 -22.453 1 37.16 40 HIS B O 1
ATOM 2871 N N . ILE B 1 41 ? -7.211 -50.188 -22.844 1 37.56 41 ILE B N 1
ATOM 2872 C CA . ILE B 1 41 ? -7.109 -48.875 -23.5 1 37.56 41 ILE B CA 1
ATOM 2873 C C . ILE B 1 41 ? -6.617 -47.844 -22.5 1 37.56 41 ILE B C 1
ATOM 2875 O O . ILE B 1 41 ? -7.293 -47.531 -21.516 1 37.56 41 ILE B O 1
ATOM 2879 N N . LYS B 1 42 ? -5.297 -47.875 -22.312 1 42.25 42 LYS B N 1
ATOM 2880 C CA . LYS B 1 42 ? -4.746 -46.719 -21.625 1 42.25 42 LYS B CA 1
ATOM 2881 C C . LYS B 1 42 ? -5.484 -45.438 -22.016 1 42.25 42 LYS B C 1
ATOM 2883 O O . LYS B 1 42 ? -5.566 -45.125 -23.188 1 42.25 42 LYS B O 1
ATOM 2888 N N . PRO B 1 43 ? -6.578 -45.188 -21.453 1 39.88 43 PRO B N 1
ATOM 2889 C CA . PRO B 1 43 ? -7.121 -43.844 -21.766 1 39.88 43 PRO B CA 1
ATOM 2890 C C . PRO B 1 43 ? -6.035 -42.781 -21.953 1 39.88 43 PRO B C 1
ATOM 2892 O O . PRO B 1 43 ? -5.23 -42.562 -21.047 1 39.88 43 PRO B O 1
ATOM 2895 N N . SER B 1 44 ? -5.164 -42.906 -23.016 1 39.09 44 SER B N 1
ATOM 2896 C CA . SER B 1 44 ? -4.195 -41.844 -23.266 1 39.09 44 SER B CA 1
ATOM 2897 C C . SER B 1 44 ? -4.82 -40.469 -23.062 1 39.09 44 SER B C 1
ATOM 2899 O O . SER B 1 44 ? -5.492 -39.938 -23.953 1 39.09 44 SER B O 1
ATOM 2901 N N . TYR B 1 45 ? -5.656 -40.219 -22.125 1 41.84 45 TYR B N 1
ATOM 2902 C CA . TYR B 1 45 ? -6.027 -38.844 -21.844 1 41.84 45 TYR B CA 1
ATOM 2903 C C . TYR B 1 45 ? -4.816 -37.906 -21.938 1 41.84 45 TYR B C 1
ATOM 2905 O O . TYR B 1 45 ? -3.938 -37.938 -21.078 1 41.84 45 TYR B O 1
ATOM 2913 N N . SER B 1 46 ? -4.055 -37.781 -22.969 1 51 46 SER B N 1
ATOM 2914 C CA . SER B 1 46 ? -2.982 -36.812 -23.141 1 51 46 SER B CA 1
ATOM 2915 C C . SER B 1 46 ? -3.412 -35.406 -22.672 1 51 46 SER B C 1
ATOM 2917 O O . SER B 1 46 ? -4.305 -34.812 -23.266 1 51 46 SER B O 1
ATOM 2919 N N . PHE B 1 47 ? -3.928 -35.188 -21.375 1 59.06 47 PHE B N 1
ATOM 2920 C CA . PHE B 1 47 ? -3.906 -33.75 -21.078 1 59.06 47 PHE B CA 1
ATOM 2921 C C . PHE B 1 47 ? -2.926 -33.031 -22 1 59.06 47 PHE B C 1
ATOM 2923 O O . PHE B 1 47 ? -1.789 -33.469 -22.172 1 59.06 47 PHE B O 1
ATOM 2930 N N . GLY B 1 48 ? -3.303 -32.875 -23.328 1 72.75 48 GLY B N 1
ATOM 2931 C CA . GLY B 1 48 ? -2.387 -32.25 -24.281 1 72.75 48 GLY B CA 1
ATOM 2932 C C . GLY B 1 48 ? -1.422 -31.281 -23.641 1 72.75 48 GLY B C 1
ATOM 2933 O O . GLY B 1 48 ? -1.799 -30.531 -22.719 1 72.75 48 GLY B O 1
ATOM 2934 N N . ARG B 1 49 ? -0.187 -31.641 -23.594 1 83.06 49 ARG B N 1
ATOM 2935 C CA . ARG B 1 49 ? 0.921 -30.781 -23.203 1 83.06 49 ARG B CA 1
ATOM 2936 C C . ARG B 1 49 ? 0.627 -29.312 -23.547 1 83.06 49 ARG B C 1
ATOM 2938 O O . ARG B 1 49 ? 0.991 -28.406 -22.781 1 83.06 49 ARG B O 1
ATOM 2945 N N . THR B 1 50 ? -0.203 -29.172 -24.5 1 86.06 50 THR B N 1
ATOM 2946 C CA . THR B 1 50 ? -0.501 -27.812 -24.969 1 86.06 50 THR B CA 1
ATOM 2947 C C . THR B 1 50 ? -1.56 -27.156 -24.078 1 86.06 50 THR B C 1
ATOM 2949 O O . THR B 1 50 ? -1.473 -25.969 -23.766 1 86.06 50 THR B O 1
ATOM 2952 N N . PHE B 1 51 ? -2.52 -27.969 -23.672 1 88.88 51 PHE B N 1
ATOM 2953 C CA . PHE B 1 51 ? -3.557 -27.422 -22.812 1 88.88 51 PHE B CA 1
ATOM 2954 C C . PHE B 1 51 ? -2.965 -26.953 -21.484 1 88.88 51 PHE B C 1
ATOM 2956 O O . PHE B 1 51 ? -3.324 -25.891 -20.969 1 88.88 51 PHE B O 1
ATOM 2963 N N . LEU B 1 52 ? -2.068 -27.688 -20.922 1 92 52 LEU B N 1
ATOM 2964 C CA . LEU B 1 52 ? -1.456 -27.391 -19.641 1 92 52 LEU B CA 1
ATOM 2965 C C . LEU B 1 52 ? -0.42 -26.281 -19.781 1 92 52 LEU B C 1
ATOM 2967 O O . LEU B 1 52 ? 0.008 -25.703 -18.766 1 92 52 LEU B O 1
ATOM 2971 N N . GLY B 1 53 ? 0.001 -25.984 -20.984 1 91.81 53 GLY B N 1
ATOM 2972 C CA . GLY B 1 53 ? 1.039 -25 -21.234 1 91.81 53 GLY B CA 1
ATOM 2973 C C . GLY B 1 53 ? 2.439 -25.531 -21 1 91.81 53 GLY B C 1
ATOM 2974 O O . GLY B 1 53 ? 3.377 -24.766 -20.781 1 91.81 53 GLY B O 1
ATOM 2975 N N . LEU B 1 54 ? 2.576 -26.828 -21.062 1 93.12 54 LEU B N 1
ATOM 2976 C CA . LEU B 1 54 ? 3.871 -27.469 -20.844 1 93.12 54 LEU B CA 1
ATOM 2977 C C . LEU B 1 54 ? 4.789 -27.25 -22.047 1 93.12 54 LEU B C 1
ATOM 2979 O O . LEU B 1 54 ? 6.016 -27.312 -21.906 1 93.12 54 LEU B O 1
ATOM 2983 N N . ASP B 1 55 ? 4.18 -27.047 -23.141 1 90.81 55 ASP B N 1
ATOM 2984 C CA . ASP B 1 55 ? 4.941 -26.828 -24.359 1 90.81 55 ASP B CA 1
ATOM 2985 C C . ASP B 1 55 ? 5.684 -25.484 -24.312 1 90.81 55 ASP B C 1
ATOM 2987 O O . ASP B 1 55 ? 6.645 -25.281 -25.047 1 90.81 55 ASP B O 1
ATOM 2991 N N . LYS B 1 56 ? 5.27 -24.656 -23.453 1 92.69 56 LYS B N 1
ATOM 2992 C CA . LYS B 1 56 ? 5.891 -23.344 -23.328 1 92.69 56 LYS B CA 1
ATOM 2993 C C . LYS B 1 56 ? 6.863 -23.297 -22.156 1 92.69 56 LYS B C 1
ATOM 2995 O O . LYS B 1 56 ? 7.527 -22.281 -21.938 1 92.69 56 LYS B O 1
ATOM 3000 N N . CYS B 1 57 ? 6.938 -24.328 -21.438 1 94.69 57 CYS B N 1
ATOM 3001 C CA . CYS B 1 57 ? 7.824 -24.344 -20.281 1 94.69 57 CYS B CA 1
ATOM 3002 C C . CYS B 1 57 ? 9.281 -24.297 -20.703 1 94.69 57 CYS B C 1
ATOM 3004 O O . CYS B 1 57 ? 9.672 -24.969 -21.672 1 94.69 57 CYS B O 1
ATOM 3006 N N . ASN B 1 58 ? 10.086 -23.391 -20.094 1 96 58 ASN B N 1
ATOM 3007 C CA . ASN B 1 58 ? 10.148 -22.938 -18.703 1 96 58 ASN B CA 1
ATOM 3008 C C . ASN B 1 58 ? 9.57 -21.531 -18.547 1 96 58 ASN B C 1
ATOM 3010 O O . ASN B 1 58 ? 9.797 -20.875 -17.531 1 96 58 ASN B O 1
ATOM 3014 N N . ALA B 1 59 ? 8.852 -20.984 -19.531 1 96.25 59 ALA B N 1
ATOM 3015 C CA . ALA B 1 59 ? 7.977 -19.828 -19.359 1 96.25 59 ALA B CA 1
ATOM 3016 C C . ALA B 1 59 ? 6.629 -20.25 -18.781 1 96.25 59 ALA B C 1
ATOM 3018 O O . ALA B 1 59 ? 5.586 -20.047 -19.406 1 96.25 59 ALA B O 1
ATOM 3019 N N . CYS B 1 60 ? 6.711 -20.75 -17.594 1 97.31 60 CYS B N 1
ATOM 3020 C CA . CYS B 1 60 ? 5.551 -21.328 -16.922 1 97.31 60 CYS B CA 1
ATOM 3021 C C . CYS B 1 60 ? 5.703 -21.234 -15.406 1 97.31 60 CYS B C 1
ATOM 3023 O O . CYS B 1 60 ? 6.668 -20.656 -14.906 1 97.31 60 CYS B O 1
ATOM 3025 N N . ILE B 1 61 ? 4.711 -21.812 -14.695 1 97.81 61 ILE B N 1
ATOM 3026 C CA . ILE B 1 61 ? 4.695 -21.719 -13.242 1 97.81 61 ILE B CA 1
ATOM 3027 C C . ILE B 1 61 ? 5.625 -22.781 -12.648 1 97.81 61 ILE B C 1
ATOM 3029 O O . ILE B 1 61 ? 6.469 -22.469 -11.805 1 97.81 61 ILE B O 1
ATOM 3033 N N . GLY B 1 62 ? 5.426 -24 -13.078 1 97.56 62 GLY B N 1
ATOM 3034 C CA . GLY B 1 62 ? 6.188 -25.109 -12.523 1 97.56 62 GLY B CA 1
ATOM 3035 C C . GLY B 1 62 ? 5.707 -26.469 -13.023 1 97.56 62 GLY B C 1
ATOM 3036 O O . GLY B 1 62 ? 4.938 -26.547 -13.984 1 97.56 62 GLY B O 1
ATOM 3037 N N . THR B 1 63 ? 6.273 -27.516 -12.438 1 96.56 63 THR B N 1
ATOM 3038 C CA . THR B 1 63 ? 5.953 -28.875 -12.875 1 96.56 63 THR B CA 1
ATOM 3039 C C . THR B 1 63 ? 5.773 -29.797 -11.68 1 96.56 63 THR B C 1
ATOM 3041 O O . THR B 1 63 ? 5.816 -31.016 -11.828 1 96.56 63 THR B O 1
ATOM 3044 N N . SER B 1 64 ? 5.527 -29.281 -10.57 1 96.19 64 SER B N 1
ATOM 3045 C CA . SER B 1 64 ? 5.582 -30.016 -9.312 1 96.19 64 SER B CA 1
ATOM 3046 C C . SER B 1 64 ? 4.5 -31.094 -9.266 1 96.19 64 SER B C 1
ATOM 3048 O O . SER B 1 64 ? 4.652 -32.094 -8.562 1 96.19 64 SER B O 1
ATOM 3050 N N . ILE B 1 65 ? 3.377 -30.875 -10.008 1 95.88 65 ILE B N 1
ATOM 3051 C CA . ILE B 1 65 ? 2.311 -31.859 -9.844 1 95.88 65 ILE B CA 1
ATOM 3052 C C . ILE B 1 65 ? 1.906 -32.406 -11.211 1 95.88 65 ILE B C 1
ATOM 3054 O O . ILE B 1 65 ? 0.781 -32.875 -11.391 1 95.88 65 ILE B O 1
ATOM 3058 N N . CYS B 1 66 ? 2.744 -32.312 -12.203 1 95.12 66 CYS B N 1
ATOM 3059 C CA . CYS B 1 66 ? 2.449 -32.781 -13.547 1 95.12 66 CYS B CA 1
ATOM 3060 C C . CYS B 1 66 ? 2.236 -34.312 -13.562 1 95.12 66 CYS B C 1
ATOM 3062 O O . CYS B 1 66 ? 1.376 -34.812 -14.281 1 95.12 66 CYS B O 1
ATOM 3064 N N . LYS B 1 67 ? 3.057 -34.969 -12.773 1 93.38 67 LYS B N 1
ATOM 3065 C CA . LYS B 1 67 ? 2.908 -36.406 -12.695 1 93.38 67 LYS B CA 1
ATOM 3066 C C . LYS B 1 67 ? 1.484 -36.812 -12.305 1 93.38 67 LYS B C 1
ATOM 3068 O O . LYS B 1 67 ? 0.931 -37.75 -12.828 1 93.38 67 LYS B O 1
ATOM 3073 N N . LYS B 1 68 ? 0.897 -36.031 -11.469 1 92.62 68 LYS B N 1
ATOM 3074 C CA . LYS B 1 68 ? -0.457 -36.312 -11.008 1 92.62 68 LYS B CA 1
ATOM 3075 C C . LYS B 1 68 ? -1.476 -36.094 -12.125 1 92.62 68 LYS B C 1
ATOM 3077 O O . LYS B 1 68 ? -2.477 -36.812 -12.203 1 92.62 68 LYS B O 1
ATOM 3082 N N . PHE B 1 69 ? -1.256 -35.156 -12.984 1 90.44 69 PHE B N 1
ATOM 3083 C CA . PHE B 1 69 ? -2.109 -34.938 -14.148 1 90.44 69 PHE B CA 1
ATOM 3084 C C . PHE B 1 69 ? -2.018 -36.125 -15.102 1 90.44 69 PHE B C 1
ATOM 3086 O O . PHE B 1 69 ? -3.041 -36.625 -15.562 1 90.44 69 PHE B O 1
ATOM 3093 N N . PHE B 1 70 ? -0.833 -36.625 -15.336 1 88.56 70 PHE B N 1
ATOM 3094 C CA . PHE B 1 70 ? -0.606 -37.656 -16.328 1 88.56 70 PHE B CA 1
ATOM 3095 C C . PHE B 1 70 ? -1.032 -39.031 -15.789 1 88.56 70 PHE B C 1
ATOM 3097 O O . PHE B 1 70 ? -1.4 -39.906 -16.562 1 88.56 70 PHE B O 1
ATOM 3104 N N . LYS B 1 71 ? -1.02 -39.125 -14.445 1 87.88 71 LYS B N 1
ATOM 3105 C CA . LYS B 1 71 ? -1.482 -40.344 -13.82 1 87.88 71 LYS B CA 1
ATOM 3106 C C . LYS B 1 71 ? -2.99 -40.312 -13.586 1 87.88 71 LYS B C 1
ATOM 3108 O O . LYS B 1 71 ? -3.545 -41.219 -12.961 1 87.88 71 LYS B O 1
ATOM 3113 N N . GLU B 1 72 ? -3.629 -39.188 -13.93 1 84.38 72 GLU B N 1
ATOM 3114 C CA . GLU B 1 72 ? -5.07 -39 -13.812 1 84.38 72 GLU B CA 1
ATOM 3115 C C . GLU B 1 72 ? -5.512 -38.969 -12.352 1 84.38 72 GLU B C 1
ATOM 3117 O O . GLU B 1 72 ? -6.59 -39.438 -12.008 1 84.38 72 GLU B O 1
ATOM 3122 N N . GLU B 1 73 ? -4.574 -38.562 -11.633 1 91 73 GLU B N 1
ATOM 3123 C CA . GLU B 1 73 ? -4.906 -38.312 -10.234 1 91 73 GLU B CA 1
ATOM 3124 C C . GLU B 1 73 ? -5.516 -36.938 -10.047 1 91 73 GLU B C 1
ATOM 3126 O O . GLU B 1 73 ? -5.945 -36.562 -8.945 1 91 73 GLU B O 1
ATOM 3131 N N . ILE B 1 74 ? -5.48 -36.156 -11.047 1 91.38 74 ILE B N 1
ATOM 3132 C CA . ILE B 1 74 ? -6.211 -34.906 -11.188 1 91.38 74 ILE B CA 1
ATOM 3133 C C . ILE B 1 74 ? -7.105 -34.969 -12.422 1 91.38 74 ILE B C 1
ATOM 3135 O O . ILE B 1 74 ? -6.641 -35.281 -13.516 1 91.38 74 ILE B O 1
ATOM 3139 N N . ARG B 1 75 ? -8.344 -34.656 -12.195 1 85.88 75 ARG B N 1
ATOM 3140 C CA . ARG B 1 75 ? -9.305 -34.719 -13.289 1 85.88 75 ARG B CA 1
ATOM 3141 C C . ARG B 1 75 ? -10.203 -33.469 -13.289 1 85.88 75 ARG B C 1
ATOM 3143 O O . ARG B 1 75 ? -10.609 -33 -12.227 1 85.88 75 ARG B O 1
ATOM 3150 N N . PHE B 1 76 ? -10.492 -33 -14.477 1 87 76 PHE B N 1
ATOM 3151 C CA . PHE B 1 76 ? -11.5 -31.938 -14.594 1 87 76 PHE B CA 1
ATOM 3152 C C . PHE B 1 76 ? -12.891 -32.5 -14.305 1 87 76 PHE B C 1
ATOM 3154 O O . PHE B 1 76 ? -13.172 -33.656 -14.578 1 87 76 PHE B O 1
ATOM 3161 N N . ASP B 1 77 ? -13.727 -31.734 -13.703 1 79.56 77 ASP B N 1
ATOM 3162 C CA . ASP B 1 77 ? -15.086 -32.156 -13.398 1 79.56 77 ASP B CA 1
ATOM 3163 C C . ASP B 1 77 ? -15.836 -32.562 -14.672 1 79.56 77 ASP B C 1
ATOM 3165 O O . ASP B 1 77 ? -16.625 -33.5 -14.656 1 79.56 77 ASP B O 1
ATOM 3169 N N . THR B 1 78 ? -15.734 -31.797 -15.711 1 63.91 78 THR B N 1
ATOM 3170 C CA . THR B 1 78 ? -16.438 -32.125 -16.953 1 63.91 78 THR B CA 1
ATOM 3171 C C . THR B 1 78 ? -15.867 -33.375 -17.578 1 63.91 78 THR B C 1
ATOM 3173 O O . THR B 1 78 ? -16.469 -33.969 -18.5 1 63.91 78 THR B O 1
ATOM 3176 N N . TRP B 1 79 ? -14.75 -33.719 -17.25 1 60.16 79 TRP B N 1
ATOM 3177 C CA . TRP B 1 79 ? -14.07 -34.844 -17.875 1 60.16 79 TRP B CA 1
ATOM 3178 C C . TRP B 1 79 ? -14.672 -36.188 -17.422 1 60.16 79 TRP B C 1
ATOM 3180 O O . TRP B 1 79 ? -14.469 -37.219 -18.062 1 60.16 79 TRP B O 1
ATOM 3190 N N . LEU B 1 80 ? -15.289 -36.25 -16.25 1 50.38 80 LEU B N 1
ATOM 3191 C CA . LEU B 1 80 ? -15.758 -37.562 -15.805 1 50.38 80 LEU B CA 1
ATOM 3192 C C . LEU B 1 80 ? -16.672 -38.188 -16.844 1 50.38 80 LEU B C 1
ATOM 3194 O O . LEU B 1 80 ? -17.062 -39.344 -16.703 1 50.38 80 LEU B O 1
ATOM 3198 N N . SER B 1 81 ? -17.078 -37.375 -17.797 1 45.28 81 SER B N 1
ATOM 3199 C CA . SER B 1 81 ? -17.938 -38.125 -18.719 1 45.28 81 SER B CA 1
ATOM 3200 C C . SER B 1 81 ? -17.109 -38.906 -19.734 1 45.28 81 SER B C 1
ATOM 3202 O O . SER B 1 81 ? -15.961 -38.562 -20.016 1 45.28 81 SER B O 1
ATOM 3204 N N . SER B 1 82 ? -17.5 -40.062 -20.094 1 44.88 82 SER B N 1
ATOM 3205 C CA . SER B 1 82 ? -16.984 -41.062 -21.031 1 44.88 82 SER B CA 1
ATOM 3206 C C . SER B 1 82 ? -16.281 -40.406 -22.219 1 44.88 82 SER B C 1
ATOM 3208 O O . SER B 1 82 ? -15.406 -41 -22.828 1 44.88 82 SER B O 1
ATOM 3210 N N . HIS B 1 83 ? -16.859 -39.25 -22.766 1 48.59 83 HIS B N 1
ATOM 3211 C CA . HIS B 1 83 ? -16.297 -38.562 -23.922 1 48.59 83 HIS B CA 1
ATOM 3212 C C . HIS B 1 83 ? -15.328 -37.469 -23.5 1 48.59 83 HIS B C 1
ATOM 3214 O O . HIS B 1 83 ? -15.711 -36.531 -22.812 1 48.59 83 HIS B O 1
ATOM 3220 N N . LEU B 1 84 ? -14.008 -37.719 -23.094 1 56.53 84 LEU B N 1
ATOM 3221 C CA . LEU B 1 84 ? -12.75 -37.156 -22.625 1 56.53 84 LEU B CA 1
ATOM 3222 C C . LEU B 1 84 ? -12.516 -35.781 -23.219 1 56.53 84 LEU B C 1
ATOM 3224 O O . LEU B 1 84 ? -11.75 -35.656 -24.188 1 56.53 84 LEU B O 1
ATOM 3228 N N . LYS B 1 85 ? -13.539 -34.938 -23.375 1 65.06 85 LYS B N 1
ATOM 3229 C CA . LYS B 1 85 ? -13.273 -33.656 -24.016 1 65.06 85 LYS B CA 1
ATOM 3230 C C . LYS B 1 85 ? -12.648 -32.656 -23.016 1 65.06 85 LYS B C 1
ATOM 3232 O O . LYS B 1 85 ? -13.039 -32.625 -21.859 1 65.06 85 LYS B O 1
ATOM 3237 N N . LEU B 1 86 ? -11.531 -32.125 -23.375 1 75.75 86 LEU B N 1
ATOM 3238 C CA . LEU B 1 86 ? -10.875 -31.062 -22.641 1 75.75 86 LEU B CA 1
ATOM 3239 C C . LEU B 1 86 ? -11.805 -29.859 -22.516 1 75.75 86 LEU B C 1
ATOM 3241 O O . LEU B 1 86 ? -12.586 -29.562 -23.422 1 75.75 86 LEU B O 1
ATOM 3245 N N . PRO B 1 87 ? -11.844 -29.297 -21.281 1 83.19 87 PRO B N 1
ATOM 3246 C CA . PRO B 1 87 ? -12.625 -28.078 -21.141 1 83.19 87 PRO B CA 1
ATOM 3247 C C . PRO B 1 87 ? -12.164 -26.953 -22.078 1 83.19 87 PRO B C 1
ATOM 3249 O O . PRO B 1 87 ? -11.07 -27.047 -22.641 1 83.19 87 PRO B O 1
ATOM 3252 N N . PRO B 1 88 ? -13.094 -26.031 -22.328 1 85.06 88 PRO B N 1
ATOM 3253 C CA . PRO B 1 88 ? -12.711 -24.922 -23.203 1 85.06 88 PRO B CA 1
ATOM 3254 C C . PRO B 1 88 ? -11.484 -24.156 -22.703 1 85.06 88 PRO B C 1
ATOM 3256 O O . PRO B 1 88 ? -11.414 -23.812 -21.516 1 85.06 88 PRO B O 1
ATOM 3259 N N . SER B 1 89 ? -10.602 -23.875 -23.578 1 85.25 89 SER B N 1
ATOM 3260 C CA . SER B 1 89 ? -9.305 -23.297 -23.219 1 85.25 89 SER B CA 1
ATOM 3261 C C . SER B 1 89 ? -9.445 -21.828 -22.844 1 85.25 89 SER B C 1
ATOM 3263 O O . SER B 1 89 ? -8.539 -21.25 -22.25 1 85.25 89 SER B O 1
ATOM 3265 N N . TYR B 1 90 ? -10.531 -21.172 -23.203 1 86.38 90 TYR B N 1
ATOM 3266 C CA . TYR B 1 90 ? -10.664 -19.75 -22.969 1 86.38 90 TYR B CA 1
ATOM 3267 C C . TYR B 1 90 ? -11.023 -19.469 -21.531 1 86.38 90 TYR B C 1
ATOM 3269 O O . TYR B 1 90 ? -10.953 -18.312 -21.078 1 86.38 90 TYR B O 1
ATOM 3277 N N . LEU B 1 91 ? -11.414 -20.516 -20.781 1 88.38 91 LEU B N 1
ATOM 3278 C CA . LEU B 1 91 ? -11.766 -20.312 -19.375 1 88.38 91 LEU B CA 1
ATOM 3279 C C . LEU B 1 91 ? -10.516 -20.141 -18.516 1 88.38 91 LEU B C 1
ATOM 3281 O O . LEU B 1 91 ? -9.5 -20.781 -18.766 1 88.38 91 LEU B O 1
ATOM 3285 N N . LEU B 1 92 ? -10.609 -19.406 -17.5 1 91.31 92 LEU B N 1
ATOM 3286 C CA . LEU B 1 92 ? -9.484 -19.109 -16.625 1 91.31 92 LEU B CA 1
ATOM 3287 C C . LEU B 1 92 ? -9.367 -20.172 -15.523 1 91.31 92 LEU B C 1
ATOM 3289 O O . LEU B 1 92 ? -8.266 -20.453 -15.055 1 91.31 92 LEU B O 1
ATOM 3293 N N . SER B 1 93 ? -10.477 -20.719 -15.164 1 92 93 SER B N 1
ATOM 3294 C CA . SER B 1 93 ? -10.492 -21.656 -14.047 1 92 93 SER B CA 1
ATOM 3295 C C . SER B 1 93 ? -11.406 -22.828 -14.328 1 92 93 SER B C 1
ATOM 3297 O O . SER B 1 93 ? -12.406 -22.703 -15.031 1 92 93 SER B O 1
ATOM 3299 N N . TYR B 1 94 ? -11.016 -23.953 -13.742 1 91.06 94 TYR B N 1
ATOM 3300 C CA . TYR B 1 94 ? -11.75 -25.203 -13.891 1 91.06 94 TYR B CA 1
ATOM 3301 C C . TYR B 1 94 ? -11.945 -25.891 -12.547 1 91.06 94 TYR B C 1
ATOM 3303 O O . TYR B 1 94 ? -11.047 -25.891 -11.703 1 91.06 94 TYR B O 1
ATOM 3311 N N . SER B 1 95 ? -13.117 -26.453 -12.469 1 90.81 95 SER B N 1
ATOM 3312 C CA . SER B 1 95 ? -13.32 -27.328 -11.328 1 90.81 95 SER B CA 1
ATOM 3313 C C . SER B 1 95 ? -12.781 -28.734 -11.602 1 90.81 95 SER B C 1
ATOM 3315 O O . SER B 1 95 ? -12.938 -29.25 -12.703 1 90.81 95 SER B O 1
ATOM 3317 N N . GLY B 1 96 ? -12.109 -29.219 -10.602 1 91.69 96 GLY B N 1
ATOM 3318 C CA . GLY B 1 96 ? -11.547 -30.547 -10.766 1 91.69 96 GLY B CA 1
ATOM 3319 C C . GLY B 1 96 ? -11.547 -31.375 -9.492 1 91.69 96 GLY B C 1
ATOM 3320 O O . GLY B 1 96 ? -12.125 -30.953 -8.484 1 91.69 96 GLY B O 1
ATOM 3321 N N . ASN B 1 97 ? -11.047 -32.562 -9.664 1 91.88 97 ASN B N 1
ATOM 3322 C CA . ASN B 1 97 ? -10.891 -33.469 -8.555 1 91.88 97 ASN B CA 1
ATOM 3323 C C . ASN B 1 97 ? -9.453 -33.969 -8.438 1 91.88 97 ASN B C 1
ATOM 3325 O O . ASN B 1 97 ? -8.758 -34.125 -9.438 1 91.88 97 ASN B O 1
ATOM 3329 N N . TYR B 1 98 ? -9.07 -34.188 -7.227 1 93.38 98 TYR B N 1
ATOM 3330 C CA . TYR B 1 98 ? -7.711 -34.594 -6.902 1 93.38 98 TYR B CA 1
ATOM 3331 C C . TYR B 1 98 ? -7.707 -35.781 -5.961 1 93.38 98 TYR B C 1
ATOM 3333 O O . TYR B 1 98 ? -8.523 -35.875 -5.043 1 93.38 98 TYR B O 1
ATOM 3341 N N . THR B 1 99 ? -6.859 -36.75 -6.203 1 93.44 99 THR B N 1
ATOM 3342 C CA . THR B 1 99 ? -6.723 -37.906 -5.32 1 93.44 99 THR B CA 1
ATOM 3343 C C . THR B 1 99 ? -5.254 -38.25 -5.105 1 93.44 99 THR B C 1
ATOM 3345 O O . THR B 1 99 ? -4.426 -38.062 -6 1 93.44 99 THR B O 1
ATOM 3348 N N . ASP B 1 100 ? -4.926 -38.625 -3.918 1 88 100 ASP B N 1
ATOM 3349 C CA . ASP B 1 100 ? -3.578 -39.094 -3.611 1 88 100 ASP B CA 1
ATOM 3350 C C . ASP B 1 100 ? -3.502 -40.625 -3.639 1 88 100 ASP B C 1
ATOM 3352 O O . ASP B 1 100 ? -2.42 -41.188 -3.793 1 88 100 ASP B O 1
ATOM 3356 N N . ASP B 1 101 ? -4.551 -41.281 -3.389 1 85.75 101 ASP B N 1
ATOM 3357 C CA . ASP B 1 101 ? -4.555 -42.719 -3.211 1 85.75 101 ASP B CA 1
ATOM 3358 C C . ASP B 1 101 ? -5.48 -43.406 -4.219 1 85.75 101 ASP B C 1
ATOM 3360 O O . ASP B 1 101 ? -5.766 -44.594 -4.105 1 85.75 101 ASP B O 1
ATOM 3364 N N . ALA B 1 102 ? -6.051 -42.719 -5.137 1 80.12 102 ALA B N 1
ATOM 3365 C CA . ALA B 1 102 ? -6.965 -43.219 -6.168 1 80.12 102 ALA B CA 1
ATOM 3366 C C . ALA B 1 102 ? -8.297 -43.656 -5.562 1 80.12 102 ALA B C 1
ATOM 3368 O O . ALA B 1 102 ? -9.141 -44.25 -6.242 1 80.12 102 ALA B O 1
ATOM 3369 N N . LYS B 1 103 ? -8.523 -43.344 -4.289 1 85.88 103 LYS B N 1
ATOM 3370 C CA . LYS B 1 103 ? -9.758 -43.75 -3.621 1 85.88 103 LYS B CA 1
ATOM 3371 C C . LYS B 1 103 ? -10.562 -42.531 -3.176 1 85.88 103 LYS B C 1
ATOM 3373 O O . LYS B 1 103 ? -11.781 -42.469 -3.389 1 85.88 103 LYS B O 1
ATOM 3378 N N . SER B 1 104 ? -9.906 -41.75 -2.59 1 91.31 104 SER B N 1
ATOM 3379 C CA . SER B 1 104 ? -10.578 -40.562 -2.068 1 91.31 104 SER B CA 1
ATOM 3380 C C . SER B 1 104 ? -10.312 -39.344 -2.945 1 91.31 104 SER B C 1
ATOM 3382 O O . SER B 1 104 ? -9.164 -39.031 -3.273 1 91.31 104 SER B O 1
ATOM 3384 N N . TRP B 1 105 ? -11.375 -38.781 -3.398 1 90.38 105 TRP B N 1
ATOM 3385 C CA . TRP B 1 105 ? -11.273 -37.625 -4.277 1 90.38 105 TRP B CA 1
ATOM 3386 C C . TRP B 1 105 ? -11.688 -36.344 -3.549 1 90.38 105 TRP B C 1
ATOM 3388 O O . TRP B 1 105 ? -12.648 -36.375 -2.768 1 90.38 105 TRP B O 1
ATOM 3398 N N . ARG B 1 106 ? -10.93 -35.344 -3.736 1 91.94 106 ARG B N 1
ATOM 3399 C CA . ARG B 1 106 ? -11.266 -34.031 -3.182 1 91.94 106 ARG B CA 1
ATOM 3400 C C . ARG B 1 106 ? -11.383 -33 -4.281 1 91.94 106 ARG B C 1
ATOM 3402 O O . ARG B 1 106 ? -10.68 -33.062 -5.293 1 91.94 106 ARG B O 1
ATOM 3409 N N . LEU B 1 107 ? -12.227 -32.031 -4.008 1 92.94 107 LEU B N 1
ATOM 3410 C CA . LEU B 1 107 ? -12.469 -30.984 -4.984 1 92.94 107 LEU B CA 1
ATOM 3411 C C . LEU B 1 107 ? -11.305 -30 -5.031 1 92.94 107 LEU B C 1
ATOM 3413 O O . LEU B 1 107 ? -10.758 -29.625 -3.99 1 92.94 107 LEU B O 1
ATOM 3417 N N . VAL B 1 108 ? -10.906 -29.625 -6.23 1 95.62 108 VAL B N 1
ATOM 3418 C CA . VAL B 1 108 ? -9.812 -28.672 -6.406 1 95.62 108 VAL B CA 1
ATOM 3419 C C . VAL B 1 108 ? -10.18 -27.672 -7.492 1 95.62 108 VAL B C 1
ATOM 3421 O O . VAL B 1 108 ? -11.117 -27.891 -8.266 1 95.62 108 VAL B O 1
ATOM 3424 N N . ASP B 1 109 ? -9.516 -26.562 -7.473 1 95.25 109 ASP B N 1
ATOM 3425 C CA . ASP B 1 109 ? -9.586 -25.562 -8.531 1 95.25 109 ASP B CA 1
ATOM 3426 C C . ASP B 1 109 ? -8.312 -25.562 -9.367 1 95.25 109 ASP B C 1
ATOM 3428 O O . ASP B 1 109 ? -7.207 -25.562 -8.828 1 95.25 109 ASP B O 1
ATOM 3432 N N . ILE B 1 110 ? -8.5 -25.656 -10.602 1 95 110 ILE B N 1
ATOM 3433 C CA . ILE B 1 110 ? -7.406 -25.562 -11.562 1 95 110 ILE B CA 1
ATOM 3434 C C . ILE B 1 110 ? -7.484 -24.234 -12.305 1 95 110 ILE B C 1
ATOM 3436 O O . ILE B 1 110 ? -8.438 -23.984 -13.047 1 95 110 ILE B O 1
ATOM 3440 N N . THR B 1 111 ? -6.469 -23.422 -12.086 1 95.62 111 THR B N 1
ATOM 3441 C CA . THR B 1 111 ? -6.551 -22.047 -12.586 1 95.62 111 THR B CA 1
ATOM 3442 C C . THR B 1 111 ? -5.34 -21.719 -13.461 1 95.62 111 THR B C 1
ATOM 3444 O O . THR B 1 111 ? -4.215 -22.109 -13.141 1 95.62 111 THR B O 1
ATOM 3447 N N . ARG B 1 112 ? -5.633 -21.031 -14.516 1 94.69 112 ARG B N 1
ATOM 3448 C CA . ARG B 1 112 ? -4.551 -20.547 -15.367 1 94.69 112 ARG B CA 1
ATOM 3449 C C . ARG B 1 112 ? -3.912 -19.297 -14.773 1 94.69 112 ARG B C 1
ATOM 3451 O O . ARG B 1 112 ? -4.555 -18.547 -14.023 1 94.69 112 ARG B O 1
ATOM 3458 N N . LEU B 1 113 ? -2.693 -19.094 -15.102 1 91.31 113 LEU B N 1
ATOM 3459 C CA . LEU B 1 113 ? -1.987 -17.891 -14.656 1 91.31 113 LEU B CA 1
ATOM 3460 C C . LEU B 1 113 ? -2.646 -16.641 -15.219 1 91.31 113 LEU B C 1
ATOM 3462 O O . LEU B 1 113 ? -2.732 -15.617 -14.523 1 91.31 113 LEU B O 1
ATOM 3466 N N . THR B 1 114 ? -3.037 -16.672 -16.375 1 93.25 114 THR B N 1
ATOM 3467 C CA . THR B 1 114 ? -3.793 -15.641 -17.062 1 93.25 114 THR B CA 1
ATOM 3468 C C . THR B 1 114 ? -4.594 -16.25 -18.219 1 93.25 114 THR B C 1
ATOM 3470 O O . THR B 1 114 ? -4.52 -17.453 -18.469 1 93.25 114 THR B O 1
ATOM 3473 N N . SER B 1 115 ? -5.387 -15.438 -18.859 1 92.69 115 SER B N 1
ATOM 3474 C CA . SER B 1 115 ? -6.195 -15.961 -19.953 1 92.69 115 SER B CA 1
ATOM 3475 C C . SER B 1 115 ? -5.32 -16.453 -21.094 1 92.69 115 SER B C 1
ATOM 3477 O O . SER B 1 115 ? -4.195 -15.977 -21.281 1 92.69 115 SER B O 1
ATOM 3479 N N . LYS B 1 116 ? -5.84 -17.422 -21.75 1 90.5 116 LYS B N 1
ATOM 3480 C CA . LYS B 1 116 ? -5.105 -17.953 -22.891 1 90.5 116 LYS B CA 1
ATOM 3481 C C . LYS B 1 116 ? -4.797 -16.859 -23.906 1 90.5 116 LYS B C 1
ATOM 3483 O O . LYS B 1 116 ? -3.697 -16.812 -24.469 1 90.5 116 LYS B O 1
ATOM 3488 N N . TYR B 1 117 ? -5.742 -15.992 -24.125 1 91.5 117 TYR B N 1
ATOM 3489 C CA . TYR B 1 117 ? -5.562 -14.883 -25.062 1 91.5 117 TYR B CA 1
ATOM 3490 C C . TYR B 1 117 ? -4.375 -14.016 -24.656 1 91.5 117 TYR B C 1
ATOM 3492 O O . TYR B 1 117 ? -3.527 -13.688 -25.484 1 91.5 117 TYR B O 1
ATOM 3500 N N . ARG B 1 118 ? -4.312 -13.695 -23.375 1 93.06 118 ARG B N 1
ATOM 3501 C CA . ARG B 1 118 ? -3.229 -12.859 -22.859 1 93.06 118 ARG B CA 1
ATOM 3502 C C . ARG B 1 118 ? -1.889 -13.586 -22.953 1 93.06 118 ARG B C 1
ATOM 3504 O O . ARG B 1 118 ? -0.866 -12.969 -23.266 1 93.06 118 ARG B O 1
ATOM 3511 N N . HIS B 1 119 ? -1.883 -14.859 -22.703 1 93.25 119 HIS B N 1
ATOM 3512 C CA . HIS B 1 119 ? -0.666 -15.648 -22.844 1 93.25 119 HIS B CA 1
ATOM 3513 C C . HIS B 1 119 ? -0.156 -15.625 -24.281 1 93.25 119 HIS B C 1
ATOM 3515 O O . HIS B 1 119 ? 1.031 -15.391 -24.531 1 93.25 119 HIS B O 1
ATOM 3521 N N . ASP B 1 120 ? -1.08 -15.867 -25.172 1 92.88 120 ASP B N 1
ATOM 3522 C CA . ASP B 1 120 ? -0.7 -15.93 -26.578 1 92.88 120 ASP B CA 1
ATOM 3523 C C . ASP B 1 120 ? -0.145 -14.586 -27.062 1 92.88 120 ASP B C 1
ATOM 3525 O O . ASP B 1 120 ? 0.857 -14.539 -27.766 1 92.88 120 ASP B O 1
ATOM 3529 N N . ARG B 1 121 ? -0.783 -13.594 -26.672 1 94 121 ARG B N 1
ATOM 3530 C CA . ARG B 1 121 ? -0.336 -12.25 -27.047 1 94 121 ARG B CA 1
ATOM 3531 C C . ARG B 1 121 ? 1.032 -11.945 -26.453 1 94 121 ARG B C 1
ATOM 3533 O O . ARG B 1 121 ? 1.902 -11.391 -27.125 1 94 121 ARG B O 1
ATOM 3540 N N . ALA B 1 122 ? 1.19 -12.266 -25.203 1 94 122 ALA B N 1
ATOM 3541 C CA . ALA B 1 122 ? 2.463 -12.023 -24.531 1 94 122 ALA B CA 1
ATOM 3542 C C . ALA B 1 122 ? 3.584 -12.844 -25.172 1 94 122 ALA B C 1
ATOM 3544 O O . ALA B 1 122 ? 4.699 -12.344 -25.344 1 94 122 ALA B O 1
ATOM 3545 N N . ASP B 1 123 ? 3.312 -14.055 -25.484 1 94.75 123 ASP B N 1
ATOM 3546 C CA . ASP B 1 123 ? 4.305 -14.906 -26.125 1 94.75 123 ASP B CA 1
ATOM 3547 C C . ASP B 1 123 ? 4.766 -14.305 -27.453 1 94.75 123 ASP B C 1
ATOM 3549 O O . ASP B 1 123 ? 5.965 -14.25 -27.734 1 94.75 123 ASP B O 1
ATOM 3553 N N . LYS B 1 124 ? 3.801 -13.898 -28.188 1 94.81 124 LYS B N 1
ATOM 3554 C CA . LYS B 1 124 ? 4.121 -13.281 -29.469 1 94.81 124 LYS B CA 1
ATOM 3555 C C . LYS B 1 124 ? 4.965 -12.023 -29.281 1 94.81 124 LYS B C 1
ATOM 3557 O O . LYS B 1 124 ? 5.93 -11.805 -30.016 1 94.81 124 LYS B O 1
ATOM 3562 N N . ARG B 1 125 ? 4.672 -11.25 -28.328 1 94.31 125 ARG B N 1
ATOM 3563 C CA . ARG B 1 125 ? 5.398 -10.016 -28.062 1 94.31 125 ARG B CA 1
ATOM 3564 C C . ARG B 1 125 ? 6.832 -10.305 -27.641 1 94.31 125 ARG B C 1
ATOM 3566 O O . ARG B 1 125 ? 7.758 -9.586 -28.016 1 94.31 125 ARG B O 1
ATOM 3573 N N . ILE B 1 126 ? 7 -11.312 -26.828 1 93.44 126 ILE B N 1
ATOM 3574 C CA . ILE B 1 126 ? 8.328 -11.695 -26.359 1 93.44 126 ILE B CA 1
ATOM 3575 C C . ILE B 1 126 ? 9.203 -12.07 -27.562 1 93.44 126 ILE B C 1
ATOM 3577 O O . ILE B 1 126 ? 10.336 -11.602 -27.672 1 93.44 126 ILE B O 1
ATOM 3581 N N . CYS B 1 127 ? 8.711 -12.789 -28.453 1 94.75 127 CYS B N 1
ATOM 3582 C CA . CYS B 1 127 ? 9.469 -13.242 -29.609 1 94.75 127 CYS B CA 1
ATOM 3583 C C . CYS B 1 127 ? 9.75 -12.086 -30.562 1 94.75 127 CYS B C 1
ATOM 3585 O O . CYS B 1 127 ? 10.883 -11.914 -31.016 1 94.75 127 CYS B O 1
ATOM 3587 N N . THR B 1 128 ? 8.727 -11.281 -30.734 1 95 128 THR B N 1
ATOM 3588 C CA . THR B 1 128 ? 8.891 -10.18 -31.688 1 95 128 THR B CA 1
ATOM 3589 C C . THR B 1 128 ? 9.828 -9.117 -31.109 1 95 128 THR B C 1
ATOM 3591 O O . THR B 1 128 ? 10.672 -8.586 -31.828 1 95 128 THR B O 1
ATOM 3594 N N . SER B 1 129 ? 9.719 -8.828 -29.859 1 92.19 129 SER B N 1
ATOM 3595 C CA . SER B 1 129 ? 10.5 -7.758 -29.25 1 92.19 129 SER B CA 1
ATOM 3596 C C . SER B 1 129 ? 11.938 -8.195 -29 1 92.19 129 SER B C 1
ATOM 3598 O O . SER B 1 129 ? 12.875 -7.414 -29.188 1 92.19 129 SER B O 1
ATOM 3600 N N . LEU B 1 130 ? 12.109 -9.414 -28.609 1 92 130 LEU B N 1
ATOM 3601 C CA . LEU B 1 130 ? 13.43 -9.844 -28.172 1 92 130 LEU B CA 1
ATOM 3602 C C . LEU B 1 130 ? 14.211 -10.477 -29.312 1 92 130 LEU B C 1
ATOM 3604 O O . LEU B 1 130 ? 15.43 -10.32 -29.406 1 92 130 LEU B O 1
ATOM 3608 N N . LEU B 1 131 ? 13.523 -11.195 -30.266 1 93 131 LEU B N 1
ATOM 3609 C CA . LEU B 1 131 ? 14.234 -11.938 -31.312 1 93 131 LEU B CA 1
ATOM 3610 C C . LEU B 1 131 ? 13.812 -11.469 -32.688 1 93 131 LEU B C 1
ATOM 3612 O O . LEU B 1 131 ? 14.375 -11.914 -33.688 1 93 131 LEU B O 1
ATOM 3616 N N . LYS B 1 132 ? 12.812 -10.617 -32.844 1 93.44 132 LYS B N 1
ATOM 3617 C CA . LYS B 1 132 ? 12.32 -10.055 -34.094 1 93.44 132 LYS B CA 1
ATOM 3618 C C . LYS B 1 132 ? 11.758 -11.148 -35 1 93.44 132 LYS B C 1
ATOM 3620 O O . LYS B 1 132 ? 11.969 -11.117 -36.219 1 93.44 132 LYS B O 1
ATOM 3625 N N . THR B 1 133 ? 11.219 -12.203 -34.406 1 93.5 133 THR B N 1
ATOM 3626 C CA . THR B 1 133 ? 10.555 -13.281 -35.125 1 93.5 133 THR B CA 1
ATOM 3627 C C . THR B 1 133 ? 9.133 -13.484 -34.625 1 93.5 133 THR B C 1
ATOM 3629 O O . THR B 1 133 ? 8.828 -13.125 -33.469 1 93.5 133 THR B O 1
ATOM 3632 N N . ARG B 1 134 ? 8.352 -14.047 -35.375 1 90.31 134 ARG B N 1
ATOM 3633 C CA . ARG B 1 134 ? 6.965 -14.273 -35 1 90.31 134 ARG B CA 1
ATOM 3634 C C . ARG B 1 134 ? 6.848 -15.445 -34.031 1 90.31 134 ARG B C 1
ATOM 3636 O O . ARG B 1 134 ? 6.016 -15.422 -33.125 1 90.31 134 ARG B O 1
ATOM 3643 N N . THR B 1 135 ? 7.648 -16.453 -34.25 1 90.31 135 THR B N 1
ATOM 3644 C CA . THR B 1 135 ? 7.684 -17.609 -33.375 1 90.31 135 THR B CA 1
ATOM 3645 C C . THR B 1 135 ? 9.102 -17.859 -32.844 1 90.31 135 THR B C 1
ATOM 3647 O O . THR B 1 135 ? 10.078 -17.594 -33.562 1 90.31 135 THR B O 1
ATOM 3650 N N . CYS B 1 136 ? 9.117 -18.25 -31.609 1 91.94 136 CYS B N 1
ATOM 3651 C CA . CYS B 1 136 ? 10.43 -18.531 -31.031 1 91.94 136 CYS B CA 1
ATOM 3652 C C . CYS B 1 136 ? 10.312 -19.438 -29.812 1 91.94 136 CYS B C 1
ATOM 3654 O O . CYS B 1 136 ? 9.203 -19.75 -29.375 1 91.94 136 CYS B O 1
ATOM 3656 N N . SER B 1 137 ? 11.453 -19.984 -29.422 1 93.75 137 SER B N 1
ATOM 3657 C CA . SER B 1 137 ? 11.547 -20.594 -28.094 1 93.75 137 SER B CA 1
ATOM 3658 C C . SER B 1 137 ? 11.523 -19.531 -27 1 93.75 137 SER B C 1
ATOM 3660 O O . SER B 1 137 ? 12.492 -18.781 -26.844 1 93.75 137 SER B O 1
ATOM 3662 N N . LEU B 1 138 ? 10.477 -19.516 -26.266 1 95.38 138 LEU B N 1
ATOM 3663 C CA . LEU B 1 138 ? 10.336 -18.516 -25.219 1 95.38 138 LEU B CA 1
ATOM 3664 C C . LEU B 1 138 ? 11.508 -18.578 -24.234 1 95.38 138 LEU B C 1
ATOM 3666 O O . LEU B 1 138 ? 12.031 -17.547 -23.812 1 95.38 138 LEU B O 1
ATOM 3670 N N . GLU B 1 139 ? 11.852 -19.781 -23.859 1 95.06 139 GLU B N 1
ATOM 3671 C CA . GLU B 1 139 ? 12.969 -19.953 -22.938 1 95.06 139 GLU B CA 1
ATOM 3672 C C . GLU B 1 139 ? 14.234 -19.312 -23.469 1 95.06 139 GLU B C 1
ATOM 3674 O O . GLU B 1 139 ? 14.922 -18.578 -22.766 1 95.06 139 GLU B O 1
ATOM 3679 N N . ARG B 1 140 ? 14.523 -19.562 -24.703 1 94 140 ARG B N 1
ATOM 3680 C CA . ARG B 1 140 ? 15.719 -19 -25.328 1 94 140 ARG B CA 1
ATOM 3681 C C . ARG B 1 140 ? 15.656 -17.484 -25.375 1 94 140 ARG B C 1
ATOM 3683 O O . ARG B 1 140 ? 16.656 -16.797 -25.125 1 94 140 ARG B O 1
ATOM 3690 N N . ALA B 1 141 ? 14.539 -17 -25.719 1 95.44 141 ALA B N 1
ATOM 3691 C CA . ALA B 1 141 ? 14.352 -15.555 -25.797 1 95.44 141 ALA B CA 1
ATOM 3692 C C . ALA B 1 141 ? 14.547 -14.906 -24.438 1 95.44 141 ALA B C 1
ATOM 3694 O O . ALA B 1 141 ? 15.273 -13.922 -24.312 1 95.44 141 ALA B O 1
ATOM 3695 N N . LEU B 1 142 ? 13.938 -15.492 -23.391 1 95.5 142 LEU B N 1
ATOM 3696 C CA . LEU B 1 142 ? 13.953 -14.914 -22.047 1 95.5 142 LEU B CA 1
ATOM 3697 C C . LEU B 1 142 ? 15.344 -15.031 -21.422 1 95.5 142 LEU B C 1
ATOM 3699 O O . LEU B 1 142 ? 15.758 -14.164 -20.656 1 95.5 142 LEU B O 1
ATOM 3703 N N . ARG B 1 143 ? 16.078 -16.047 -21.781 1 95.06 143 ARG B N 1
ATOM 3704 C CA . ARG B 1 143 ? 17.406 -16.266 -21.219 1 95.06 143 ARG B CA 1
ATOM 3705 C C . ARG B 1 143 ? 18.375 -15.18 -21.656 1 95.06 143 ARG B C 1
ATOM 3707 O O . ARG B 1 143 ? 19.359 -14.914 -20.969 1 95.06 143 ARG B O 1
ATOM 3714 N N . ARG B 1 144 ? 18.016 -14.531 -22.703 1 92.25 144 ARG B N 1
ATOM 3715 C CA . ARG B 1 144 ? 18.922 -13.547 -23.266 1 92.25 144 ARG B CA 1
ATOM 3716 C C . ARG B 1 144 ? 18.672 -12.156 -22.688 1 92.25 144 ARG B C 1
ATOM 3718 O O . ARG B 1 144 ? 19.453 -11.234 -22.891 1 92.25 144 ARG B O 1
ATOM 3725 N N . THR B 1 145 ? 17.625 -12.047 -21.984 1 95 145 THR B N 1
ATOM 3726 C CA . THR B 1 145 ? 17.297 -10.734 -21.438 1 95 145 THR B CA 1
ATOM 3727 C C . THR B 1 145 ? 18.312 -10.32 -20.375 1 95 145 THR B C 1
ATOM 3729 O O . THR B 1 145 ? 18.875 -11.164 -19.672 1 95 145 THR B O 1
ATOM 3732 N N . HIS B 1 146 ? 18.516 -9.031 -20.281 1 94.88 146 HIS B N 1
ATOM 3733 C CA . HIS B 1 146 ? 19.438 -8.477 -19.297 1 94.88 146 HIS B CA 1
ATOM 3734 C C . HIS B 1 146 ? 19.016 -8.828 -17.875 1 94.88 146 HIS B C 1
ATOM 3736 O O . HIS B 1 146 ? 19.844 -9.188 -17.031 1 94.88 146 HIS B O 1
ATOM 3742 N N . ARG B 1 147 ? 17.781 -8.797 -17.641 1 94.19 147 ARG B N 1
ATOM 3743 C CA . ARG B 1 147 ? 17.266 -9.109 -16.312 1 94.19 147 ARG B CA 1
ATOM 3744 C C . ARG B 1 147 ? 17.578 -10.547 -15.922 1 94.19 147 ARG B C 1
ATOM 3746 O O . ARG B 1 147 ? 18.047 -10.805 -14.812 1 94.19 147 ARG B O 1
ATOM 3753 N N . PHE B 1 148 ? 17.359 -11.422 -16.797 1 96.81 148 PHE B N 1
ATOM 3754 C CA . PHE B 1 148 ? 17.594 -12.812 -16.438 1 96.81 148 PHE B CA 1
ATOM 3755 C C . PHE B 1 148 ? 19.078 -13.094 -16.266 1 96.81 148 PHE B C 1
ATOM 3757 O O . PHE B 1 148 ? 19.469 -13.891 -15.414 1 96.81 148 PHE B O 1
ATOM 3764 N N . GLN B 1 149 ? 19.891 -12.43 -17.031 1 97.38 149 GLN B N 1
ATOM 3765 C CA . GLN B 1 149 ? 21.328 -12.586 -16.859 1 97.38 149 GLN B CA 1
ATOM 3766 C C . GLN B 1 149 ? 21.766 -12.148 -15.461 1 97.38 149 GLN B C 1
ATOM 3768 O O . GLN B 1 149 ? 22.641 -12.773 -14.852 1 97.38 149 GLN B O 1
ATOM 3773 N N . LYS B 1 150 ? 21.109 -11.141 -14.984 1 97.19 150 LYS B N 1
ATOM 3774 C CA . LYS B 1 150 ? 21.391 -10.711 -13.617 1 97.19 150 LYS B CA 1
ATOM 3775 C C . LYS B 1 150 ? 20.906 -11.75 -12.609 1 97.19 150 LYS B C 1
ATOM 3777 O O . LYS B 1 150 ? 21.594 -12.016 -11.617 1 97.19 150 LYS B O 1
ATOM 3782 N N . TRP B 1 151 ? 19.781 -12.336 -12.906 1 97.56 151 TRP B N 1
ATOM 3783 C CA . TRP B 1 151 ? 19.25 -13.367 -12.023 1 97.56 151 TRP B CA 1
ATOM 3784 C C . TRP B 1 151 ? 20.172 -14.57 -11.969 1 97.56 151 TRP B C 1
ATOM 3786 O O . TRP B 1 151 ? 20.359 -15.18 -10.906 1 97.56 151 TRP B O 1
ATOM 3796 N N . LEU B 1 152 ? 20.781 -14.906 -13.078 1 97.31 152 LEU B N 1
ATOM 3797 C CA . LEU B 1 152 ? 21.656 -16.062 -13.156 1 97.31 152 LEU B CA 1
ATOM 3798 C C . LEU B 1 152 ? 22.906 -15.875 -12.297 1 97.31 152 LEU B C 1
ATOM 3800 O O . LEU B 1 152 ? 23.406 -16.828 -11.703 1 97.31 152 LEU B O 1
ATOM 3804 N N . ARG B 1 153 ? 23.281 -14.648 -12.109 1 96.69 153 ARG B N 1
ATOM 3805 C CA . ARG B 1 153 ? 24.516 -14.352 -11.391 1 96.69 153 ARG B CA 1
ATOM 3806 C C . ARG B 1 153 ? 24.219 -14.062 -9.914 1 96.69 153 ARG B C 1
ATOM 3808 O O . ARG B 1 153 ? 25.141 -14.047 -9.094 1 96.69 153 ARG B O 1
ATOM 3815 N N . ALA B 1 154 ? 22.969 -13.906 -9.633 1 97.31 154 ALA B N 1
ATOM 3816 C CA . ALA B 1 154 ? 22.625 -13.469 -8.281 1 97.31 154 ALA B CA 1
ATOM 3817 C C . ALA B 1 154 ? 22.578 -14.656 -7.32 1 97.31 154 ALA B C 1
ATOM 3819 O O . ALA B 1 154 ? 22.047 -15.711 -7.652 1 97.31 154 ALA B O 1
ATOM 3820 N N . LYS B 1 155 ? 23.094 -14.484 -6.164 1 97.06 155 LYS B N 1
ATOM 3821 C CA . LYS B 1 155 ? 23.047 -15.484 -5.105 1 97.06 155 LYS B CA 1
ATOM 3822 C C . LYS B 1 155 ? 21.781 -15.32 -4.258 1 97.06 155 LYS B C 1
ATOM 3824 O O . LYS B 1 155 ? 21.328 -16.281 -3.623 1 97.06 155 LYS B O 1
ATOM 3829 N N . ARG B 1 156 ? 21.312 -14.109 -4.242 1 97.88 156 ARG B N 1
ATOM 3830 C CA . ARG B 1 156 ? 20.125 -13.758 -3.461 1 97.88 156 ARG B CA 1
ATOM 3831 C C . ARG B 1 156 ? 19.188 -12.883 -4.27 1 97.88 156 ARG B C 1
ATOM 3833 O O . ARG B 1 156 ? 19.625 -12.086 -5.102 1 97.88 156 ARG B O 1
ATOM 3840 N N . LEU B 1 157 ? 17.891 -13.148 -4.094 1 98.12 157 LEU B N 1
ATOM 3841 C CA . LEU B 1 157 ? 16.922 -12.273 -4.734 1 98.12 157 LEU B CA 1
ATOM 3842 C C . LEU B 1 157 ? 16.844 -10.93 -4.027 1 98.12 157 LEU B C 1
ATOM 3844 O O . LEU B 1 157 ? 16.438 -10.859 -2.859 1 98.12 157 LEU B O 1
ATOM 3848 N N . THR B 1 158 ? 17.203 -9.898 -4.695 1 97.06 158 THR B N 1
ATOM 3849 C CA . THR B 1 158 ? 17.234 -8.562 -4.109 1 97.06 158 THR B CA 1
ATOM 3850 C C . THR B 1 158 ? 16.25 -7.637 -4.832 1 97.06 158 THR B C 1
ATOM 3852 O O . THR B 1 158 ? 15.812 -7.934 -5.941 1 97.06 158 THR B O 1
ATOM 3855 N N . PRO B 1 159 ? 15.906 -6.566 -4.184 1 91.81 159 PRO B N 1
ATOM 3856 C CA . PRO B 1 159 ? 14.891 -5.66 -4.734 1 91.81 159 PRO B CA 1
ATOM 3857 C C . PRO B 1 159 ? 15.242 -5.168 -6.137 1 91.81 159 PRO B C 1
ATOM 3859 O O . PRO B 1 159 ? 14.352 -5.008 -6.977 1 91.81 159 PRO B O 1
ATOM 3862 N N . ASP B 1 160 ? 16.469 -4.926 -6.445 1 91.25 160 ASP B N 1
ATOM 3863 C CA . ASP B 1 160 ? 16.875 -4.43 -7.762 1 91.25 160 ASP B CA 1
ATOM 3864 C C . ASP B 1 160 ? 16.547 -5.449 -8.852 1 91.25 160 ASP B C 1
ATOM 3866 O O . ASP B 1 160 ? 16.281 -5.078 -10 1 91.25 160 ASP B O 1
ATOM 3870 N N . LEU B 1 161 ? 16.516 -6.719 -8.523 1 96 161 LEU B N 1
ATOM 3871 C CA . LEU B 1 161 ? 16.281 -7.793 -9.484 1 96 161 LEU B CA 1
ATOM 3872 C C . LEU B 1 161 ? 14.797 -7.879 -9.844 1 96 161 LEU B C 1
ATOM 3874 O O . LEU B 1 161 ? 14.43 -8.5 -10.844 1 96 161 LEU B O 1
ATOM 3878 N N . VAL B 1 162 ? 13.953 -7.285 -9.016 1 95.31 162 VAL B N 1
ATOM 3879 C CA . VAL B 1 162 ? 12.523 -7.395 -9.281 1 95.31 162 VAL B CA 1
ATOM 3880 C C . VAL B 1 162 ? 11.953 -6.02 -9.625 1 95.31 162 VAL B C 1
ATOM 3882 O O . VAL B 1 162 ? 10.742 -5.867 -9.805 1 95.31 162 VAL B O 1
ATOM 3885 N N . GLN B 1 163 ? 12.758 -5.051 -9.648 1 87.5 163 GLN B N 1
ATOM 3886 C CA . GLN B 1 163 ? 12.32 -3.697 -9.969 1 87.5 163 GLN B CA 1
ATOM 3887 C C . GLN B 1 163 ? 11.656 -3.639 -11.344 1 87.5 163 GLN B C 1
ATOM 3889 O O . GLN B 1 163 ? 12.172 -4.215 -12.305 1 87.5 163 GLN B O 1
ATOM 3894 N N . GLY B 1 164 ? 10.492 -3.047 -11.398 1 84.62 164 GLY B N 1
ATOM 3895 C CA . GLY B 1 164 ? 9.836 -2.861 -12.688 1 84.62 164 GLY B CA 1
ATOM 3896 C C . GLY B 1 164 ? 8.844 -3.961 -13.016 1 84.62 164 GLY B C 1
ATOM 3897 O O . GLY B 1 164 ? 8.102 -3.863 -14 1 84.62 164 GLY B O 1
ATOM 3898 N N . LEU B 1 165 ? 8.914 -5.047 -12.305 1 90.94 165 LEU B N 1
ATOM 3899 C CA . LEU B 1 165 ? 7.902 -6.074 -12.523 1 90.94 165 LEU B CA 1
ATOM 3900 C C . LEU B 1 165 ? 6.512 -5.539 -12.195 1 90.94 165 LEU B C 1
ATOM 3902 O O . LEU B 1 165 ? 6.352 -4.734 -11.273 1 90.94 165 LEU B O 1
ATOM 3906 N N . SER B 1 166 ? 5.547 -5.98 -12.82 1 85.12 166 SER B N 1
ATOM 3907 C CA . SER B 1 166 ? 4.219 -5.383 -12.789 1 85.12 166 SER B CA 1
ATOM 3908 C C . SER B 1 166 ? 3.406 -5.895 -11.609 1 85.12 166 SER B C 1
ATOM 3910 O O . SER B 1 166 ? 2.385 -5.301 -11.242 1 85.12 166 SER B O 1
ATOM 3912 N N . SER B 1 167 ? 3.801 -6.938 -10.953 1 89.44 167 SER B N 1
ATOM 3913 C CA . SER B 1 167 ? 3.035 -7.504 -9.844 1 89.44 167 SER B CA 1
ATOM 3914 C C . SER B 1 167 ? 2.945 -6.523 -8.68 1 89.44 167 SER B C 1
ATOM 3916 O O . SER B 1 167 ? 3.965 -6.02 -8.211 1 89.44 167 SER B O 1
ATOM 3918 N N . PRO B 1 168 ? 1.707 -6.301 -8.102 1 90.94 168 PRO B N 1
ATOM 3919 C CA . PRO B 1 168 ? 1.551 -5.383 -6.969 1 90.94 168 PRO B CA 1
ATOM 3920 C C . PRO B 1 168 ? 2.369 -5.805 -5.75 1 90.94 168 PRO B C 1
ATOM 3922 O O . PRO B 1 168 ? 2.852 -4.953 -5 1 90.94 168 PRO B O 1
ATOM 3925 N N . MET B 1 169 ? 2.562 -7.051 -5.633 1 94.12 169 MET B N 1
ATOM 3926 C CA . MET B 1 169 ? 3.305 -7.582 -4.492 1 94.12 169 MET B CA 1
ATOM 3927 C C . MET B 1 169 ? 4.738 -7.059 -4.484 1 94.12 169 MET B C 1
ATOM 3929 O O . MET B 1 169 ? 5.352 -6.934 -3.426 1 94.12 169 MET B O 1
ATOM 3933 N N . LEU B 1 170 ? 5.188 -6.672 -5.672 1 93.62 170 LEU B N 1
ATOM 3934 C CA . LEU B 1 170 ? 6.598 -6.332 -5.801 1 93.62 170 LEU B CA 1
ATOM 3935 C C . LEU B 1 170 ? 6.777 -4.836 -6.043 1 93.62 170 LEU B C 1
ATOM 3937 O O . LEU B 1 170 ? 7.852 -4.395 -6.457 1 93.62 170 LEU B O 1
ATOM 3941 N N . ARG B 1 171 ? 5.777 -4.09 -5.816 1 89.25 171 ARG B N 1
ATOM 3942 C CA . ARG B 1 171 ? 5.887 -2.645 -6 1 89.25 171 ARG B CA 1
ATOM 3943 C C . ARG B 1 171 ? 6.754 -2.02 -4.91 1 89.25 171 ARG B C 1
ATOM 3945 O O . ARG B 1 171 ? 7.406 -0.999 -5.141 1 89.25 171 ARG B O 1
ATOM 3952 N N . CYS B 1 172 ? 6.668 -2.562 -3.766 1 88.75 172 CYS B N 1
ATOM 3953 C CA . CYS B 1 172 ? 7.477 -2.158 -2.623 1 88.75 172 CYS B CA 1
ATOM 3954 C C . CYS B 1 172 ? 8.164 -3.361 -1.985 1 88.75 172 CYS B C 1
ATOM 3956 O O . CYS B 1 172 ? 7.914 -3.68 -0.822 1 88.75 172 CYS B O 1
ATOM 3958 N N . PRO B 1 173 ? 9.102 -3.871 -2.768 1 91.69 173 PRO B N 1
ATOM 3959 C CA . PRO B 1 173 ? 9.695 -5.125 -2.295 1 91.69 173 PRO B CA 1
ATOM 3960 C C . PRO B 1 173 ? 10.688 -4.918 -1.15 1 91.69 173 PRO B C 1
ATOM 3962 O O . PRO B 1 173 ? 11.492 -3.982 -1.188 1 91.69 173 PRO B O 1
ATOM 3965 N N . SER B 1 174 ? 10.562 -5.652 -0.11 1 91.56 174 SER B N 1
ATOM 3966 C CA . SER B 1 174 ? 11.539 -5.699 0.974 1 91.56 174 SER B CA 1
ATOM 3967 C C . SER B 1 174 ? 12.398 -6.949 0.887 1 91.56 174 SER B C 1
ATOM 3969 O O . SER B 1 174 ? 11.992 -7.953 0.299 1 91.56 174 SER B O 1
ATOM 3971 N N . GLN B 1 175 ? 13.617 -6.875 1.41 1 94.12 175 GLN B N 1
ATOM 3972 C CA . GLN B 1 175 ? 14.484 -8.047 1.407 1 94.12 175 GLN B CA 1
ATOM 3973 C C . GLN B 1 175 ? 13.852 -9.203 2.178 1 94.12 175 GLN B C 1
ATOM 3975 O O . GLN B 1 175 ? 13.977 -10.367 1.787 1 94.12 175 GLN B O 1
ATOM 3980 N N . ARG B 1 176 ? 13.141 -8.883 3.225 1 96 176 ARG B N 1
ATOM 3981 C CA . ARG B 1 176 ? 12.484 -9.906 4.031 1 96 176 ARG B CA 1
ATOM 3982 C C . ARG B 1 176 ? 11.445 -10.664 3.211 1 96 176 ARG B C 1
ATOM 3984 O O . ARG B 1 176 ? 11.375 -11.898 3.27 1 96 176 ARG B O 1
ATOM 3991 N N . LEU B 1 177 ? 10.68 -9.93 2.479 1 97.06 177 LEU B N 1
ATOM 3992 C CA . LEU B 1 177 ? 9.672 -10.547 1.627 1 97.06 177 LEU B CA 1
ATOM 3993 C C . LEU B 1 177 ? 10.32 -11.406 0.544 1 97.06 177 LEU B C 1
ATOM 3995 O O . LEU B 1 177 ? 9.898 -12.539 0.303 1 97.06 177 LEU B O 1
ATOM 3999 N N . LEU B 1 178 ? 11.383 -10.906 -0.088 1 98.12 178 LEU B N 1
ATOM 4000 C CA . LEU B 1 178 ? 12.062 -11.617 -1.164 1 98.12 178 LEU B CA 1
ATOM 4001 C C . LEU B 1 178 ? 12.742 -12.875 -0.64 1 98.12 178 LEU B C 1
ATOM 4003 O O . LEU B 1 178 ? 12.719 -13.922 -1.299 1 98.12 178 LEU B O 1
ATOM 4007 N N . ASP B 1 179 ? 13.305 -12.773 0.533 1 97.94 179 ASP B N 1
ATOM 4008 C CA . ASP B 1 179 ? 13.867 -13.961 1.173 1 97.94 179 ASP B CA 1
ATOM 4009 C C . ASP B 1 179 ? 12.797 -15.031 1.374 1 97.94 179 ASP B C 1
ATOM 4011 O O . ASP B 1 179 ? 13.047 -16.219 1.146 1 97.94 179 ASP B O 1
ATOM 4015 N N . ARG B 1 180 ? 11.672 -14.586 1.787 1 97.81 180 ARG B N 1
ATOM 4016 C CA . ARG B 1 180 ? 10.57 -15.508 2.035 1 97.81 180 ARG B CA 1
ATOM 4017 C C . ARG B 1 180 ? 10.125 -16.188 0.745 1 97.81 180 ARG B C 1
ATOM 4019 O O . ARG B 1 180 ? 9.812 -17.375 0.741 1 97.81 180 ARG B O 1
ATOM 4026 N N . ILE B 1 181 ? 10.102 -15.477 -0.377 1 98.19 181 ILE B N 1
ATOM 4027 C CA . ILE B 1 181 ? 9.703 -16.016 -1.673 1 98.19 181 ILE B CA 1
ATOM 4028 C C . ILE B 1 181 ? 10.641 -17.156 -2.066 1 98.19 181 ILE B C 1
ATOM 4030 O O . ILE B 1 181 ? 10.188 -18.25 -2.434 1 98.19 181 ILE B O 1
ATOM 4034 N N . VAL B 1 182 ? 11.969 -16.922 -1.931 1 98.25 182 VAL B N 1
ATOM 4035 C CA . VAL B 1 182 ? 12.945 -17.938 -2.332 1 98.25 182 VAL B CA 1
ATOM 4036 C C . VAL B 1 182 ? 12.898 -19.109 -1.364 1 98.25 182 VAL B C 1
ATOM 4038 O O . VAL B 1 182 ? 12.891 -20.266 -1.787 1 98.25 182 VAL B O 1
ATOM 4041 N N . ARG B 1 183 ? 12.734 -18.797 -0.131 1 97.88 183 ARG B N 1
ATOM 4042 C CA . ARG B 1 183 ? 12.773 -19.828 0.912 1 97.88 183 ARG B CA 1
ATOM 4043 C C . ARG B 1 183 ? 11.57 -20.75 0.815 1 97.88 183 ARG B C 1
ATOM 4045 O O . ARG B 1 183 ? 11.672 -21.938 1.115 1 97.88 183 ARG B O 1
ATOM 4052 N N . ARG B 1 184 ? 10.484 -20.25 0.367 1 97.38 184 ARG B N 1
ATOM 4053 C CA . ARG B 1 184 ? 9.242 -21.016 0.427 1 97.38 184 ARG B CA 1
ATOM 4054 C C . ARG B 1 184 ? 8.781 -21.406 -0.969 1 97.38 184 ARG B C 1
ATOM 4056 O O . ARG B 1 184 ? 7.645 -21.859 -1.146 1 97.38 184 ARG B O 1
ATOM 4063 N N . TYR B 1 185 ? 9.609 -21.219 -1.935 1 97.75 185 TYR B N 1
ATOM 4064 C CA . TYR B 1 185 ? 9.273 -21.562 -3.309 1 97.75 185 TYR B CA 1
ATOM 4065 C C . TYR B 1 185 ? 9.062 -23.062 -3.449 1 97.75 185 TYR B C 1
ATOM 4067 O O . TYR B 1 185 ? 10.031 -23.828 -3.504 1 97.75 185 TYR B O 1
ATOM 4075 N N . ALA B 1 186 ? 7.84 -23.453 -3.654 1 96.5 186 ALA B N 1
ATOM 4076 C CA . ALA B 1 186 ? 7.434 -24.844 -3.502 1 96.5 186 ALA B CA 1
ATOM 4077 C C . ALA B 1 186 ? 7.613 -25.609 -4.809 1 96.5 186 ALA B C 1
ATOM 4079 O O . ALA B 1 186 ? 7.387 -26.828 -4.859 1 96.5 186 ALA B O 1
ATOM 4080 N N . GLU B 1 187 ? 8.008 -24.953 -5.871 1 96.81 187 GLU B N 1
ATOM 4081 C CA . GLU B 1 187 ? 8.188 -25.625 -7.152 1 96.81 187 GLU B CA 1
ATOM 4082 C C . GLU B 1 187 ? 9.562 -26.281 -7.238 1 96.81 187 GLU B C 1
ATOM 4084 O O . GLU B 1 187 ? 9.891 -26.922 -8.242 1 96.81 187 GLU B O 1
ATOM 4089 N N . VAL B 1 188 ? 10.328 -26.172 -6.164 1 95.38 188 VAL B N 1
ATOM 4090 C CA . VAL B 1 188 ? 11.641 -26.828 -6.098 1 95.38 188 VAL B CA 1
ATOM 4091 C C . VAL B 1 188 ? 11.688 -27.766 -4.895 1 95.38 188 VAL B C 1
ATOM 4093 O O . VAL B 1 188 ? 11.016 -27.531 -3.887 1 95.38 188 VAL B O 1
ATOM 4096 N N . PRO B 1 189 ? 12.344 -28.938 -4.961 1 87.81 189 PRO B N 1
ATOM 4097 C CA . PRO B 1 189 ? 12.352 -29.922 -3.879 1 87.81 189 PRO B CA 1
ATOM 4098 C C . PRO B 1 189 ? 13.07 -29.422 -2.631 1 87.81 189 PRO B C 1
ATOM 4100 O O . PRO B 1 189 ? 12.68 -29.75 -1.51 1 87.81 189 PRO B O 1
ATOM 4103 N N . ASP B 1 190 ? 14.117 -28.703 -2.648 1 84.56 190 ASP B N 1
ATOM 4104 C CA . ASP B 1 190 ? 14.922 -28.312 -1.498 1 84.56 190 ASP B CA 1
ATOM 4105 C C . ASP B 1 190 ? 14.719 -26.844 -1.156 1 84.56 190 ASP B C 1
ATOM 4107 O O . ASP B 1 190 ? 15.688 -26.109 -0.939 1 84.56 190 ASP B O 1
ATOM 4111 N N . ALA B 1 191 ? 13.391 -26.609 -0.964 1 84.12 191 ALA B N 1
ATOM 4112 C CA . ALA B 1 191 ? 13.125 -25.219 -0.569 1 84.12 191 ALA B CA 1
ATOM 4113 C C . ALA B 1 191 ? 13.492 -24.984 0.894 1 84.12 191 ALA B C 1
ATOM 4115 O O . ALA B 1 191 ? 13.336 -25.891 1.729 1 84.12 191 ALA B O 1
ATOM 4116 N N . GLY B 1 192 ? 14.148 -23.906 1.297 1 90 192 GLY B N 1
ATOM 4117 C CA . GLY B 1 192 ? 14.445 -23.609 2.688 1 90 192 GLY B CA 1
ATOM 4118 C C . GLY B 1 192 ? 15.508 -22.531 2.855 1 90 192 GLY B C 1
ATOM 4119 O O . GLY B 1 192 ? 15.641 -21.953 3.932 1 90 192 GLY B O 1
ATOM 4120 N N . SER B 1 193 ? 16.172 -22.344 1.81 1 92.94 193 SER B N 1
ATOM 4121 C CA . SER B 1 193 ? 17.25 -21.375 1.887 1 92.94 193 SER B CA 1
ATOM 4122 C C . SER B 1 193 ? 16.797 -20.016 1.342 1 92.94 193 SER B C 1
ATOM 4124 O O . SER B 1 193 ? 15.938 -19.953 0.462 1 92.94 193 SER B O 1
ATOM 4126 N N . ILE B 1 194 ? 17.359 -18.984 1.867 1 95.88 194 ILE B N 1
ATOM 4127 C CA . ILE B 1 194 ? 17.078 -17.641 1.347 1 95.88 194 ILE B CA 1
ATOM 4128 C C . ILE B 1 194 ? 17.953 -17.359 0.13 1 95.88 194 ILE B C 1
ATOM 4130 O O . ILE B 1 194 ? 17.719 -16.406 -0.611 1 95.88 194 ILE B O 1
ATOM 4134 N N . TYR B 1 195 ? 18.969 -18.203 -0.038 1 96.38 195 TYR B N 1
ATOM 4135 C CA . TYR B 1 195 ? 19.844 -18.047 -1.193 1 96.38 195 TYR B CA 1
ATOM 4136 C C . TYR B 1 195 ? 19.344 -18.875 -2.371 1 96.38 195 TYR B C 1
ATOM 4138 O O . TYR B 1 195 ? 18.625 -19.859 -2.184 1 96.38 195 TYR B O 1
ATOM 4146 N N . MET B 1 196 ? 19.688 -18.453 -3.564 1 96.5 196 MET B N 1
ATOM 4147 C CA . MET B 1 196 ? 19.125 -19.031 -4.781 1 96.5 196 MET B CA 1
ATOM 4148 C C . MET B 1 196 ? 20.047 -20.141 -5.316 1 96.5 196 MET B C 1
ATOM 4150 O O . MET B 1 196 ? 19.844 -20.625 -6.43 1 96.5 196 MET B O 1
ATOM 4154 N N . ASP B 1 197 ? 21.016 -20.625 -4.559 1 93.44 197 ASP B N 1
ATOM 4155 C CA . ASP B 1 197 ? 22 -21.609 -5.008 1 93.44 197 ASP B CA 1
ATOM 4156 C C . ASP B 1 197 ? 21.344 -22.938 -5.344 1 93.44 197 ASP B C 1
ATOM 4158 O O . ASP B 1 197 ? 21.828 -23.672 -6.207 1 93.44 197 ASP B O 1
ATOM 4162 N N . HIS B 1 198 ? 20.328 -23.266 -4.703 1 93.69 198 HIS B N 1
ATOM 4163 C CA . HIS B 1 198 ? 19.672 -24.547 -4.93 1 93.69 198 HIS B CA 1
ATOM 4164 C C . HIS B 1 198 ? 18.734 -24.484 -6.133 1 93.69 198 HIS B C 1
ATOM 4166 O O . HIS B 1 198 ? 18.234 -25.516 -6.582 1 93.69 198 HIS B O 1
ATOM 4172 N N . LEU B 1 199 ? 18.469 -23.281 -6.637 1 96.25 199 LEU B N 1
ATOM 4173 C CA . LEU B 1 199 ? 17.625 -23.109 -7.82 1 96.25 199 LEU B CA 1
ATOM 4174 C C . LEU B 1 199 ? 18.438 -23.312 -9.094 1 96.25 199 LEU B C 1
ATOM 4176 O O . LEU B 1 199 ? 19.5 -22.688 -9.266 1 96.25 199 LEU B O 1
ATOM 4180 N N . THR B 1 200 ? 18.016 -24.188 -9.938 1 96.12 200 THR B N 1
ATOM 4181 C CA . THR B 1 200 ? 18.609 -24.297 -11.266 1 96.12 200 THR B CA 1
ATOM 4182 C C . THR B 1 200 ? 18.25 -23.094 -12.125 1 96.12 200 THR B C 1
ATOM 4184 O O . THR B 1 200 ? 17.375 -22.297 -11.75 1 96.12 200 THR B O 1
ATOM 4187 N N . ASP B 1 201 ? 18.859 -22.969 -13.25 1 96.75 201 ASP B N 1
ATOM 4188 C CA . ASP B 1 201 ? 18.516 -21.891 -14.172 1 96.75 201 ASP B CA 1
ATOM 4189 C C . ASP B 1 201 ? 17.047 -21.969 -14.586 1 96.75 201 ASP B C 1
ATOM 4191 O O . ASP B 1 201 ? 16.375 -20.938 -14.727 1 96.75 201 ASP B O 1
ATOM 4195 N N . ARG B 1 202 ? 16.609 -23.125 -14.766 1 96.75 202 ARG B N 1
ATOM 4196 C CA . ARG B 1 202 ? 15.211 -23.312 -15.164 1 96.75 202 ARG B CA 1
ATOM 4197 C C . ARG B 1 202 ? 14.266 -22.891 -14.047 1 96.75 202 ARG B C 1
ATOM 4199 O O . ARG B 1 202 ? 13.227 -22.266 -14.312 1 96.75 202 ARG B O 1
ATOM 4206 N N . ASP B 1 203 ? 14.672 -23.219 -12.836 1 97.12 203 ASP B N 1
ATOM 4207 C CA . ASP B 1 203 ? 13.867 -22.812 -11.688 1 97.12 203 ASP B CA 1
ATOM 4208 C C . ASP B 1 203 ? 13.789 -21.281 -11.586 1 97.12 203 ASP B C 1
ATOM 4210 O O . ASP B 1 203 ? 12.719 -20.734 -11.352 1 97.12 203 ASP B O 1
ATOM 4214 N N . LYS B 1 204 ? 14.914 -20.672 -11.773 1 97.88 204 LYS B N 1
ATOM 4215 C CA . LYS B 1 204 ? 14.969 -19.219 -11.727 1 97.88 204 LYS B CA 1
ATOM 4216 C C . LYS B 1 204 ? 14.086 -18.594 -12.805 1 97.88 204 LYS B C 1
ATOM 4218 O O . LYS B 1 204 ? 13.406 -17.609 -12.555 1 97.88 204 LYS B O 1
ATOM 4223 N N . LEU B 1 205 ? 14.094 -19.188 -13.945 1 97.94 205 LEU B N 1
ATOM 4224 C CA . LEU B 1 205 ? 13.289 -18.656 -15.039 1 97.94 205 LEU B CA 1
ATOM 4225 C C . LEU B 1 205 ? 11.797 -18.812 -14.742 1 97.94 205 LEU B C 1
ATOM 4227 O O . LEU B 1 205 ? 11.016 -17.891 -14.992 1 97.94 205 LEU B O 1
ATOM 4231 N N . ARG B 1 206 ? 11.43 -19.891 -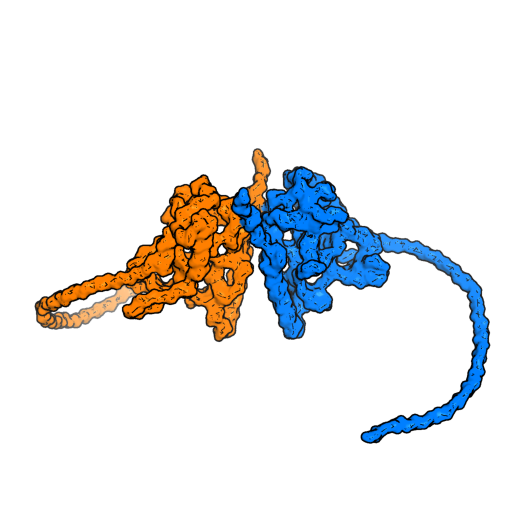14.211 1 97.94 206 ARG B N 1
ATOM 4232 C CA . ARG B 1 206 ? 10.031 -20.109 -13.859 1 97.94 206 ARG B CA 1
ATOM 4233 C C . ARG B 1 206 ? 9.57 -19.141 -12.781 1 97.94 206 ARG B C 1
ATOM 4235 O O . ARG B 1 206 ? 8.469 -18.594 -12.859 1 97.94 206 ARG B O 1
ATOM 4242 N N . LEU B 1 207 ? 10.422 -18.969 -11.82 1 97.94 207 LEU B N 1
ATOM 4243 C CA . LEU B 1 207 ? 10.094 -18.031 -10.75 1 97.94 207 LEU B CA 1
ATOM 4244 C C . LEU B 1 207 ? 9.938 -16.609 -11.289 1 97.94 207 LEU B C 1
ATOM 4246 O O . LEU B 1 207 ? 8.945 -15.938 -10.992 1 97.94 207 LEU B O 1
ATOM 4250 N N . LEU B 1 208 ? 10.891 -16.219 -12.078 1 97.56 208 LEU B N 1
ATOM 4251 C CA . LEU B 1 208 ? 10.828 -14.875 -12.664 1 97.56 208 LEU B CA 1
ATOM 4252 C C . LEU B 1 208 ? 9.586 -14.727 -13.539 1 97.56 208 LEU B C 1
ATOM 4254 O O . LEU B 1 208 ? 8.898 -13.703 -13.469 1 97.56 208 LEU B O 1
ATOM 4258 N N . TYR B 1 209 ? 9.312 -15.727 -14.328 1 96.25 209 TYR B N 1
ATOM 4259 C CA . TYR B 1 209 ? 8.141 -15.688 -15.195 1 96.25 209 TYR B CA 1
ATOM 4260 C C . TYR B 1 209 ? 6.859 -15.562 -14.375 1 96.25 209 TYR B C 1
ATOM 4262 O O . TYR B 1 209 ? 6.012 -14.719 -14.664 1 96.25 209 TYR B O 1
ATOM 4270 N N . THR B 1 210 ? 6.711 -16.375 -13.344 1 97.31 210 THR B N 1
ATOM 4271 C CA . THR B 1 210 ? 5.52 -16.359 -12.5 1 97.31 210 THR B CA 1
ATOM 4272 C C . THR B 1 210 ? 5.348 -15 -11.828 1 97.31 210 THR B C 1
ATOM 4274 O O . THR B 1 210 ? 4.25 -14.438 -11.812 1 97.31 210 THR B O 1
ATOM 4277 N N . LEU B 1 211 ? 6.445 -14.461 -11.328 1 97.06 211 LEU B N 1
ATOM 4278 C CA . LEU B 1 211 ? 6.41 -13.164 -10.664 1 97.06 211 LEU B CA 1
ATOM 4279 C C . LEU B 1 211 ? 6.047 -12.055 -11.648 1 97.06 211 LEU B C 1
ATOM 4281 O O . LEU B 1 211 ? 5.449 -11.047 -11.266 1 97.06 211 LEU B O 1
ATOM 4285 N N . SER B 1 212 ? 6.352 -12.234 -12.898 1 94.5 212 SER B N 1
ATOM 4286 C CA . SER B 1 212 ? 6.125 -11.227 -13.922 1 94.5 212 SER B CA 1
ATOM 4287 C C . SER B 1 212 ? 4.68 -11.242 -14.406 1 94.5 212 SER B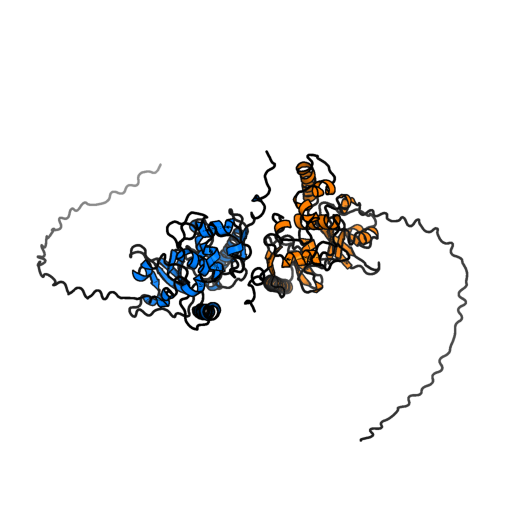 C 1
ATOM 4289 O O . SER B 1 212 ? 4.145 -10.203 -14.805 1 94.5 212 SER B O 1
ATOM 4291 N N . VAL B 1 213 ? 4.09 -12.383 -14.367 1 94.62 213 VAL B N 1
ATOM 4292 C CA . VAL B 1 213 ? 2.783 -12.531 -15 1 94.62 213 VAL B CA 1
ATOM 4293 C C . VAL B 1 213 ? 1.682 -12.406 -13.953 1 94.62 213 VAL B C 1
ATOM 4295 O O . VAL B 1 213 ? 0.697 -11.695 -14.148 1 94.62 213 VAL B O 1
ATOM 4298 N N . ASN B 1 214 ? 1.841 -13.102 -12.875 1 95.06 214 ASN B N 1
ATOM 4299 C CA . ASN B 1 214 ? 0.835 -13.18 -11.82 1 95.06 214 ASN B CA 1
ATOM 4300 C C . ASN B 1 214 ? 1.418 -13.742 -10.531 1 95.06 214 ASN B C 1
ATOM 4302 O O . ASN B 1 214 ? 1.861 -14.891 -10.5 1 95.06 214 ASN B O 1
ATOM 4306 N N . SER B 1 215 ? 1.254 -13.055 -9.461 1 94.88 215 SER B N 1
ATOM 4307 C CA . SER B 1 215 ? 1.932 -13.445 -8.227 1 94.88 215 SER B CA 1
ATOM 4308 C C . SER B 1 215 ? 1.051 -14.352 -7.375 1 94.88 215 SER B C 1
ATOM 4310 O O . SER B 1 215 ? 1.477 -14.828 -6.32 1 94.88 215 SER B O 1
ATOM 4312 N N . HIS B 1 216 ? -0.142 -14.664 -7.793 1 96.94 216 HIS B N 1
ATOM 4313 C CA . HIS B 1 216 ? -1.093 -15.438 -7 1 96.94 216 HIS B CA 1
ATOM 4314 C C . HIS B 1 216 ? -0.497 -16.781 -6.578 1 96.94 216 HIS B C 1
ATOM 4316 O O . HIS B 1 216 ? -0.497 -17.109 -5.391 1 96.94 216 HIS B O 1
ATOM 4322 N N . PRO B 1 217 ? 0.147 -17.531 -7.508 1 97.88 217 PRO B N 1
ATOM 4323 C CA . PRO B 1 217 ? 0.708 -18.812 -7.082 1 97.88 217 PRO B CA 1
ATOM 4324 C C . PRO B 1 217 ? 1.804 -18.672 -6.031 1 97.88 217 PRO B C 1
ATOM 4326 O O . PRO B 1 217 ? 1.922 -19.5 -5.129 1 97.88 217 PRO B O 1
ATOM 4329 N N . ILE B 1 218 ? 2.576 -17.656 -6.191 1 98.31 218 ILE B N 1
ATOM 4330 C CA . ILE B 1 218 ? 3.674 -17.422 -5.258 1 98.31 218 ILE B CA 1
ATOM 4331 C C . ILE B 1 218 ? 3.117 -17.047 -3.885 1 98.31 218 ILE B C 1
ATOM 4333 O O . ILE B 1 218 ? 3.607 -17.516 -2.857 1 98.31 218 ILE B O 1
ATOM 4337 N N . LEU B 1 219 ? 2.08 -16.219 -3.84 1 98.06 219 LEU B N 1
ATOM 4338 C CA . LEU B 1 219 ? 1.462 -15.805 -2.588 1 98.06 219 LEU B CA 1
ATOM 4339 C C . LEU B 1 219 ? 0.925 -17 -1.813 1 98.06 219 LEU B C 1
ATOM 4341 O O . LEU B 1 219 ? 1.057 -17.062 -0.589 1 98.06 219 LEU B O 1
ATOM 4345 N N . LEU B 1 220 ? 0.338 -17.938 -2.523 1 97.94 220 LEU B N 1
ATOM 4346 C CA . LEU B 1 220 ? -0.19 -19.141 -1.872 1 97.94 220 LEU B CA 1
ATOM 4347 C C . LEU B 1 220 ? 0.93 -19.938 -1.214 1 97.94 220 LEU B C 1
ATOM 4349 O O . LEU B 1 220 ? 0.71 -20.594 -0.198 1 97.94 220 LEU B O 1
ATOM 4353 N N . GLN B 1 221 ? 2.084 -19.891 -1.796 1 97.81 221 GLN B N 1
ATOM 4354 C CA . GLN B 1 221 ? 3.223 -20.656 -1.303 1 97.81 221 GLN B CA 1
ATOM 4355 C C . GLN B 1 221 ? 3.859 -19.984 -0.092 1 97.81 221 GLN B C 1
ATOM 4357 O O . GLN B 1 221 ? 4.234 -20.641 0.874 1 97.81 221 GLN B O 1
ATOM 4362 N N . ILE B 1 222 ? 3.947 -18.703 -0.069 1 97.88 222 ILE B N 1
ATOM 4363 C CA . ILE B 1 222 ? 4.75 -18.016 0.941 1 97.88 222 ILE B CA 1
ATOM 4364 C C . ILE B 1 222 ? 3.871 -17.656 2.133 1 97.88 222 ILE B C 1
ATOM 4366 O O . ILE B 1 222 ? 4.379 -17.312 3.203 1 97.88 222 ILE B O 1
ATOM 4370 N N . PHE B 1 223 ? 2.559 -17.688 1.957 1 97.75 223 PHE B N 1
ATOM 4371 C CA . PHE B 1 223 ? 1.584 -17.5 3.025 1 97.75 223 PHE B CA 1
ATOM 4372 C C . PHE B 1 223 ? 0.583 -18.656 3.053 1 97.75 223 PHE B C 1
ATOM 4374 O O . PHE B 1 223 ? -0.585 -18.469 2.703 1 97.75 223 PHE B O 1
ATOM 4381 N N . PRO B 1 224 ? 0.996 -19.703 3.541 1 96.69 224 PRO B N 1
ATOM 4382 C CA . PRO B 1 224 ? 0.175 -20.906 3.439 1 96.69 224 PRO B CA 1
ATOM 4383 C C . PRO B 1 224 ? -1.015 -20.891 4.398 1 96.69 224 PRO B C 1
ATOM 4385 O O . PRO B 1 224 ? -0.944 -20.281 5.469 1 96.69 224 PRO B O 1
ATOM 4388 N N . ASP B 1 225 ? -1.958 -21.641 4.059 1 93.19 225 ASP B N 1
ATOM 4389 C CA . ASP B 1 225 ? -3.186 -21.734 4.84 1 93.19 225 ASP B CA 1
ATOM 4390 C C . ASP B 1 225 ? -2.934 -22.422 6.176 1 93.19 225 ASP B C 1
ATOM 4392 O O . ASP B 1 225 ? -3.555 -22.078 7.188 1 93.19 225 ASP B O 1
ATOM 4396 N N . VAL B 1 226 ? -2.043 -23.281 6.238 1 94.38 226 VAL B N 1
ATOM 4397 C CA . VAL B 1 226 ? -1.762 -24.062 7.441 1 94.38 226 VAL B CA 1
ATOM 4398 C C . VAL B 1 226 ? -1.194 -23.141 8.523 1 94.38 226 VAL B C 1
ATOM 4400 O O . VAL B 1 226 ? -1.246 -23.469 9.711 1 94.38 226 VAL B O 1
ATOM 4403 N N . GLU B 1 227 ? -0.634 -22.094 8.156 1 95.25 227 GLU B N 1
ATOM 4404 C CA . GLU B 1 227 ? -0.104 -21.141 9.117 1 95.25 227 GLU B CA 1
ATOM 4405 C C . GLU B 1 227 ? -1.154 -20.094 9.484 1 95.25 227 GLU B C 1
ATOM 4407 O O . GLU B 1 227 ? -0.845 -19.094 10.148 1 95.25 227 GLU B O 1
ATOM 4412 N N . GLY B 1 228 ? -2.355 -20.234 8.938 1 93.88 228 GLY B N 1
ATOM 4413 C CA . GLY B 1 228 ? -3.463 -19.391 9.336 1 93.88 228 GLY B CA 1
ATOM 4414 C C . GLY B 1 228 ? -3.76 -18.281 8.336 1 93.88 228 GLY B C 1
ATOM 4415 O O . GLY B 1 228 ? -4.625 -17.438 8.57 1 93.88 228 GLY B O 1
ATOM 4416 N N . TRP B 1 229 ? -3.031 -18.234 7.277 1 96.69 229 TRP B N 1
ATOM 4417 C CA . TRP B 1 229 ? -3.275 -17.203 6.281 1 96.69 229 TRP B CA 1
ATOM 4418 C C . TRP B 1 229 ? -4.547 -17.5 5.488 1 96.69 229 TRP B C 1
ATOM 4420 O O . TRP B 1 229 ? -4.883 -18.656 5.25 1 96.69 229 TRP B O 1
ATOM 4430 N N . PRO B 1 230 ? -5.297 -16.5 5.066 1 96.75 230 PRO B N 1
ATOM 4431 C CA . PRO B 1 230 ? -6.59 -16.688 4.41 1 96.75 230 PRO B CA 1
ATOM 4432 C C . PRO B 1 230 ? -6.457 -16.922 2.904 1 96.75 230 PRO B C 1
ATOM 4434 O O . PRO B 1 230 ? -7.07 -16.203 2.109 1 96.75 230 PRO B O 1
ATOM 4437 N N . PHE B 1 231 ? -5.738 -17.875 2.492 1 97.12 231 PHE B N 1
ATOM 4438 C CA . PHE B 1 231 ? -5.539 -18.266 1.101 1 97.12 231 PHE B CA 1
ATOM 4439 C C . PHE B 1 231 ? -5.82 -19.75 0.906 1 97.12 231 PHE B C 1
ATOM 4441 O O . PHE B 1 231 ? -5.688 -20.547 1.843 1 97.12 231 PHE B O 1
ATOM 4448 N N . PRO B 1 232 ? -6.234 -20.094 -0.262 1 96.38 232 PRO B N 1
ATOM 4449 C CA . PRO B 1 232 ? -6.387 -21.516 -0.516 1 96.38 232 PRO B CA 1
ATOM 4450 C C . PRO B 1 232 ? -5.059 -22.266 -0.5 1 96.38 232 PRO B C 1
ATOM 4452 O O . PRO B 1 232 ? -4.02 -21.703 -0.841 1 96.38 232 PRO B O 1
ATOM 4455 N N . ARG B 1 233 ? -5.148 -23.469 -0.15 1 96.5 233 ARG B N 1
ATOM 4456 C CA . ARG B 1 233 ? -3.953 -24.312 -0.102 1 96.5 233 ARG B CA 1
ATOM 4457 C C . ARG B 1 233 ? -3.361 -24.5 -1.494 1 96.5 233 ARG B C 1
ATOM 4459 O O . ARG B 1 233 ? -4.074 -24.844 -2.436 1 96.5 233 ARG B O 1
ATOM 4466 N N . TYR B 1 234 ? -2.068 -24.266 -1.599 1 97.31 234 TYR B N 1
ATOM 4467 C CA . TYR B 1 234 ? -1.334 -24.531 -2.834 1 97.31 234 TYR B CA 1
ATOM 4468 C C . TYR B 1 234 ? -1.017 -26.016 -2.984 1 97.31 234 TYR B C 1
ATOM 4470 O O . TYR B 1 234 ? -0.346 -26.594 -2.133 1 97.31 234 TYR B O 1
ATOM 4478 N N . LEU B 1 235 ? -1.443 -26.625 -4.059 1 97.12 235 LEU B N 1
ATOM 4479 C CA . LEU B 1 235 ? -1.208 -28.062 -4.227 1 97.12 235 LEU B CA 1
ATOM 4480 C C . LEU B 1 235 ? -0.089 -28.312 -5.23 1 97.12 235 LEU B C 1
ATOM 4482 O O . LEU B 1 235 ? 0.563 -29.359 -5.188 1 97.12 235 LEU B O 1
ATOM 4486 N N . GLY B 1 236 ? 0.104 -27.375 -6.109 1 97.31 236 GLY B N 1
ATOM 4487 C CA . GLY B 1 236 ? 1.156 -27.5 -7.105 1 97.31 236 GLY B CA 1
ATOM 4488 C C . GLY B 1 236 ? 0.775 -26.922 -8.453 1 97.31 236 GLY B C 1
ATOM 4489 O O . GLY B 1 236 ? -0.281 -26.297 -8.594 1 97.31 236 GLY B O 1
ATOM 4490 N N . SER B 1 237 ? 1.709 -27.047 -9.367 1 97.81 237 SER B N 1
ATOM 4491 C CA . SER B 1 237 ? 1.452 -26.5 -10.695 1 97.81 237 SER B CA 1
ATOM 4492 C C . SER B 1 237 ? 1.937 -27.438 -11.789 1 97.81 237 SER B C 1
ATOM 4494 O O . SER B 1 237 ? 2.697 -28.375 -11.523 1 97.81 237 SER B O 1
ATOM 4496 N N . CYS B 1 238 ? 1.425 -27.312 -12.898 1 97 238 CYS B N 1
ATOM 4497 C CA . CYS B 1 238 ? 1.879 -27.984 -14.109 1 97 238 CYS B CA 1
ATOM 4498 C C . CYS B 1 238 ? 1.74 -27.078 -15.32 1 97 238 CYS B C 1
ATOM 4500 O O . CYS B 1 238 ? 0.626 -26.75 -15.734 1 97 238 CYS B O 1
ATOM 4502 N N . GLY B 1 239 ? 2.92 -26.656 -15.828 1 96.75 239 GLY B N 1
ATOM 4503 C CA . GLY B 1 239 ? 2.875 -25.672 -16.891 1 96.75 239 GLY B CA 1
ATOM 4504 C C . GLY B 1 239 ? 2.352 -24.328 -16.438 1 96.75 239 GLY B C 1
ATOM 4505 O O . GLY B 1 239 ? 2.867 -23.75 -15.484 1 96.75 239 GLY B O 1
ATOM 4506 N N . ARG B 1 240 ? 1.289 -23.891 -17.047 1 96.56 240 ARG B N 1
ATOM 4507 C CA . ARG B 1 240 ? 0.746 -22.578 -16.734 1 96.56 240 ARG B CA 1
ATOM 4508 C C . ARG B 1 240 ? -0.559 -22.688 -15.961 1 96.56 240 ARG B C 1
ATOM 4510 O O . ARG B 1 240 ? -1.386 -21.766 -15.992 1 96.56 240 ARG B O 1
ATOM 4517 N N . LEU B 1 241 ? -0.703 -23.844 -15.352 1 95.81 241 LEU B N 1
ATOM 4518 C CA . LEU B 1 241 ? -1.862 -24.094 -14.5 1 95.81 241 LEU B CA 1
ATOM 4519 C C . LEU B 1 241 ? -1.438 -24.297 -13.047 1 95.81 241 LEU B C 1
ATOM 4521 O O . LEU B 1 241 ? -0.414 -24.922 -12.781 1 95.81 241 LEU B O 1
ATOM 4525 N N . VAL B 1 242 ? -2.232 -23.781 -12.164 1 97.44 242 VAL B N 1
ATOM 4526 C CA . VAL B 1 242 ? -2.033 -23.953 -10.727 1 97.44 242 VAL B CA 1
ATOM 4527 C C . VAL B 1 242 ? -3.213 -24.719 -10.133 1 97.44 242 VAL B C 1
ATOM 4529 O O . VAL B 1 242 ? -4.359 -24.516 -10.523 1 97.44 242 VAL B O 1
ATOM 4532 N N . VAL B 1 243 ? -2.924 -25.609 -9.266 1 97 243 VAL B N 1
ATOM 4533 C CA . VAL B 1 243 ? -3.959 -26.375 -8.594 1 97 243 VAL B CA 1
ATOM 4534 C C . VAL B 1 243 ? -4.035 -25.984 -7.121 1 97 243 VAL B C 1
ATOM 4536 O O . VAL B 1 243 ? -3.02 -25.953 -6.426 1 97 243 VAL B O 1
ATOM 4539 N N . SER B 1 244 ? -5.203 -25.609 -6.664 1 96.69 244 SER B N 1
ATOM 4540 C CA . SER B 1 244 ? -5.453 -25.25 -5.273 1 96.69 244 SER B CA 1
ATOM 4541 C C . SER B 1 244 ? -6.758 -25.859 -4.77 1 96.69 244 SER B C 1
ATOM 4543 O O . SER B 1 244 ? -7.512 -26.453 -5.543 1 96.69 244 SER B O 1
ATOM 4545 N N . ALA B 1 245 ? -6.977 -25.766 -3.527 1 94.5 245 ALA B N 1
ATOM 4546 C CA . ALA B 1 245 ? -8.242 -26.219 -2.951 1 94.5 245 ALA B CA 1
ATOM 4547 C C . ALA B 1 245 ? -9.422 -25.484 -3.578 1 94.5 245 ALA B C 1
ATOM 4549 O O . ALA B 1 245 ? -9.336 -24.281 -3.879 1 94.5 245 ALA B O 1
ATOM 4550 N N . SER B 1 246 ? -10.469 -26.172 -3.727 1 92.56 246 SER B N 1
ATOM 4551 C CA . SER B 1 246 ? -11.648 -25.609 -4.379 1 92.56 246 SER B CA 1
ATOM 4552 C C . SER B 1 246 ? -12.305 -24.531 -3.523 1 92.56 246 SER B C 1
ATOM 4554 O O . SER B 1 246 ? -12.359 -24.656 -2.297 1 92.56 246 SER B O 1
ATOM 4556 N N . THR B 1 247 ? -12.805 -23.547 -4.223 1 90.69 247 THR B N 1
ATOM 4557 C CA . THR B 1 247 ? -13.492 -22.438 -3.574 1 90.69 247 THR B CA 1
ATOM 4558 C C . THR B 1 247 ? -14.672 -21.969 -4.422 1 90.69 247 THR B C 1
ATOM 4560 O O . THR B 1 247 ? -14.758 -22.281 -5.609 1 90.69 247 THR B O 1
ATOM 4563 N N . ARG B 1 248 ? -15.586 -21.391 -3.768 1 92.5 248 ARG B N 1
ATOM 4564 C CA . ARG B 1 248 ? -16.672 -20.703 -4.461 1 92.5 248 ARG B CA 1
ATOM 4565 C C . ARG B 1 248 ? -16.547 -19.188 -4.297 1 92.5 248 ARG B C 1
ATOM 4567 O O . ARG B 1 248 ? -16.25 -18.703 -3.207 1 92.5 248 ARG B O 1
ATOM 4574 N N . PRO B 1 249 ? -16.766 -18.516 -5.414 1 94 249 PRO B N 1
ATOM 4575 C CA . PRO B 1 249 ? -16.672 -17.062 -5.293 1 94 249 PRO B CA 1
ATOM 4576 C C . PRO B 1 249 ? -17.719 -16.469 -4.348 1 94 249 PRO B C 1
ATOM 4578 O O . PRO B 1 249 ? -18.828 -16.984 -4.266 1 94 249 PRO B O 1
ATOM 4581 N N . LEU B 1 250 ? -17.406 -15.398 -3.715 1 94.62 250 LEU B N 1
ATOM 4582 C CA . LEU B 1 250 ? -18.281 -14.75 -2.746 1 94.62 250 LEU B CA 1
ATOM 4583 C C . LEU B 1 250 ? -19.578 -14.281 -3.41 1 94.62 250 LEU B C 1
ATOM 4585 O O . LEU B 1 250 ? -20.641 -14.289 -2.785 1 94.62 250 LEU B O 1
ATOM 4589 N N . ARG B 1 251 ? -19.5 -13.93 -4.656 1 92.38 251 ARG B N 1
ATOM 4590 C CA . ARG B 1 251 ? -20.656 -13.406 -5.379 1 92.38 251 ARG B CA 1
ATOM 4591 C C . ARG B 1 251 ? -21.781 -14.438 -5.43 1 92.38 251 ARG B C 1
ATOM 4593 O O . ARG B 1 251 ? -22.953 -14.086 -5.555 1 92.38 251 ARG B O 1
ATOM 4600 N N . ASP B 1 252 ? -21.438 -15.68 -5.332 1 91.5 252 ASP B N 1
ATOM 4601 C CA . ASP B 1 252 ? -22.438 -16.75 -5.352 1 91.5 252 ASP B CA 1
ATOM 4602 C C . ASP B 1 252 ? -23.312 -16.703 -4.094 1 91.5 252 ASP B C 1
ATOM 4604 O O . ASP B 1 252 ? -24.359 -17.344 -4.039 1 91.5 252 ASP B O 1
ATOM 4608 N N . PHE B 1 253 ? -22.984 -15.922 -3.158 1 91.88 253 PHE B N 1
ATOM 4609 C CA . PHE B 1 253 ? -23.672 -15.922 -1.875 1 91.88 253 PHE B CA 1
ATOM 4610 C C . PHE B 1 253 ? -24.422 -14.609 -1.667 1 91.88 253 PHE B C 1
ATOM 4612 O O . PHE B 1 253 ? -24.969 -14.367 -0.585 1 91.88 253 PHE B O 1
ATOM 4619 N N . PHE B 1 254 ? -24.469 -13.758 -2.65 1 89.19 254 PHE B N 1
ATOM 4620 C CA . PHE B 1 254 ? -25.141 -12.469 -2.535 1 89.19 254 PHE B CA 1
ATOM 4621 C C . PHE B 1 254 ? -26.641 -12.664 -2.291 1 89.19 254 PHE B C 1
ATOM 4623 O O . PHE B 1 254 ? -27.281 -11.828 -1.642 1 89.19 254 PHE B O 1
ATOM 4630 N N . GLY B 1 255 ? -27.25 -13.758 -2.721 1 90.88 255 GLY B N 1
ATOM 4631 C CA . GLY B 1 255 ? -28.656 -14.055 -2.537 1 90.88 255 GLY B CA 1
ATOM 4632 C C . GLY B 1 255 ? -28.922 -15.008 -1.393 1 90.88 255 GLY B C 1
ATOM 4633 O O . GLY B 1 255 ? -30.031 -15.547 -1.268 1 90.88 255 GLY B O 1
ATOM 4634 N N . SER B 1 256 ? -27.922 -15.125 -0.596 1 92.25 256 SER B N 1
ATOM 4635 C CA . SER B 1 256 ? -28.078 -16.062 0.519 1 92.25 256 SER B CA 1
ATOM 4636 C C . SER B 1 256 ? -28.938 -15.461 1.628 1 92.25 256 SER B C 1
ATOM 4638 O O . SER B 1 256 ? -29.312 -14.289 1.561 1 92.25 256 SER B O 1
ATOM 4640 N N . ALA B 1 257 ? -29.266 -16.281 2.633 1 94.88 257 ALA B N 1
ATOM 4641 C CA . ALA B 1 257 ? -30.016 -15.836 3.801 1 94.88 257 ALA B CA 1
ATOM 4642 C C . ALA B 1 257 ? -29.266 -14.742 4.555 1 94.88 257 ALA B C 1
ATOM 4644 O O . ALA B 1 257 ? -28.031 -14.734 4.578 1 94.88 257 ALA B O 1
ATOM 4645 N N . PRO B 1 258 ? -29.953 -13.875 5.156 1 93.25 258 PRO B N 1
ATOM 4646 C CA . PRO B 1 258 ? -29.344 -12.75 5.855 1 93.25 258 PRO B CA 1
ATOM 4647 C C . PRO B 1 258 ? -28.344 -13.195 6.922 1 93.25 258 PRO B C 1
ATOM 4649 O O . PRO B 1 258 ? -27.312 -12.531 7.133 1 93.25 258 PRO B O 1
ATOM 4652 N N . GLU B 1 259 ? -28.625 -14.289 7.52 1 94.75 259 GLU B N 1
ATOM 4653 C CA . GLU B 1 259 ? -27.719 -14.781 8.555 1 94.75 259 GLU B CA 1
ATOM 4654 C C . GLU B 1 259 ? -26.375 -15.188 7.957 1 94.75 259 GLU B C 1
ATOM 4656 O O . GLU B 1 259 ? -25.328 -14.93 8.547 1 94.75 259 GLU B O 1
ATOM 4661 N N . VAL B 1 260 ? -26.484 -15.789 6.801 1 94.25 260 VAL B N 1
ATOM 4662 C CA . VAL B 1 260 ? -25.266 -16.219 6.109 1 94.25 260 VAL B CA 1
ATOM 4663 C C . VAL B 1 260 ? -24.516 -15 5.582 1 94.25 260 VAL B C 1
ATOM 4665 O O . VAL B 1 260 ? -23.297 -14.898 5.73 1 94.25 260 VAL B O 1
ATOM 4668 N N . ALA B 1 261 ? -25.234 -14.086 5.043 1 93.44 261 ALA B N 1
ATOM 4669 C CA . ALA B 1 261 ? -24.641 -12.859 4.52 1 93.44 261 ALA B CA 1
ATOM 4670 C C . ALA B 1 261 ? -23.938 -12.07 5.625 1 93.44 261 ALA B C 1
ATOM 4672 O O . ALA B 1 261 ? -22.844 -11.562 5.43 1 93.44 261 ALA B O 1
ATOM 4673 N N . ALA B 1 262 ? -24.609 -11.961 6.754 1 94 262 ALA B N 1
ATOM 4674 C CA . ALA B 1 262 ? -24.047 -11.25 7.891 1 94 262 ALA B CA 1
ATOM 4675 C C . ALA B 1 262 ? -22.766 -11.93 8.391 1 94 262 ALA B C 1
ATOM 4677 O O . ALA B 1 262 ? -21.781 -11.266 8.703 1 94 262 ALA B O 1
ATOM 4678 N N . ASP B 1 263 ? -22.828 -13.242 8.422 1 96.12 263 ASP B N 1
ATOM 4679 C CA . ASP B 1 263 ? -21.656 -14 8.859 1 96.12 263 ASP B CA 1
ATOM 4680 C C . ASP B 1 263 ? -20.484 -13.805 7.902 1 96.12 263 ASP B C 1
ATOM 4682 O O . ASP B 1 263 ? -19.344 -13.57 8.336 1 96.12 263 ASP B O 1
ATOM 4686 N N . LEU B 1 264 ? -20.766 -13.867 6.629 1 95.94 264 LEU B N 1
ATOM 4687 C CA . LEU B 1 264 ? -19.734 -13.688 5.625 1 95.94 264 LEU B CA 1
ATOM 4688 C C . LEU B 1 264 ? -19.172 -12.266 5.668 1 95.94 264 LEU B C 1
ATOM 4690 O O . LEU B 1 264 ? -17.969 -12.062 5.488 1 95.94 264 LEU B O 1
ATOM 4694 N N . ALA B 1 265 ? -20.016 -11.305 5.906 1 94.75 265 ALA B N 1
ATOM 4695 C CA . ALA B 1 265 ? -19.562 -9.922 6.047 1 94.75 265 ALA B CA 1
ATOM 4696 C C . ALA B 1 265 ? -18.625 -9.766 7.242 1 94.75 265 ALA B C 1
ATOM 4698 O O . ALA B 1 265 ? -17.594 -9.086 7.156 1 94.75 265 ALA B O 1
ATOM 4699 N N . LEU B 1 266 ? -18.984 -10.43 8.352 1 96.12 266 LEU B N 1
ATOM 4700 C CA . LEU B 1 266 ? -18.156 -10.375 9.539 1 96.12 266 LEU B CA 1
ATOM 4701 C C . LEU B 1 266 ? -16.797 -11.031 9.289 1 96.12 266 LEU B C 1
ATOM 4703 O O . LEU B 1 266 ? -15.766 -10.523 9.727 1 96.12 266 LEU B O 1
ATOM 4707 N N . GLN B 1 267 ? -16.797 -12.141 8.57 1 97.06 267 GLN B N 1
ATOM 4708 C CA . GLN B 1 267 ? -15.555 -12.828 8.234 1 97.06 267 GLN B CA 1
ATOM 4709 C C . GLN B 1 267 ? -14.688 -11.969 7.312 1 97.06 267 GLN B C 1
ATOM 4711 O O . GLN B 1 267 ? -13.469 -11.938 7.457 1 97.06 267 GLN B O 1
ATOM 4716 N N . LEU B 1 268 ? -15.352 -11.336 6.391 1 96.19 268 LEU B N 1
ATOM 4717 C CA . LEU B 1 268 ? -14.625 -10.453 5.484 1 96.19 268 LEU B CA 1
ATOM 4718 C C . LEU B 1 268 ? -13.906 -9.352 6.254 1 96.19 268 LEU B C 1
ATOM 4720 O O . LEU B 1 268 ? -12.734 -9.07 6.004 1 96.19 268 LEU B O 1
ATOM 4724 N N . LEU B 1 269 ? -14.609 -8.734 7.215 1 93.06 269 LEU B N 1
ATOM 4725 C CA . LEU B 1 269 ? -13.992 -7.703 8.039 1 93.06 269 LEU B CA 1
ATOM 4726 C C . LEU B 1 269 ? -12.82 -8.273 8.836 1 93.06 269 LEU B C 1
ATOM 4728 O O . LEU B 1 269 ? -11.789 -7.613 8.992 1 93.06 269 LEU B O 1
ATOM 4732 N N . ALA B 1 270 ? -12.977 -9.492 9.281 1 95.38 270 ALA B N 1
ATOM 4733 C CA . ALA B 1 270 ? -11.914 -10.148 10.039 1 95.38 270 ALA B CA 1
ATOM 4734 C C . ALA B 1 270 ? -10.695 -10.414 9.164 1 95.38 270 ALA B C 1
ATOM 4736 O O . ALA B 1 270 ? -9.562 -10.188 9.594 1 95.38 270 ALA B O 1
ATOM 4737 N N . VAL B 1 271 ? -10.953 -10.891 7.98 1 96.19 271 VAL B N 1
ATOM 4738 C CA . VAL B 1 271 ? -9.867 -11.148 7.039 1 96.19 271 VAL B CA 1
ATOM 4739 C C . VAL B 1 271 ? -9.133 -9.852 6.723 1 96.19 271 VAL B C 1
ATOM 4741 O O . VAL B 1 271 ? -7.898 -9.805 6.746 1 96.19 271 VAL B O 1
ATOM 4744 N N . LEU B 1 272 ? -9.859 -8.797 6.488 1 93.62 272 LEU B N 1
ATOM 4745 C CA . LEU B 1 272 ? -9.258 -7.508 6.164 1 93.62 272 LEU B CA 1
ATOM 4746 C C . LEU B 1 272 ? -8.438 -6.984 7.336 1 93.62 272 LEU B C 1
ATOM 4748 O O . LEU B 1 272 ? -7.352 -6.434 7.141 1 93.62 272 LEU B O 1
ATOM 4752 N N . ARG B 1 273 ? -8.922 -7.16 8.523 1 92.06 273 ARG B N 1
ATOM 4753 C CA . ARG B 1 273 ? -8.172 -6.742 9.703 1 92.06 273 ARG B CA 1
ATOM 4754 C C . ARG B 1 273 ? -6.871 -7.523 9.836 1 92.06 273 ARG B C 1
ATOM 4756 O O . ARG B 1 273 ? -5.82 -6.941 10.109 1 92.06 273 ARG B O 1
ATOM 4763 N N . SER B 1 274 ? -6.934 -8.797 9.523 1 93.69 274 SER B N 1
ATOM 4764 C CA . SER B 1 274 ? -5.746 -9.641 9.617 1 93.69 274 SER B CA 1
ATOM 4765 C C . SER B 1 274 ? -4.723 -9.273 8.555 1 93.69 274 SER B C 1
ATOM 4767 O O . SER B 1 274 ? -3.516 -9.398 8.773 1 93.69 274 SER B O 1
ATOM 4769 N N . MET B 1 275 ? -5.207 -8.867 7.414 1 94.56 275 MET B N 1
ATOM 4770 C CA . MET B 1 275 ? -4.324 -8.461 6.324 1 94.56 275 MET B CA 1
ATOM 4771 C C . MET B 1 275 ? -3.611 -7.156 6.656 1 94.56 275 MET B C 1
ATOM 4773 O O . MET B 1 275 ? -2.543 -6.867 6.109 1 94.56 275 MET B O 1
ATOM 4777 N N . GLY B 1 276 ? -4.195 -6.395 7.527 1 90.81 276 GLY B N 1
ATOM 4778 C CA . GLY B 1 276 ? -3.582 -5.152 7.969 1 90.81 276 GLY B CA 1
ATOM 4779 C C . GLY B 1 276 ? -2.666 -5.332 9.164 1 90.81 276 GLY B C 1
ATOM 4780 O O . GLY B 1 276 ? -1.729 -4.551 9.359 1 90.81 276 GLY B O 1
ATOM 4781 N N . THR B 1 277 ? -3.057 -6.266 9.969 1 90.94 277 THR B N 1
ATOM 4782 C CA . THR B 1 277 ? -2.299 -6.535 11.188 1 90.94 277 THR B CA 1
ATOM 4783 C C . THR B 1 277 ? -2.08 -8.031 11.367 1 90.94 277 THR B C 1
ATOM 4785 O O . THR B 1 277 ? -3.039 -8.805 11.406 1 90.94 277 THR B O 1
ATOM 4788 N N . ASN B 1 278 ? -0.922 -8.492 11.359 1 94.25 278 ASN B N 1
ATOM 4789 C CA . ASN B 1 278 ? -0.569 -9.898 11.523 1 94.25 278 ASN B CA 1
ATOM 4790 C C . ASN B 1 278 ? 0.777 -10.062 12.219 1 94.25 278 ASN B C 1
ATOM 4792 O O . ASN B 1 278 ? 1.492 -9.078 12.438 1 94.25 278 ASN B O 1
ATOM 4796 N N . ASP B 1 279 ? 1.143 -11.211 12.539 1 92.81 279 ASP B N 1
ATOM 4797 C CA . ASP B 1 279 ? 2.316 -11.484 13.359 1 92.81 279 ASP B CA 1
ATOM 4798 C C . ASP B 1 279 ? 3.605 -11.219 12.586 1 92.81 279 ASP B C 1
ATOM 4800 O O . ASP B 1 279 ? 4.652 -10.953 13.188 1 92.81 279 ASP B O 1
ATOM 4804 N N . LEU B 1 280 ? 3.539 -11.312 11.305 1 95.06 280 LEU B N 1
ATOM 4805 C CA . LEU B 1 280 ? 4.742 -11.094 10.508 1 95.06 280 LEU B CA 1
ATOM 4806 C C . LEU B 1 280 ? 4.918 -9.617 10.188 1 95.06 280 LEU B C 1
ATOM 4808 O O . LEU B 1 280 ? 5.922 -9.219 9.594 1 95.06 280 LEU B O 1
ATOM 4812 N N . ASN B 1 281 ? 3.934 -8.789 10.516 1 92.88 281 ASN B N 1
ATOM 4813 C CA . ASN B 1 281 ? 3.975 -7.332 10.375 1 92.88 281 ASN B CA 1
ATOM 4814 C C . ASN B 1 281 ? 4.051 -6.914 8.906 1 92.88 281 ASN B C 1
ATOM 4816 O O . ASN B 1 281 ? 4.785 -5.988 8.555 1 92.88 281 ASN B O 1
ATOM 4820 N N . TYR B 1 282 ? 3.391 -7.711 8.078 1 94 282 TYR B N 1
ATOM 4821 C CA . TYR B 1 282 ? 3.131 -7.273 6.711 1 94 282 TYR B CA 1
ATOM 4822 C C . TYR B 1 282 ? 1.799 -6.539 6.621 1 94 282 TYR B C 1
ATOM 4824 O O . TYR B 1 282 ? 0.867 -6.832 7.371 1 94 282 TYR B O 1
ATOM 4832 N N . PHE B 1 283 ? 1.784 -5.613 5.758 1 92.62 283 PHE B N 1
ATOM 4833 C CA . PHE B 1 283 ? 0.534 -4.949 5.414 1 92.62 283 PHE B CA 1
ATOM 4834 C C . PHE B 1 283 ? 0.118 -5.285 3.986 1 92.62 283 PHE B C 1
ATOM 4836 O O . PHE B 1 283 ? 0.853 -5.004 3.037 1 92.62 283 PHE B O 1
ATOM 4843 N N . PHE B 1 284 ? -1.08 -5.816 3.924 1 95.25 284 PHE B N 1
ATOM 4844 C CA . PHE B 1 284 ? -1.598 -6.188 2.613 1 95.25 284 PHE B CA 1
ATOM 4845 C C . PHE B 1 284 ? -2.621 -5.168 2.127 1 95.25 284 PHE B C 1
ATOM 4847 O O . PHE B 1 284 ? -3.447 -4.688 2.906 1 95.25 284 PHE B O 1
ATOM 4854 N N . TYR B 1 285 ? -2.512 -4.832 0.864 1 89.94 285 TYR B N 1
ATOM 4855 C CA . TYR B 1 285 ? -3.496 -3.932 0.276 1 89.94 285 TYR B CA 1
ATOM 4856 C C . TYR B 1 285 ? -3.965 -4.445 -1.08 1 89.94 285 TYR B C 1
ATOM 4858 O O . TYR B 1 285 ? -3.205 -5.098 -1.8 1 89.94 285 TYR B O 1
ATOM 4866 N N . PHE B 1 286 ? -5.211 -4.148 -1.444 1 91.44 286 PHE B N 1
ATOM 4867 C CA . PHE B 1 286 ? -5.777 -4.551 -2.727 1 91.44 286 PHE B CA 1
ATOM 4868 C C . PHE B 1 286 ? -5.734 -3.4 -3.725 1 91.44 286 PHE B C 1
ATOM 4870 O O . PHE B 1 286 ? -6.18 -2.291 -3.42 1 91.44 286 PHE B O 1
ATOM 4877 N N . THR B 1 287 ? -5.195 -3.686 -4.84 1 88.81 287 THR B N 1
ATOM 4878 C CA . THR B 1 287 ? -5.203 -2.666 -5.883 1 88.81 287 THR B CA 1
ATOM 4879 C C . THR B 1 287 ? -6.508 -2.713 -6.672 1 88.81 287 THR B C 1
ATOM 4881 O O . THR B 1 287 ? -6.863 -1.746 -7.348 1 88.81 287 THR B O 1
ATOM 4884 N N . HIS B 1 288 ? -7.16 -3.844 -6.602 1 87.5 288 HIS B N 1
ATOM 4885 C CA . HIS B 1 288 ? -8.461 -4.043 -7.238 1 87.5 288 HIS B CA 1
ATOM 4886 C C . HIS B 1 288 ? -9.242 -5.156 -6.551 1 87.5 288 HIS B C 1
ATOM 4888 O O . HIS B 1 288 ? -8.672 -6.18 -6.168 1 87.5 288 HIS B O 1
ATOM 4894 N N . VAL B 1 289 ? -10.547 -4.879 -6.383 1 89.62 289 VAL B N 1
ATOM 4895 C CA . VAL B 1 289 ? -11.414 -5.895 -5.789 1 89.62 289 VAL B CA 1
ATOM 4896 C C . VAL B 1 289 ? -12.656 -6.074 -6.648 1 89.62 289 VAL B C 1
ATOM 4898 O O . VAL B 1 289 ? -13.258 -5.098 -7.098 1 89.62 289 VAL B O 1
ATOM 4901 N N . ASP B 1 290 ? -13 -7.316 -6.906 1 88.62 290 ASP B N 1
ATOM 4902 C CA . ASP B 1 290 ? -14.25 -7.613 -7.605 1 88.62 290 ASP B CA 1
ATOM 4903 C C . ASP B 1 290 ? -14.93 -8.844 -7.016 1 88.62 290 ASP B C 1
ATOM 4905 O O . ASP B 1 290 ? -14.578 -9.297 -5.926 1 88.62 290 ASP B O 1
ATOM 4909 N N . GLY B 1 291 ? -15.938 -9.289 -7.633 1 87.25 291 GLY B N 1
ATOM 4910 C CA . GLY B 1 291 ? -16.75 -10.367 -7.098 1 87.25 291 GLY B CA 1
ATOM 4911 C C . GLY B 1 291 ? -16 -11.688 -7.008 1 87.25 291 GLY B C 1
ATOM 4912 O O . GLY B 1 291 ? -16.469 -12.625 -6.363 1 87.25 291 GLY B O 1
ATOM 4913 N N . GLY B 1 292 ? -14.852 -11.789 -7.562 1 90.31 292 GLY B N 1
ATOM 4914 C CA . GLY B 1 292 ? -14.078 -13.016 -7.559 1 90.31 292 GLY B CA 1
ATOM 4915 C C . GLY B 1 292 ? -12.867 -12.961 -6.641 1 90.31 292 GLY B C 1
ATOM 4916 O O . GLY B 1 292 ? -12.172 -13.961 -6.461 1 90.31 292 GLY B O 1
ATOM 4917 N N . THR B 1 293 ? -12.672 -11.875 -6.043 1 95.25 293 THR B N 1
ATOM 4918 C CA . THR B 1 293 ? -11.492 -11.688 -5.207 1 95.25 293 THR B CA 1
ATOM 4919 C C . THR B 1 293 ? -11.578 -12.555 -3.953 1 95.25 293 THR B C 1
ATOM 4921 O O . THR B 1 293 ? -10.609 -13.211 -3.574 1 95.25 293 THR B O 1
ATOM 4924 N N . PHE B 1 294 ? -12.812 -12.578 -3.434 1 97.25 294 PHE B N 1
ATOM 4925 C CA . PHE B 1 294 ? -13.031 -13.359 -2.223 1 97.25 294 PHE B CA 1
ATOM 4926 C C . PHE B 1 294 ? -13.852 -14.609 -2.525 1 97.25 294 PHE B C 1
ATOM 4928 O O . PHE B 1 294 ? -14.562 -14.664 -3.527 1 97.25 294 PHE B O 1
ATOM 4935 N N . GLY B 1 295 ? -13.57 -15.602 -1.735 1 96.31 295 GLY B N 1
ATOM 4936 C CA . GLY B 1 295 ? -14.281 -16.859 -1.88 1 96.31 295 GLY B CA 1
ATOM 4937 C C . GLY B 1 295 ? -14.648 -17.5 -0.552 1 96.31 295 GLY B C 1
ATOM 4938 O O . GLY B 1 295 ? -14.25 -17 0.507 1 96.31 295 GLY B O 1
ATOM 4939 N N . VAL B 1 296 ? -15.445 -18.5 -0.678 1 95.31 296 VAL B N 1
ATOM 4940 C CA . VAL B 1 296 ? -15.906 -19.234 0.496 1 95.31 296 VAL B CA 1
ATOM 4941 C C . VAL B 1 296 ? -15.617 -20.719 0.316 1 95.31 296 VAL B C 1
ATOM 4943 O O . VAL B 1 296 ? -15.922 -21.297 -0.734 1 95.31 296 VAL B O 1
ATOM 4946 N N . PHE B 1 297 ? -15.031 -21.25 1.329 1 90.88 297 PHE B N 1
ATOM 4947 C CA . PHE B 1 297 ? -14.805 -22.688 1.32 1 90.88 297 PHE B CA 1
ATOM 4948 C C . PHE B 1 297 ? -16.109 -23.438 1.562 1 90.88 297 PHE B C 1
ATOM 4950 O O . PHE B 1 297 ? -17.125 -22.828 1.936 1 90.88 297 PHE B O 1
ATOM 4957 N N . ASN B 1 298 ? -15.953 -24.688 1.391 1 85.69 298 ASN B N 1
ATOM 4958 C CA . ASN B 1 298 ? -17.125 -25.547 1.604 1 85.69 298 ASN B CA 1
ATOM 4959 C C . ASN B 1 298 ? -17.578 -25.516 3.059 1 85.69 298 ASN B C 1
ATOM 4961 O O . ASN B 1 298 ? -18.766 -25.688 3.344 1 85.69 298 ASN B O 1
ATOM 4965 N N . ASN B 1 299 ? -16.734 -25.219 3.879 1 87.88 299 ASN B N 1
ATOM 4966 C CA . ASN B 1 299 ? -17.062 -25.203 5.301 1 87.88 299 ASN B CA 1
ATOM 4967 C C . ASN B 1 299 ? -17.578 -23.828 5.73 1 87.88 299 ASN B C 1
ATOM 4969 O O . ASN B 1 299 ? -17.812 -23.594 6.918 1 87.88 299 ASN B O 1
ATOM 4973 N N . GLY B 1 300 ? -17.594 -22.906 4.82 1 91.31 300 GLY B N 1
ATOM 4974 C CA . GLY B 1 300 ? -18.219 -21.625 5.109 1 91.31 300 GLY B CA 1
ATOM 4975 C C . GLY B 1 300 ? -17.203 -20.531 5.426 1 91.31 300 GLY B C 1
ATOM 4976 O O . GLY B 1 300 ? -17.578 -19.359 5.57 1 91.31 300 GLY B O 1
ATOM 4977 N N . HIS B 1 301 ? -16 -20.906 5.438 1 94.69 301 HIS B N 1
ATOM 4978 C CA . HIS B 1 301 ? -14.984 -19.922 5.773 1 94.69 301 HIS B CA 1
ATOM 4979 C C . HIS B 1 301 ? -14.641 -19.062 4.562 1 94.69 301 HIS B C 1
ATOM 4981 O O . HIS B 1 301 ? -14.469 -19.578 3.457 1 94.69 301 HIS B O 1
ATOM 4987 N N . LEU B 1 302 ? -14.562 -17.781 4.859 1 96.5 302 LEU B N 1
ATOM 4988 C CA . LEU B 1 302 ? -14.227 -16.812 3.811 1 96.5 302 LEU B CA 1
ATOM 4989 C C . LEU B 1 302 ? -12.711 -16.672 3.676 1 96.5 302 LEU B C 1
ATOM 4991 O O . LEU B 1 302 ? -11.992 -16.672 4.676 1 96.5 302 LEU B O 1
ATOM 4995 N N . PHE B 1 303 ? -12.234 -16.5 2.494 1 96.06 303 PHE B N 1
ATOM 4996 C CA . PHE B 1 303 ? -10.812 -16.359 2.205 1 96.06 303 PHE B CA 1
ATOM 4997 C C . PHE B 1 303 ? -10.594 -15.508 0.968 1 96.06 303 PHE B C 1
ATOM 4999 O O . PHE B 1 303 ? -11.547 -15.102 0.309 1 96.06 303 PHE B O 1
ATOM 5006 N N . ILE B 1 304 ? -9.391 -15.203 0.711 1 97.44 304 ILE B N 1
ATOM 5007 C CA . ILE B 1 304 ? -9.016 -14.5 -0.514 1 97.44 304 ILE B CA 1
ATOM 5008 C C . ILE B 1 304 ? -8.766 -15.516 -1.632 1 97.44 304 ILE B C 1
ATOM 5010 O O . ILE B 1 304 ? -7.77 -16.234 -1.616 1 97.44 304 ILE B O 1
ATOM 5014 N N . ARG B 1 305 ? -9.609 -15.555 -2.527 1 96.12 305 ARG B N 1
ATOM 5015 C CA . ARG B 1 305 ? -9.602 -16.547 -3.598 1 96.12 305 ARG B CA 1
ATOM 5016 C C . ARG B 1 305 ? -8.57 -16.203 -4.664 1 96.12 305 ARG B C 1
ATOM 5018 O O . ARG B 1 305 ? -7.887 -17.078 -5.184 1 96.12 305 ARG B O 1
ATOM 5025 N N . ASP B 1 306 ? -8.492 -14.984 -5.012 1 95.06 306 ASP B N 1
ATOM 5026 C CA . ASP B 1 306 ? -7.555 -14.469 -6.008 1 95.06 306 ASP B CA 1
ATOM 5027 C C . ASP B 1 306 ? -6.68 -13.367 -5.422 1 95.06 306 ASP B C 1
ATOM 5029 O O . ASP B 1 306 ? -7.152 -12.25 -5.18 1 95.06 306 ASP B O 1
ATOM 5033 N N . ALA B 1 307 ? -5.465 -13.633 -5.297 1 96.19 307 ALA B N 1
ATOM 5034 C CA . ALA B 1 307 ? -4.547 -12.68 -4.668 1 96.19 307 ALA B CA 1
ATOM 5035 C C . ALA B 1 307 ? -3.684 -11.984 -5.711 1 96.19 307 ALA B C 1
ATOM 5037 O O . ALA B 1 307 ? -2.629 -11.43 -5.387 1 96.19 307 ALA B O 1
ATOM 5038 N N . SER B 1 308 ? -4.051 -11.984 -6.969 1 94.94 308 SER B N 1
ATOM 5039 C CA . SER B 1 308 ? -3.238 -11.445 -8.055 1 94.94 308 SER B CA 1
ATOM 5040 C C . SER B 1 308 ? -3.092 -9.93 -7.934 1 94.94 308 SER B C 1
ATOM 5042 O O . SER B 1 308 ? -2.123 -9.352 -8.438 1 94.94 308 SER B O 1
ATOM 5044 N N . THR B 1 309 ? -4.039 -9.281 -7.234 1 93.5 309 THR B N 1
ATOM 5045 C CA . THR B 1 309 ? -4.023 -7.828 -7.133 1 93.5 309 THR B CA 1
ATOM 5046 C C . THR B 1 309 ? -3.654 -7.391 -5.719 1 93.5 309 THR B C 1
ATOM 5048 O O . THR B 1 309 ? -3.959 -6.266 -5.312 1 93.5 309 THR B O 1
ATOM 5051 N N . LEU B 1 310 ? -3.07 -8.258 -5.047 1 95.12 310 LEU B N 1
ATOM 5052 C CA . LEU B 1 310 ? -2.664 -7.98 -3.674 1 95.12 310 LEU B CA 1
ATOM 5053 C C . LEU B 1 310 ? -1.24 -7.434 -3.629 1 95.12 310 LEU B C 1
ATOM 5055 O O . LEU B 1 310 ? -0.332 -8 -4.238 1 95.12 310 LEU B O 1
ATOM 5059 N N . GLY B 1 311 ? -1.068 -6.289 -3.004 1 94 311 GLY B N 1
ATOM 5060 C CA . GLY B 1 311 ? 0.25 -5.754 -2.703 1 94 311 GLY B CA 1
ATOM 5061 C C . GLY B 1 311 ? 0.667 -5.973 -1.26 1 94 311 GLY B C 1
ATOM 5062 O O . GLY B 1 311 ? -0.176 -6.215 -0.395 1 94 311 GLY B O 1
ATOM 5063 N N . ILE B 1 312 ? 1.969 -5.891 -1.01 1 94.62 312 ILE B N 1
ATOM 5064 C CA . ILE B 1 312 ? 2.498 -6.148 0.325 1 94.62 312 ILE B CA 1
ATOM 5065 C C . ILE B 1 312 ? 3.502 -5.059 0.699 1 94.62 312 ILE B C 1
ATOM 5067 O O . ILE B 1 312 ? 4.355 -4.688 -0.11 1 94.62 312 ILE B O 1
ATOM 5071 N N . ILE B 1 313 ? 3.34 -4.555 1.861 1 90.62 313 ILE B N 1
ATOM 5072 C CA . ILE B 1 313 ? 4.293 -3.619 2.449 1 90.62 313 ILE B CA 1
ATOM 5073 C C . ILE B 1 313 ? 4.867 -4.211 3.736 1 90.62 313 ILE B C 1
ATOM 5075 O O . ILE B 1 313 ? 4.121 -4.707 4.582 1 90.62 313 ILE B O 1
ATOM 5079 N N . ASP B 1 314 ? 6.129 -4.23 3.877 1 91.12 314 ASP B N 1
ATOM 5080 C CA . ASP B 1 314 ? 6.801 -4.699 5.082 1 91.12 314 ASP B CA 1
ATOM 5081 C C . ASP B 1 314 ? 6.914 -3.58 6.117 1 91.12 314 ASP B C 1
ATOM 5083 O O . ASP B 1 314 ? 7.691 -2.639 5.941 1 91.12 314 ASP B O 1
ATOM 5087 N N . LYS B 1 315 ? 6.273 -3.693 7.164 1 85.38 315 LYS B N 1
ATOM 5088 C CA . LYS B 1 315 ? 6.258 -2.646 8.188 1 85.38 315 LYS B CA 1
ATOM 5089 C C . LYS B 1 315 ? 7.559 -2.639 8.984 1 85.38 315 LYS B C 1
ATOM 5091 O O . LYS B 1 315 ? 7.852 -1.673 9.688 1 85.38 315 LYS B O 1
ATOM 5096 N N . GLU B 1 316 ? 8.336 -3.648 8.797 1 84.75 316 GLU B N 1
ATOM 5097 C CA . GLU B 1 316 ? 9.594 -3.75 9.531 1 84.75 316 GLU B CA 1
ATOM 5098 C C . GLU B 1 316 ? 10.742 -3.133 8.742 1 84.75 316 GLU B C 1
ATOM 5100 O O . GLU B 1 316 ? 11.859 -3.012 9.258 1 84.75 316 GLU B O 1
ATOM 5105 N N . GLU B 1 317 ? 10.336 -2.883 7.5 1 75.81 317 GLU B N 1
ATOM 5106 C CA . GLU B 1 317 ? 11.406 -2.322 6.672 1 75.81 317 GLU B CA 1
ATOM 5107 C C . GLU B 1 317 ? 11.898 -0.995 7.234 1 75.81 317 GLU B C 1
ATOM 5109 O O . GLU B 1 317 ? 11.102 -0.096 7.516 1 75.81 317 GLU B O 1
ATOM 5114 N N . GLY B 1 318 ? 13.219 -0.783 7.488 1 60.22 318 GLY B N 1
ATOM 5115 C CA . GLY B 1 318 ? 13.867 0.417 8 1 60.22 318 GLY B CA 1
ATOM 5116 C C . GLY B 1 318 ? 14.18 0.34 9.477 1 60.22 318 GLY B C 1
ATOM 5117 O O . GLY B 1 318 ? 15.031 1.082 9.977 1 60.22 318 GLY B O 1
ATOM 5118 N N . THR B 1 319 ? 13.266 -0.328 10.297 1 54.91 319 THR B N 1
ATOM 5119 C CA . THR B 1 319 ? 13.586 -0.437 11.719 1 54.91 319 THR B CA 1
ATOM 5120 C C . THR B 1 319 ? 14.875 -1.219 11.93 1 54.91 319 THR B C 1
ATOM 5122 O O . THR B 1 319 ? 15.586 -1.004 12.914 1 54.91 319 THR B O 1
ATOM 5125 N N . ARG B 1 320 ? 15.227 -2.229 11.266 1 45.97 320 ARG B N 1
ATOM 5126 C CA . ARG B 1 320 ? 16.391 -3.084 11.516 1 45.97 320 ARG B CA 1
ATOM 5127 C C . ARG B 1 320 ? 17.688 -2.369 11.156 1 45.97 320 ARG B C 1
ATOM 5129 O O . ARG B 1 320 ? 18.766 -2.834 11.5 1 45.97 320 ARG B O 1
ATOM 5136 N N . GLN B 1 321 ? 17.859 -1.51 10.312 1 41.91 321 GLN B N 1
ATOM 5137 C CA . GLN B 1 321 ? 19.203 -0.976 10.062 1 41.91 321 GLN B CA 1
ATOM 5138 C C . GLN B 1 321 ? 19.594 0.039 11.133 1 41.91 321 GLN B C 1
ATOM 5140 O O . GLN B 1 321 ? 20.656 0.649 11.055 1 41.91 321 GLN B O 1
ATOM 5145 N N . ALA B 1 322 ? 18.875 0.532 12.078 1 37.19 322 ALA B N 1
ATOM 5146 C CA . ALA B 1 322 ? 19.531 1.364 13.078 1 37.19 322 ALA B CA 1
ATOM 5147 C C . ALA B 1 322 ? 20.672 0.603 13.766 1 37.19 322 ALA B C 1
ATOM 5149 O O . ALA B 1 322 ? 20.438 -0.462 14.344 1 37.19 322 ALA B O 1
ATOM 5150 N N . PRO B 1 323 ? 22.031 0.79 13.484 1 32.38 323 PRO B N 1
ATOM 5151 C CA . PRO B 1 323 ? 23.094 0.209 14.305 1 32.38 323 PRO B CA 1
ATOM 5152 C C . PRO B 1 323 ? 22.797 0.28 15.805 1 32.38 323 PRO B C 1
ATOM 5154 O O . PRO B 1 323 ? 22.203 1.255 16.266 1 32.38 323 PRO B O 1
ATOM 5157 N N . GLY B 1 324 ? 22.484 -0.819 16.5 1 30.8 324 GLY B N 1
ATOM 5158 C CA . GLY B 1 324 ? 22.656 -0.794 17.953 1 30.8 324 GLY B CA 1
ATOM 5159 C C . GLY B 1 324 ? 23.75 0.158 18.391 1 30.8 324 GLY B C 1
ATOM 5160 O O . GLY B 1 324 ? 24.594 0.566 17.594 1 30.8 324 GLY B O 1
ATOM 5161 N N . PRO B 1 325 ? 23.578 0.97 19.516 1 29.06 325 PRO B N 1
ATOM 5162 C CA . PRO B 1 325 ? 24.766 1.666 20.031 1 29.06 325 PRO B CA 1
ATOM 5163 C C . PRO B 1 325 ? 26.047 0.851 19.875 1 29.06 325 PRO B C 1
ATOM 5165 O O . PRO B 1 325 ? 26 -0.38 19.812 1 29.06 325 PRO B O 1
ATOM 5168 N N . PRO B 1 326 ? 27.125 1.405 19.219 1 27.06 326 PRO B N 1
ATOM 5169 C CA . PRO B 1 326 ? 28.375 0.691 19.469 1 27.06 326 PRO B CA 1
ATOM 5170 C C . PRO B 1 326 ? 28.484 0.194 20.906 1 27.06 326 PRO B C 1
ATOM 5172 O O . PRO B 1 326 ? 28.078 0.893 21.844 1 27.06 326 PRO B O 1
ATOM 5175 N N . SER B 1 327 ? 28.469 -1.147 21.188 1 21.39 327 SER B N 1
ATOM 5176 C CA . SER B 1 327 ? 29.094 -1.548 22.438 1 21.39 327 SER B CA 1
ATOM 5177 C C . SER B 1 327 ? 30.516 -0.976 22.547 1 21.39 327 SER B C 1
ATOM 5179 O O . SER B 1 327 ? 31.266 -0.975 21.578 1 21.39 327 SER B O 1
#

Secondary structure (DSSP, 8-state):
-----------------------------------------------HHHHHTGGGTTSSSB-TTHHHHHTTSEEEGGGGSSS-PPPPTT-SEEEEEEESSSS-EEEEEEEESS-HHHHHHHHHHHHHHHHSSSS--HHHHHHTSHHHHHHHH-SB--HHHHTT---GGGSS--HHHHHHHHHT-TTSTT---SBSTT--HHHHHHHHHHHHH--HHHHHHHS-GGGT-SSPPEEEEEBTEEEEE--EEGGGGTTS-HHHHHHHHHHHHHHHHHHHS-TT-EEEEES---TTTEEE-TTS-EEES--TTEEEEETTTTTTTS-----/------------------------------------------------HHHHTGGGTTSSSB-TTHHHHHTTSEEEGGGGSSS-PPPPTT-SEEEEEEESSSS-EEEEEEEESS-HHHHHHHHHHHHHHHHSSSS--HHHHHHTSHHHHHHHH-SB--HHHHTT---GGGSS--HHHHHHHHHT-TTSTT---SBSTT--HHHHHHHHHHHHH--HHHHHHHS-GGGT-SSPPEEEEEBTEEEEE--EEGGGGTTS-HHHHHHHHHHHHHHHHHHHS-TT-EEEEES---TTTEEE-TTS-EEES--TTEEEEETTTTTTTS-----

Nearest PDB structures (foldseek):
  7cy2-assembly1_A  TM=4.723E-01  e=3.459E-03  Mycolicibacterium smegmatis MC2 155
  5yk2-assembly1_A  TM=4.848E-01  e=5.948E-03  Mycobacterium tuberculosis H37Rv
  5s7g-assembly2_B  TM=5.813E-01  e=5.520E-02  Homo sapiens
  7cyr-assembly1_A  TM=3.932E-01  e=4.144E-03  Mycolicibacterium smegmatis MC2 155
  4r77-assembly3_A  TM=2.333E-01  e=7.808E-01  Streptococcus pneumoniae

Solvent-accessible surface area (backbone atoms only — not comparable to full-atom values): 37063 Å² total; per-residue (Å²): 129,95,78,78,88,72,88,78,81,87,85,76,83,71,80,72,81,76,76,76,69,75,73,74,76,73,79,80,69,84,72,74,72,77,67,75,76,63,74,71,68,65,75,75,67,64,72,38,56,64,75,36,29,45,75,46,51,47,63,17,56,31,57,64,37,37,66,38,48,74,69,60,32,38,41,51,59,76,33,76,45,92,73,72,51,77,75,72,68,75,56,44,63,41,58,24,34,36,34,90,75,86,74,57,74,42,65,23,29,40,30,40,70,57,42,48,68,57,49,54,52,50,53,38,47,50,22,37,73,70,70,68,31,76,72,65,59,59,49,65,52,52,58,66,34,70,67,44,50,49,56,73,71,40,55,52,65,45,55,81,80,46,57,46,43,73,25,42,45,44,71,40,55,44,61,70,58,40,28,42,48,49,21,34,36,72,69,46,92,80,48,64,40,51,48,43,77,83,50,50,73,60,52,50,42,10,50,53,40,27,46,50,72,34,35,34,70,55,49,22,44,58,41,34,33,91,80,67,37,58,32,52,45,65,71,37,19,30,12,38,30,38,36,28,50,43,69,38,47,45,57,80,44,73,84,48,55,67,70,57,43,52,49,51,51,53,43,49,53,50,51,53,47,45,36,53,48,47,93,83,40,41,34,50,46,69,77,62,84,58,62,56,29,34,15,29,36,92,87,65,50,65,34,42,62,47,49,52,38,35,23,41,40,55,71,59,62,45,64,73,70,62,75,67,76,83,127,135,86,74,87,72,84,85,81,81,72,92,74,89,75,87,72,84,80,72,80,70,77,73,74,77,75,83,84,70,86,74,73,75,76,68,75,75,65,73,72,69,65,76,75,67,63,74,46,51,65,79,38,28,46,75,45,52,47,63,16,56,32,58,65,38,38,67,39,48,75,68,59,30,38,41,52,59,75,33,76,43,92,72,75,52,77,74,73,68,75,54,46,64,40,57,24,34,35,35,89,75,84,72,58,73,40,64,23,28,39,31,42,70,57,41,48,67,57,50,52,52,49,52,37,47,49,19,38,73,70,68,71,31,76,71,66,59,59,48,64,53,51,59,67,34,69,66,44,49,50,55,73,71,42,56,53,66,45,56,79,80,46,58,45,44,74,26,41,46,44,71,40,55,43,62,68,57,40,28,41,47,49,20,36,36,72,68,46,94,80,47,66,41,51,49,43,77,82,49,50,73,60,51,49,42,10,49,53,41,28,45,50,72,36,36,32,69,57,49,24,45,60,41,34,32,91,80,68,37,59,33,51,45,65,71,38,20,29,13,37,29,38,35,27,50,42,66,39,47,44,58,77,43,74,84,47,56,67,70,55,43,52,50,50,52,53,43,49,53,50,51,54,50,43,36,52,49,47,94,84,39,40,32,51,45,70,77,62,84,58,62,57,28,34,16,29,35,91,86,65,50,66,34,43,62,47,50,51,40,35,24,40,39,56,70,58,62,46,65,73,68,62,76,69,75,83,127

Organism: Columba livia (NCBI:txid8932)

Foldseek 3Di:
DDDDDDDDDDDDPPDDPDPPVPPPPPPDDDPPDPPPPPPVPVPQLCV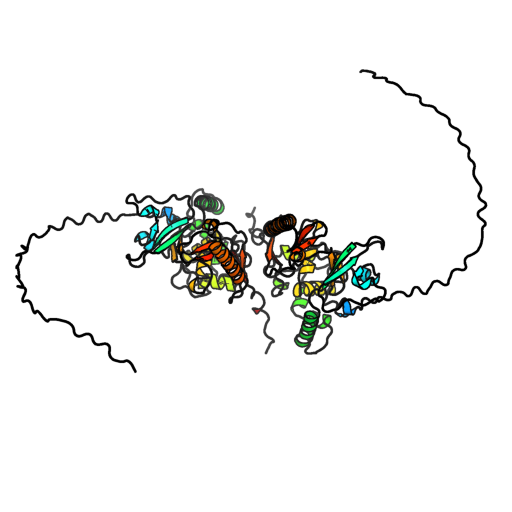PCVLQQVVQPPLAQAAQCVVCVRVVQKAFPVCPPPPRDDPDSQDFKTWIWHDDPVPDIAIKMKGFLDGPVVVLVVQQCLCCVQVVDRDDRSVVSVCPDPLLVVVVPFFADDLVSCPPQPFQANPADDSVVRLLLQQQVPNADPRHGRTCVSPDSSNSSSSNSSSRRFCQLSCCRSQPCVVPQQEFHWDDGRGRMTMTHDWAFPLVCPPPDPVLVVVQVVLVVVNQVCLCDDDQQKHKDFPDDDRRQWTADPVSHIGGYGCRRIYIDHPCPPVPPPPDPDD/DDDPDDDPDDDDDDDDDDPPVPPPPPDDDDPPDPPPPPPVPVVQLCPPCVLQQVVLPPLAQAAQCVVCVRVVQKAFPVCPDPPRDDPDSQDFKTWIWGDDPVPDIAIKMKGFLDGPVVVLVVQQCLCCVQVVDRDDRSVVSVCPDPLLVVVVPFFADDLVSCPPQPFQANPADDSVNRLLLQQQVPNADPRHGRTCVSPDSSNSSSSNSSSRRFCQLSCCRSQPCVVPQQEFHWDDGRGRMTMTHDWAFPLVCPPPDPVLVVVQVVLVVVNQVCLCDDDQQKHKDFPDDDRRQWTADPVSHIGGYGCRRIYIDHPCPPVPPPPDPDD

Radius of gyration: 37.69 Å; Cα contacts (8 Å, |Δi|>4): 1007; chains: 2; bounding box: 89×154×91 Å

Sequence (654 aa):
MGRWICCPCSRVAGSLMLLLVLALSCNPSTAATASPSAPHIKPSYSFGRTFLGLDKCNACIGTSICKKFFKEEIRFDTWLSSHLKLPPSYLLSYSGNYTDDAKSWRLVDITRLTSKYRHDRADKRICTSLLKTRTCSLERALRRTHRFQKWLRAKRLTPDLVQGLSSPMLRCPSQRLLDRIVRRYAEVPDAGSIYMDHLTDRDKLRLLYTLSVNSHPILLQIFPDVEGWPFPRYLGSCGRLVVSASTRPLRDFFGSAPEVAADLALQLLAVLRSMGTNDLNYFFYFTHVDGGTFGVFNNGHLFIRDASTLGIIDKEEGTRQAPGPPSMGRWICCPCSRVAGSLMLLLVLALSCNPSTAATASPSAPHIKPSYSFGRTFLGLDKCNACIGTSICKKFFKEEIRFDTWLSSHLKLPPSYLLSYSGNYTDDAKSWRLVDITRLTSKYRHDRADKRICTSLLKTRTCSLERALRRTHRFQKWLRAKRLTPDLVQGLSSPMLRCPSQRLLDRIVRRYAEVPDAGSIYMDHLTDRDKLRLLYTLSVNSHPILLQIFPDVEGWPFPRYLGSCGRLVVSASTRPLRDFFGSAPEVAADLALQLLAVLRSMGTNDLNYFFYFTHVDGGTFGVFNNGHLFIRDASTLGIIDKEEGTRQAPGPPS

pLDDT: mean 81.34, std 24.9, range [17.31, 98.31]

InterPro domains:
  IPR020519 Divergent protein kinase domain 2A/B [PTHR32073] (16-322)
  IPR022049 FAM69, protein-kinase domain [PF12260] (208-317)